Protein AF-A0A1I6NS96-F1 (afdb_monomer)

Solvent-accessible surface area (backbone atoms only — not comparable to full-atom values): 35911 Å² total; per-residue (Å²): 134,83,80,78,78,57,70,67,63,57,52,50,49,50,72,69,19,68,61,43,49,51,14,43,49,37,17,52,50,43,39,53,39,40,19,67,54,49,75,32,77,85,34,66,47,53,53,51,50,22,54,50,44,17,67,42,46,57,51,45,57,58,55,44,49,51,44,25,49,53,37,16,37,75,65,35,37,62,43,62,11,54,52,49,36,47,50,55,46,30,55,51,36,38,56,50,45,52,42,26,48,75,60,59,52,42,55,70,70,49,30,49,80,48,61,26,61,65,32,44,19,49,34,53,32,23,32,45,53,29,39,39,52,51,21,42,55,34,22,76,69,70,51,67,50,46,70,60,35,30,50,54,38,46,40,51,48,46,46,51,50,32,40,25,51,54,56,52,76,70,36,39,64,50,48,52,52,47,8,50,50,26,35,50,50,54,50,48,53,31,48,55,50,45,49,37,38,78,63,61,78,66,48,34,32,35,37,39,63,48,65,48,62,62,60,35,49,67,59,53,54,50,50,52,48,49,33,65,78,33,48,35,70,33,33,38,35,38,63,48,68,64,57,64,72,50,53,52,30,41,75,71,51,22,27,44,82,71,49,76,57,65,34,17,47,30,50,43,75,40,95,70,40,50,83,84,58,76,81,50,83,89,56,49,68,38,56,37,47,69,39,39,48,51,40,44,53,48,40,36,51,78,69,71,39,54,89,43,42,46,79,56,84,55,64,69,45,32,72,75,46,37,70,61,34,48,51,54,50,52,44,67,76,42,68,94,53,48,49,32,36,43,29,43,13,46,75,69,20,48,52,50,46,52,50,31,57,72,62,76,66,38,34,42,44,66,37,66,70,78,67,90,80,43,50,64,48,45,76,74,66,52,79,92,49,45,38,70,60,43,49,50,51,54,47,32,30,72,69,69,46,62,53,49,77,48,97,91,43,46,26,39,45,56,96,33,39,71,44,75,62,70,81,72,91,74,75,91,77,83,87,83,85,82,90,73,86,83,79,90,78,79,82,71,60,78,80,61,69,82,77,75,75,66,86,77,66,54,74,50,79,46,76,45,75,52,86,48,72,69,47,47,50,44,30,51,49,38,41,43,49,37,38,37,65,65,61,63,34,54,66,60,58,72,62,48,73,42,72,87,79,29,54,45,30,35,25,24,41,57,90,46,69,44,29,22,32,33,39,40,82,65,84,39,34,34,39,51,41,74,79,29,60,37,75,96,58,58,95,71,57,54,68,62,53,50,55,51,52,53,51,55,55,41,42,74,73,71,43,40,19,42,34,35,74,37,48,60,94,44,49,74,67,45,41,77,71,57,33,41,80,38,57,67,77,47,65,41,72,95,41,55,28,32,37,31,40,24,73,57,85,35,63,97,58,93,46,77,73,62,68,31,63,51,74,41,67,67,55,81,64,25,27,84,93,39,60,89,47,88,33,54,51,60,55,33,46,58,51,52,52,55,50,54,53,51,54,51,56,51,53,52,52,52,53,56,61,75,75,105

Sequence (660 aa):
MKESKPVWKSIYSHVTSPSTWMGYLSAVLMYLAYAFAGDAWLNPGLLGVSLFIGFCLPYYSKISNRVDEWFAFKTALVTPGRIGRFIIQLIFNLSVFFTFLATGVVRSEDAGALGGVWGIAMLTTAASQGIQYLAIALANREIGETNRNVAAGLSINILITAAAAAGLGWTRPAFIVVGIVFGVVVFGIGMASDWRGLFPRKGGIGVFFGTFNPIHNTHLAIVQRAIEERGLEKVIIHSTVIPKLHADALRNGEMILARRERGMRIYETTDKADVHVRYFPTGHRFYEFDTRKKMMEWAIAETGMSDGVDVLSLPEAYEKSGFYGILKEVRRRYPGKRIHGIHGSDLGGMWVRRIYDESGWITPFAIRRVDGVSATAIRDGAKGMASQAVERLLAAFAAEEESVRINGSLYDIQDGMLEEVTPTPEIEQEDHPLTFEETASTREEATQASSLMSNEDSEKLSIRVVETEDDRMKTFLVRGIVYMHGQQCPYREEFDRNDSSATQILGTVGEEPVLTARIRYFGGFVKFERLGIREEYRGKGYGHQLIQFMMEFAEKKGYRRFYLHAQTRLEEFYQQYGFKRVGDTFNFSDHGYIEMVAGGQGFASSTETEEWVGKEPLRLNRPEGSMEEEGPMEESLVRIESLNTKAHEESEKEKELVTR

Radius of gyration: 34.32 Å; Cα contacts (8 Å, |Δi|>4): 956; chains: 1; bounding box: 79×70×102 Å

Organism: NCBI:txid1155944

Structure (mmCIF, N/CA/C/O backbone):
data_AF-A0A1I6NS96-F1
#
_entry.id   AF-A0A1I6NS96-F1
#
loop_
_atom_site.group_PDB
_atom_site.id
_atom_site.type_symbol
_atom_site.label_atom_id
_atom_site.label_alt_id
_atom_site.label_comp_id
_atom_site.label_asym_id
_atom_site.label_entity_id
_atom_site.label_seq_id
_atom_site.pdbx_PDB_ins_code
_atom_site.Cartn_x
_atom_site.Cartn_y
_atom_site.Cartn_z
_atom_site.occupancy
_atom_site.B_iso_or_equiv
_atom_site.auth_seq_id
_atom_site.auth_comp_id
_atom_site.auth_asym_id
_atom_site.auth_atom_id
_atom_site.pdbx_PDB_model_num
ATOM 1 N N . MET A 1 1 ? 14.027 13.680 11.365 1.00 30.77 1 MET A N 1
ATOM 2 C CA . MET A 1 1 ? 14.864 13.976 10.179 1.00 30.77 1 MET A CA 1
ATOM 3 C C . MET A 1 1 ? 15.601 12.702 9.787 1.00 30.77 1 MET A C 1
ATOM 5 O O . MET A 1 1 ? 16.188 12.092 10.666 1.00 30.77 1 MET A O 1
ATOM 9 N N . LYS A 1 2 ? 15.538 12.252 8.527 1.00 32.78 2 LYS A N 1
ATOM 10 C CA . LYS A 1 2 ? 16.422 11.176 8.042 1.00 32.78 2 LYS A CA 1
ATOM 11 C C . LYS A 1 2 ? 17.779 11.802 7.735 1.00 32.78 2 LYS A C 1
ATOM 13 O O . LYS A 1 2 ? 17.840 12.650 6.850 1.00 32.78 2 LYS A O 1
ATOM 18 N N . GLU A 1 3 ? 18.832 11.397 8.438 1.00 38.03 3 GLU A N 1
ATOM 19 C CA . GLU A 1 3 ? 20.207 11.707 8.037 1.00 38.03 3 GLU A CA 1
ATOM 20 C C . GLU A 1 3 ? 20.416 11.246 6.590 1.00 38.03 3 GLU A C 1
ATOM 22 O O . GLU A 1 3 ? 20.157 10.089 6.237 1.00 38.03 3 GLU A O 1
ATOM 27 N N . SER A 1 4 ? 20.827 12.160 5.713 1.00 44.69 4 SER A N 1
ATOM 28 C CA . SER A 1 4 ? 21.170 11.811 4.340 1.00 44.69 4 SER A CA 1
ATOM 29 C C . SER A 1 4 ? 22.384 10.888 4.361 1.00 44.69 4 SER A C 1
ATOM 31 O O . SER A 1 4 ? 23.457 11.296 4.806 1.00 44.69 4 SER A O 1
ATOM 33 N N . LYS A 1 5 ? 22.231 9.647 3.876 1.00 55.62 5 LYS A N 1
ATOM 34 C CA . LYS A 1 5 ? 23.363 8.723 3.727 1.00 55.62 5 LYS A CA 1
ATOM 35 C C . LYS A 1 5 ? 24.470 9.414 2.912 1.00 55.62 5 LYS A C 1
ATOM 37 O O . LYS A 1 5 ? 24.163 10.002 1.873 1.00 55.62 5 LYS A O 1
ATOM 42 N N . PRO A 1 6 ? 25.741 9.324 3.330 1.00 70.44 6 PRO A N 1
ATOM 43 C CA . PRO A 1 6 ? 26.832 9.980 2.627 1.00 70.44 6 PRO A CA 1
ATOM 44 C C . PRO A 1 6 ? 26.968 9.458 1.189 1.00 70.44 6 PRO A C 1
ATOM 46 O O . PRO A 1 6 ? 26.793 8.264 0.925 1.00 70.44 6 PRO A O 1
ATOM 49 N N . VAL A 1 7 ? 27.295 10.359 0.256 1.00 68.19 7 VAL A N 1
ATOM 50 C CA . VAL A 1 7 ? 27.301 10.114 -1.202 1.00 68.19 7 VAL A CA 1
ATOM 51 C C . VAL A 1 7 ? 28.127 8.878 -1.585 1.00 68.19 7 VAL A C 1
ATOM 53 O O . VAL A 1 7 ? 27.699 8.088 -2.427 1.00 68.19 7 VAL A O 1
ATOM 56 N N . TRP A 1 8 ? 29.257 8.631 -0.915 1.00 67.38 8 TRP A N 1
ATOM 57 C CA . TRP A 1 8 ? 30.105 7.464 -1.181 1.00 67.38 8 TRP A CA 1
ATOM 58 C C . TRP A 1 8 ? 29.411 6.125 -0.886 1.00 67.38 8 TRP A C 1
ATOM 60 O O . TRP A 1 8 ? 29.605 5.167 -1.630 1.00 67.38 8 TRP A O 1
ATOM 70 N N . LYS A 1 9 ? 28.556 6.045 0.147 1.00 68.50 9 LYS A N 1
ATOM 71 C CA . LYS A 1 9 ? 27.810 4.816 0.481 1.00 68.50 9 LYS A CA 1
ATOM 72 C C . LYS A 1 9 ? 26.744 4.529 -0.587 1.00 68.50 9 LYS A C 1
ATOM 74 O O . LYS A 1 9 ? 26.482 3.370 -0.909 1.00 68.50 9 LYS A O 1
ATOM 79 N N . SER A 1 10 ? 26.186 5.579 -1.196 1.00 69.38 10 SER A N 1
ATOM 80 C CA . SER A 1 10 ? 25.261 5.470 -2.334 1.00 69.38 10 SER A CA 1
ATOM 81 C C . SER A 1 10 ? 25.965 4.947 -3.595 1.00 69.38 10 SER A C 1
ATOM 83 O O . SER A 1 10 ? 25.483 4.015 -4.232 1.00 69.38 10 SER A O 1
ATOM 85 N N . ILE A 1 11 ? 27.156 5.467 -3.909 1.00 73.94 11 ILE A N 1
ATOM 86 C CA . ILE A 1 11 ? 27.951 5.008 -5.062 1.00 73.94 11 ILE A CA 1
ATOM 87 C C . ILE A 1 11 ? 28.413 3.560 -4.866 1.00 73.94 11 ILE A C 1
ATOM 89 O O . ILE A 1 11 ? 28.240 2.733 -5.759 1.00 73.94 11 ILE A O 1
ATOM 93 N N . TYR A 1 12 ? 28.949 3.232 -3.688 1.00 77.31 12 TYR A N 1
ATOM 94 C CA . TYR A 1 12 ? 29.419 1.882 -3.383 1.00 77.31 12 TYR A CA 1
ATOM 95 C C . TYR A 1 12 ? 28.297 0.847 -3.524 1.00 77.31 12 TYR A C 1
ATOM 97 O O . TYR A 1 12 ? 28.465 -0.134 -4.239 1.00 77.31 12 TYR A O 1
ATOM 105 N N . SER A 1 13 ? 27.128 1.104 -2.923 1.00 75.00 13 SER A N 1
ATOM 106 C CA . SER A 1 13 ? 25.968 0.200 -3.013 1.00 75.00 13 SER A CA 1
ATOM 107 C C . SER A 1 13 ? 25.418 0.043 -4.435 1.00 75.00 13 SER A C 1
ATOM 109 O O . SER A 1 13 ? 24.898 -1.015 -4.786 1.00 75.00 13 SER A O 1
ATOM 111 N N . HIS A 1 14 ? 25.561 1.063 -5.284 1.00 77.88 14 HIS A N 1
ATOM 112 C CA . HIS A 1 14 ? 25.192 0.960 -6.691 1.00 77.88 14 HIS A CA 1
ATOM 113 C C . HIS A 1 14 ? 26.149 0.061 -7.485 1.00 77.88 14 HIS A C 1
ATOM 115 O O . HIS A 1 14 ? 25.692 -0.783 -8.255 1.00 77.88 14 HIS A O 1
ATOM 121 N N . VAL A 1 15 ? 27.463 0.220 -7.301 1.00 78.94 15 VAL A N 1
ATOM 122 C CA . VAL A 1 15 ? 28.489 -0.523 -8.059 1.00 78.94 15 VAL A CA 1
ATOM 123 C C . VAL A 1 15 ? 28.601 -1.980 -7.599 1.00 78.94 15 VAL A C 1
ATOM 125 O O . VAL A 1 15 ? 28.933 -2.854 -8.396 1.00 78.94 15 VAL A O 1
ATOM 128 N N . THR A 1 16 ? 28.291 -2.273 -6.337 1.00 78.88 16 THR A N 1
ATOM 129 C CA . THR A 1 16 ? 28.285 -3.647 -5.810 1.00 78.88 16 THR A CA 1
ATOM 130 C C . THR A 1 16 ? 26.954 -4.375 -6.008 1.00 78.88 16 THR A C 1
ATOM 132 O O . THR A 1 16 ? 26.879 -5.572 -5.736 1.00 78.88 16 THR A O 1
ATOM 135 N N . SER A 1 17 ? 25.914 -3.701 -6.517 1.00 80.69 17 SER A N 1
ATOM 136 C CA . SER A 1 17 ? 24.604 -4.319 -6.747 1.00 80.69 17 SER A CA 1
ATOM 137 C C . SER A 1 17 ? 24.675 -5.423 -7.819 1.00 80.69 17 SER A C 1
ATOM 139 O O . SER A 1 17 ? 25.145 -5.168 -8.937 1.00 80.69 17 SER A O 1
ATOM 141 N N . PRO A 1 18 ? 24.140 -6.630 -7.541 1.00 79.62 18 PRO A N 1
ATOM 142 C CA . PRO A 1 18 ? 24.025 -7.702 -8.529 1.00 79.62 18 PRO A CA 1
ATOM 143 C C . PRO A 1 18 ? 23.280 -7.274 -9.798 1.00 79.62 18 PRO A C 1
ATOM 145 O O . PRO A 1 18 ? 23.680 -7.636 -10.905 1.00 79.62 18 PRO A O 1
ATOM 148 N N . SER A 1 19 ? 22.226 -6.463 -9.660 1.00 79.00 19 SER A N 1
ATOM 149 C CA . SER A 1 19 ? 21.451 -5.960 -10.798 1.00 79.00 19 SER A CA 1
ATOM 150 C C . SER A 1 19 ? 22.280 -5.033 -11.700 1.00 79.00 19 SER A C 1
ATOM 152 O O . SER A 1 19 ? 22.161 -5.099 -12.925 1.00 79.00 19 SER A O 1
ATOM 154 N N . THR A 1 20 ? 23.162 -4.209 -11.121 1.00 83.31 20 THR A N 1
ATOM 155 C CA . THR A 1 20 ? 24.104 -3.369 -11.883 1.00 83.31 20 THR A CA 1
ATOM 156 C C . THR A 1 20 ? 25.111 -4.232 -12.649 1.00 83.31 20 THR A C 1
ATOM 158 O O . THR A 1 20 ? 25.319 -4.025 -13.845 1.00 83.31 20 THR A O 1
ATOM 161 N N . TRP A 1 21 ? 25.667 -5.264 -12.005 1.00 84.00 21 TRP A N 1
ATOM 162 C CA . TRP A 1 21 ? 26.575 -6.213 -12.659 1.00 84.00 21 TRP A CA 1
ATOM 163 C C . TRP A 1 21 ? 25.922 -6.968 -13.818 1.00 84.00 21 TRP A C 1
ATOM 165 O O . TRP A 1 21 ? 26.560 -7.164 -14.851 1.00 84.00 21 TRP A O 1
ATOM 175 N N . MET A 1 22 ? 24.644 -7.340 -13.704 1.00 80.69 22 MET A N 1
ATOM 176 C CA . MET A 1 22 ? 23.901 -7.925 -14.828 1.00 80.69 22 MET A CA 1
ATOM 177 C C . MET A 1 22 ? 23.711 -6.937 -15.985 1.00 80.69 22 MET A C 1
ATOM 179 O O . MET A 1 22 ? 23.754 -7.347 -17.147 1.00 80.69 22 MET A O 1
ATOM 183 N N . GLY A 1 23 ? 23.538 -5.646 -15.688 1.00 84.06 23 GLY A N 1
ATOM 184 C CA . GLY A 1 23 ? 23.549 -4.576 -16.688 1.00 84.06 23 GLY A CA 1
ATOM 185 C C . GLY A 1 23 ? 24.862 -4.546 -17.464 1.00 84.06 23 GLY A C 1
ATOM 186 O O . GLY A 1 23 ? 24.862 -4.656 -18.691 1.00 84.06 23 GLY A O 1
ATOM 187 N N . TYR A 1 24 ? 25.989 -4.499 -16.752 1.00 87.94 24 TYR A N 1
ATOM 188 C CA . TYR A 1 24 ? 27.320 -4.509 -17.363 1.00 87.94 24 TYR A CA 1
ATOM 189 C C . TYR A 1 24 ? 27.596 -5.785 -18.155 1.00 87.94 24 TYR A C 1
ATOM 191 O O . TYR A 1 24 ? 28.069 -5.710 -19.288 1.00 87.94 24 TYR A O 1
ATOM 199 N N . LEU A 1 25 ? 27.232 -6.950 -17.617 1.00 86.06 25 LEU A N 1
ATOM 200 C CA . LEU A 1 25 ? 27.351 -8.214 -18.336 1.00 86.06 25 LEU A CA 1
ATOM 201 C C . LEU A 1 25 ? 26.523 -8.196 -19.628 1.00 86.06 25 LEU A C 1
ATOM 203 O O . LEU A 1 25 ? 27.020 -8.599 -20.675 1.00 86.06 25 LEU A O 1
ATOM 207 N N . SER A 1 26 ? 25.292 -7.680 -19.585 1.00 83.94 26 SER A N 1
ATOM 208 C CA . SER A 1 26 ? 24.431 -7.561 -20.770 1.00 83.94 26 SER A CA 1
ATOM 209 C C . SER A 1 26 ? 25.030 -6.638 -21.830 1.00 83.94 26 SER A C 1
ATOM 211 O O . SER A 1 26 ? 24.962 -6.954 -23.015 1.00 83.94 26 SER A O 1
ATOM 213 N N . ALA A 1 27 ? 25.648 -5.529 -21.418 1.00 89.19 27 ALA A N 1
ATOM 214 C CA . ALA A 1 27 ? 26.354 -4.625 -22.322 1.00 89.19 27 ALA A CA 1
ATOM 215 C C . ALA A 1 27 ? 27.553 -5.291 -22.995 1.00 89.19 27 ALA A C 1
ATOM 217 O O . ALA A 1 27 ? 27.711 -5.178 -24.208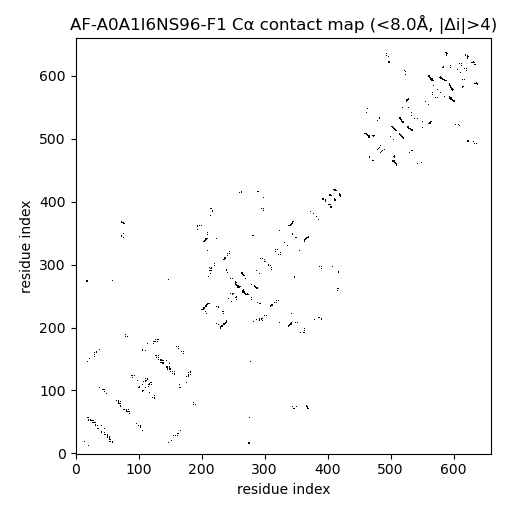 1.00 89.19 27 ALA A O 1
ATOM 218 N N . VAL A 1 28 ? 28.370 -6.016 -22.226 1.00 90.06 28 VAL A N 1
ATOM 219 C CA . VAL A 1 28 ? 29.518 -6.760 -22.761 1.00 90.06 28 VAL A CA 1
ATOM 220 C C . VAL A 1 28 ? 29.048 -7.841 -23.730 1.00 90.06 28 VAL A C 1
ATOM 222 O O . VAL A 1 28 ? 29.573 -7.941 -24.833 1.00 90.06 28 VAL A O 1
ATOM 225 N N . LEU A 1 29 ? 28.025 -8.615 -23.361 1.00 87.19 29 LEU A N 1
ATOM 226 C CA . LEU A 1 29 ? 27.451 -9.646 -24.225 1.00 87.19 29 LEU A CA 1
ATOM 227 C C . LEU A 1 29 ? 26.893 -9.058 -25.523 1.00 87.19 29 LEU A C 1
ATOM 229 O O . LEU A 1 29 ? 27.129 -9.618 -26.590 1.00 87.19 29 LEU A O 1
ATOM 233 N N . MET A 1 30 ? 26.200 -7.919 -25.451 1.00 87.62 30 MET A N 1
ATOM 234 C CA . MET A 1 30 ? 25.719 -7.219 -26.639 1.00 87.62 30 MET A CA 1
ATOM 235 C C . MET A 1 30 ? 26.873 -6.767 -27.530 1.00 87.62 30 MET A C 1
ATOM 237 O O . MET A 1 30 ? 26.851 -7.026 -28.732 1.00 87.62 30 MET A O 1
ATOM 241 N N . TYR A 1 31 ? 27.870 -6.105 -26.941 1.00 91.94 31 TYR A N 1
ATOM 242 C CA . TYR A 1 31 ? 29.045 -5.623 -27.652 1.00 91.94 31 TYR A CA 1
ATOM 243 C C . TYR A 1 31 ? 29.743 -6.771 -28.378 1.00 91.94 31 TYR A C 1
ATOM 245 O O . TYR A 1 31 ? 29.926 -6.699 -29.587 1.00 91.94 31 TYR A O 1
ATOM 253 N N . LEU A 1 32 ? 30.057 -7.859 -27.669 1.00 90.25 32 LEU A N 1
ATOM 254 C CA . LEU A 1 32 ? 30.713 -9.030 -28.249 1.00 90.25 32 LEU A CA 1
ATOM 255 C C . LEU A 1 32 ? 29.873 -9.656 -29.362 1.00 90.25 32 LEU A C 1
ATOM 257 O O . LEU A 1 32 ? 30.416 -10.002 -30.408 1.00 90.25 32 LEU A O 1
ATOM 261 N N . ALA A 1 33 ? 28.558 -9.772 -29.161 1.00 86.75 33 ALA A N 1
ATOM 262 C CA . ALA A 1 33 ? 27.674 -10.369 -30.148 1.00 86.75 33 ALA A CA 1
ATOM 263 C C . ALA A 1 33 ? 27.643 -9.555 -31.445 1.00 86.75 33 ALA A C 1
ATOM 265 O O . ALA A 1 33 ? 27.888 -10.117 -32.504 1.00 86.75 33 ALA A O 1
ATOM 266 N N . TYR A 1 34 ? 27.406 -8.243 -31.384 1.00 87.31 34 TYR A N 1
ATOM 267 C CA . TYR A 1 34 ? 27.364 -7.409 -32.590 1.00 87.31 34 TYR A CA 1
ATOM 268 C C . TYR A 1 34 ? 28.752 -7.150 -33.193 1.00 87.31 34 TYR A C 1
ATOM 270 O O . TYR A 1 34 ? 28.871 -7.091 -34.415 1.00 87.31 34 TYR A O 1
ATOM 278 N N . ALA A 1 35 ? 29.806 -7.039 -32.378 1.00 89.69 35 ALA A N 1
ATOM 279 C CA . ALA A 1 35 ? 31.170 -6.848 -32.867 1.00 89.69 35 ALA A CA 1
ATOM 280 C C . ALA A 1 35 ? 31.651 -8.070 -33.650 1.00 89.69 35 ALA A C 1
ATOM 282 O O . ALA A 1 35 ? 32.172 -7.915 -34.749 1.00 89.69 35 ALA A O 1
ATOM 283 N N . PHE A 1 36 ? 31.420 -9.277 -33.126 1.00 85.81 36 PHE A N 1
ATOM 284 C CA . PHE A 1 36 ? 31.759 -10.517 -33.820 1.00 85.81 36 PHE A CA 1
ATOM 285 C C . PHE A 1 36 ? 30.922 -10.705 -35.087 1.00 85.81 36 PHE A C 1
ATOM 287 O O . PHE A 1 36 ? 31.430 -11.108 -36.127 1.00 85.81 36 PHE A O 1
ATOM 294 N N . ALA A 1 37 ? 29.630 -10.402 -34.998 1.00 78.69 37 ALA A N 1
ATOM 295 C CA . ALA A 1 37 ? 28.680 -10.669 -36.062 1.00 78.69 37 ALA A CA 1
ATOM 296 C C . ALA A 1 37 ? 28.822 -9.717 -37.269 1.00 78.69 37 ALA A C 1
ATOM 298 O O . ALA A 1 37 ? 28.509 -10.112 -38.389 1.00 78.69 37 ALA A O 1
ATOM 299 N N . GLY A 1 38 ? 29.311 -8.490 -37.051 1.00 76.69 38 GLY A N 1
ATOM 300 C CA . GLY A 1 38 ? 29.503 -7.473 -38.094 1.00 76.69 38 GLY A CA 1
ATOM 301 C C . GLY A 1 38 ? 30.946 -6.999 -38.300 1.00 76.69 38 GLY A C 1
ATOM 302 O O . GLY A 1 38 ? 31.135 -5.993 -38.974 1.00 76.69 38 GLY A O 1
ATOM 303 N N . ASP A 1 39 ? 31.940 -7.661 -37.694 1.00 83.25 39 ASP A N 1
ATOM 304 C CA . ASP A 1 39 ? 33.347 -7.212 -37.620 1.00 83.25 39 ASP A CA 1
ATOM 305 C C . ASP A 1 39 ? 33.498 -5.738 -37.173 1.00 83.25 39 ASP A C 1
ATOM 307 O O . ASP A 1 39 ? 34.273 -4.944 -37.703 1.00 83.25 39 ASP A O 1
ATOM 311 N N . ALA A 1 40 ? 32.693 -5.345 -36.183 1.00 86.38 40 ALA A N 1
ATOM 312 C CA . ALA A 1 40 ? 32.459 -3.952 -35.794 1.00 86.38 40 ALA A CA 1
ATOM 313 C C . ALA A 1 40 ? 33.151 -3.563 -34.472 1.00 86.38 40 ALA A C 1
ATOM 315 O O . ALA A 1 40 ? 32.642 -2.731 -33.719 1.00 86.38 40 ALA A O 1
ATOM 316 N N . TRP A 1 41 ? 34.308 -4.159 -34.171 1.00 90.25 41 TRP A N 1
ATOM 317 C CA . TRP A 1 41 ? 34.995 -4.031 -32.877 1.00 90.25 41 TRP A CA 1
ATOM 318 C C . TRP A 1 41 ? 35.279 -2.582 -32.459 1.00 90.25 41 TRP A C 1
ATOM 320 O O . TRP A 1 41 ? 35.065 -2.211 -31.315 1.00 90.25 41 TRP A O 1
ATOM 330 N N . LEU A 1 42 ? 35.714 -1.721 -33.379 1.00 92.81 42 LEU A N 1
ATOM 331 C CA . LEU A 1 42 ? 36.030 -0.319 -33.065 1.00 92.81 42 LEU A CA 1
ATOM 332 C C . LEU A 1 42 ? 34.887 0.648 -33.405 1.00 92.81 42 LEU A C 1
ATOM 334 O O . LEU A 1 42 ? 35.097 1.857 -33.484 1.00 92.81 42 LEU A O 1
ATOM 338 N N . ASN A 1 43 ? 33.672 0.139 -33.634 1.00 92.81 43 ASN A N 1
ATOM 339 C CA . ASN A 1 43 ? 32.559 0.970 -34.067 1.00 92.81 43 ASN A CA 1
ATOM 340 C C . ASN A 1 43 ? 32.067 1.886 -32.926 1.00 92.81 43 ASN A C 1
ATOM 342 O O . ASN A 1 43 ? 31.601 1.384 -31.896 1.00 92.81 43 ASN A O 1
ATOM 346 N N . PRO A 1 44 ? 32.094 3.223 -33.099 1.00 91.81 44 PRO A N 1
ATOM 347 C CA . PRO A 1 44 ? 31.718 4.154 -32.035 1.00 91.81 44 PRO A CA 1
ATOM 348 C C . PRO A 1 44 ? 30.234 4.049 -31.658 1.00 91.81 44 PRO A C 1
ATOM 350 O O . PRO A 1 44 ? 29.887 4.235 -30.492 1.00 91.81 44 PRO A O 1
ATOM 353 N N . GLY A 1 45 ? 29.360 3.698 -32.609 1.00 90.69 45 GLY A N 1
ATOM 354 C CA . GLY A 1 45 ? 27.940 3.468 -32.343 1.00 90.69 45 GLY A CA 1
ATOM 355 C C . GLY A 1 45 ? 27.704 2.224 -31.495 1.00 90.69 45 GLY A C 1
ATOM 356 O O . GLY A 1 45 ? 26.944 2.277 -30.530 1.00 90.69 45 GLY A O 1
ATOM 357 N N . LEU A 1 46 ? 28.400 1.122 -31.793 1.00 92.12 46 LEU A N 1
ATOM 358 C CA . LEU A 1 46 ? 28.295 -0.100 -30.995 1.00 92.12 46 LEU A CA 1
ATOM 359 C C . LEU A 1 46 ? 28.820 0.108 -29.570 1.00 92.12 46 LEU A C 1
ATOM 361 O O . LEU A 1 46 ? 28.148 -0.275 -28.611 1.00 92.12 46 LEU A O 1
ATOM 365 N N . LEU A 1 47 ? 29.984 0.748 -29.420 1.00 92.94 47 LEU A N 1
ATOM 366 C CA . LEU A 1 47 ? 30.560 1.079 -28.114 1.00 92.94 47 LEU A CA 1
ATOM 367 C C . LEU A 1 47 ? 29.622 1.980 -27.301 1.00 92.94 47 LEU A C 1
ATOM 369 O O . LEU A 1 47 ? 29.294 1.659 -26.158 1.00 92.94 47 LEU A O 1
ATOM 373 N N . GLY A 1 48 ? 29.141 3.071 -27.906 1.00 93.12 48 GLY A N 1
ATOM 374 C CA . GLY A 1 48 ? 28.251 4.028 -27.251 1.00 93.12 48 GLY A CA 1
ATOM 375 C C . GLY A 1 48 ? 26.936 3.398 -26.792 1.00 93.12 48 GLY A C 1
ATOM 376 O O . GLY A 1 48 ? 26.551 3.551 -25.633 1.00 93.12 48 GLY A O 1
ATOM 377 N N . VAL A 1 49 ? 26.271 2.633 -27.663 1.00 92.19 49 VAL A N 1
ATOM 378 C CA . VAL A 1 49 ? 25.005 1.963 -27.324 1.00 92.19 49 VAL A CA 1
ATOM 379 C C . VAL A 1 49 ? 25.214 0.874 -26.269 1.00 92.19 49 VAL A C 1
ATOM 381 O O . VAL A 1 49 ? 24.392 0.744 -25.365 1.00 92.19 49 VAL A O 1
ATOM 384 N N . SER A 1 50 ? 26.318 0.121 -26.325 1.00 91.62 50 SER A N 1
ATOM 385 C CA . SER A 1 50 ? 26.624 -0.911 -25.321 1.00 91.62 50 SER A CA 1
ATOM 386 C C . SER A 1 50 ? 26.826 -0.307 -23.935 1.00 91.62 50 SER A C 1
ATOM 388 O O . SER A 1 50 ? 26.200 -0.758 -22.977 1.00 91.62 50 SER A O 1
ATOM 390 N N . LEU A 1 51 ? 27.624 0.760 -23.829 1.00 91.19 51 LEU A N 1
ATOM 391 C CA . LEU A 1 51 ? 27.822 1.481 -22.569 1.00 91.19 51 LEU A CA 1
ATOM 392 C C . LEU A 1 51 ? 26.511 2.077 -22.044 1.00 91.19 51 LEU A C 1
ATOM 394 O O . LEU A 1 51 ? 26.195 1.923 -20.862 1.00 91.19 51 LEU A O 1
ATOM 398 N N . PHE A 1 52 ? 25.721 2.697 -22.927 1.00 90.12 52 PHE A N 1
ATOM 399 C CA . PHE A 1 52 ? 24.415 3.251 -22.578 1.00 90.12 52 PHE A CA 1
ATOM 400 C C . PHE A 1 52 ? 23.478 2.178 -22.018 1.00 90.12 52 PHE A C 1
ATOM 402 O O . PHE A 1 52 ? 22.880 2.372 -20.963 1.00 90.12 52 PHE A O 1
ATOM 409 N N . ILE A 1 53 ? 23.385 1.018 -22.673 1.00 85.50 53 ILE A N 1
ATOM 410 C CA . ILE A 1 53 ? 22.543 -0.088 -22.211 1.00 85.50 53 ILE A CA 1
ATOM 411 C C . ILE A 1 53 ? 23.031 -0.624 -20.872 1.00 85.50 53 ILE A C 1
ATOM 413 O O . ILE A 1 53 ? 22.213 -0.804 -19.976 1.00 85.50 53 ILE A O 1
ATOM 417 N N . GLY A 1 54 ? 24.336 -0.827 -20.694 1.00 86.19 54 GLY A N 1
ATOM 418 C CA . GLY A 1 54 ? 24.877 -1.331 -19.430 1.00 86.19 54 GLY A CA 1
ATOM 419 C C . GLY A 1 54 ? 24.533 -0.439 -18.246 1.00 86.19 54 GLY A C 1
ATOM 420 O O . GLY A 1 54 ? 24.125 -0.933 -17.196 1.00 86.19 54 GLY A O 1
ATOM 421 N N . PHE A 1 55 ? 24.627 0.876 -18.446 1.00 84.81 55 PHE A N 1
ATOM 422 C CA . PHE A 1 55 ? 24.279 1.867 -17.436 1.00 84.81 55 PHE A CA 1
ATOM 423 C C . PHE A 1 55 ? 22.762 1.997 -17.224 1.00 84.81 55 PHE A C 1
ATOM 425 O O . PHE A 1 55 ? 22.296 2.074 -16.089 1.00 84.81 55 PHE A O 1
ATOM 432 N N . CYS A 1 56 ? 21.967 2.010 -18.297 1.00 82.88 56 CYS A N 1
ATOM 433 C CA . CYS A 1 56 ? 20.533 2.289 -18.223 1.00 82.88 56 CYS A CA 1
ATOM 434 C C . CYS A 1 56 ? 19.659 1.061 -17.937 1.00 82.88 56 CYS A C 1
ATOM 436 O O . CYS A 1 56 ? 18.549 1.237 -17.434 1.00 82.88 56 CYS A O 1
ATOM 438 N N . LEU A 1 57 ? 20.109 -0.167 -18.216 1.00 79.56 57 LEU A N 1
ATOM 439 C CA . LEU A 1 57 ? 19.295 -1.382 -18.070 1.00 79.56 57 LEU A CA 1
ATOM 440 C C . LEU A 1 57 ? 18.727 -1.576 -16.646 1.00 79.56 57 LEU A C 1
ATOM 442 O O . LEU A 1 57 ? 17.526 -1.842 -16.536 1.00 79.56 57 LEU A O 1
ATOM 446 N N . PRO A 1 58 ? 19.491 -1.358 -15.551 1.00 74.06 58 PRO A N 1
ATOM 447 C CA . PRO A 1 58 ? 18.946 -1.440 -14.190 1.00 74.06 58 PRO A CA 1
ATOM 448 C C . PRO A 1 58 ? 17.829 -0.417 -13.918 1.00 74.06 58 PRO A C 1
ATOM 450 O O . PRO A 1 58 ? 16.908 -0.669 -13.139 1.00 74.06 58 PRO A O 1
ATOM 453 N N . TYR A 1 59 ? 17.873 0.740 -14.585 1.00 76.56 59 TYR A N 1
ATOM 454 C CA . TYR A 1 59 ? 16.869 1.799 -14.461 1.00 76.56 59 TYR A CA 1
ATOM 455 C C . TYR A 1 59 ? 15.672 1.592 -15.394 1.00 76.56 59 TYR A C 1
ATOM 457 O O . TYR A 1 59 ? 14.552 1.972 -15.046 1.00 76.56 59 TYR A O 1
ATOM 465 N N . TYR A 1 60 ? 15.880 0.959 -16.551 1.00 77.56 60 TYR A N 1
ATOM 466 C CA . TYR A 1 60 ? 14.838 0.690 -17.538 1.00 77.56 60 TYR A CA 1
ATOM 467 C C . TYR A 1 60 ? 13.670 -0.099 -16.932 1.00 77.56 60 TYR A C 1
ATOM 469 O O . TYR A 1 60 ? 12.516 0.296 -17.105 1.00 77.56 60 TYR A O 1
ATOM 477 N N . SER A 1 61 ? 13.959 -1.145 -16.144 1.00 69.69 61 SER A N 1
ATOM 478 C CA . SER A 1 61 ? 12.929 -1.921 -15.429 1.00 69.69 61 SER A CA 1
ATOM 479 C C . SER A 1 61 ? 12.044 -1.015 -14.560 1.00 69.69 61 SER A C 1
ATOM 481 O O . SER A 1 61 ? 10.817 -1.093 -14.621 1.00 69.69 61 SER A O 1
ATOM 483 N N . LYS A 1 62 ? 12.638 -0.062 -13.825 1.00 73.69 62 LYS A N 1
ATOM 484 C CA . LYS A 1 62 ? 11.898 0.882 -12.966 1.00 73.69 62 LYS A CA 1
ATOM 485 C C . LYS A 1 62 ? 10.970 1.796 -13.774 1.00 73.69 62 LYS A C 1
ATOM 487 O O . LYS A 1 62 ? 9.830 2.016 -13.368 1.00 73.69 62 LYS A O 1
ATOM 492 N N . ILE A 1 63 ? 11.441 2.326 -14.903 1.00 78.69 63 ILE A N 1
ATOM 493 C CA . ILE A 1 63 ? 10.651 3.227 -15.761 1.00 78.69 63 ILE A CA 1
ATOM 494 C C . ILE A 1 63 ? 9.514 2.459 -16.442 1.00 78.69 63 ILE A C 1
ATOM 496 O O . ILE A 1 63 ? 8.362 2.887 -16.392 1.00 78.69 63 ILE A O 1
ATOM 500 N N . SER A 1 64 ? 9.829 1.305 -17.030 1.00 77.19 64 SER A N 1
ATOM 501 C CA . SER A 1 64 ? 8.862 0.442 -17.714 1.00 77.19 64 SER A CA 1
ATOM 502 C C . SER A 1 64 ? 7.744 -0.009 -16.766 1.00 77.19 64 SER A C 1
ATOM 504 O O . SER A 1 64 ? 6.561 0.100 -17.095 1.00 77.19 64 SER A O 1
ATOM 506 N N . ASN A 1 65 ? 8.098 -0.411 -15.541 1.00 77.81 65 ASN A N 1
ATOM 507 C CA . ASN A 1 65 ? 7.122 -0.797 -14.523 1.00 77.81 65 ASN A CA 1
ATOM 508 C C . ASN A 1 65 ? 6.222 0.370 -14.102 1.00 77.81 65 ASN A C 1
ATOM 510 O O . ASN A 1 65 ? 5.016 0.179 -13.984 1.00 77.81 65 ASN A O 1
ATOM 514 N N . ARG A 1 66 ? 6.753 1.593 -13.954 1.00 82.88 66 ARG A N 1
ATOM 515 C CA . ARG A 1 66 ? 5.920 2.771 -13.643 1.00 82.88 66 ARG A CA 1
ATOM 516 C C . ARG A 1 66 ? 4.867 3.057 -14.707 1.00 82.88 66 ARG A C 1
ATOM 518 O O . ARG A 1 66 ? 3.781 3.523 -14.378 1.00 82.88 66 ARG A O 1
ATOM 525 N N . VAL A 1 67 ? 5.179 2.803 -15.974 1.00 85.88 67 VAL A N 1
ATOM 526 C CA . VAL A 1 67 ? 4.229 3.012 -17.074 1.00 85.88 67 VAL A CA 1
ATOM 527 C C . VAL A 1 67 ? 3.108 1.978 -17.006 1.00 85.88 67 VAL A C 1
ATOM 529 O O . VAL A 1 67 ? 1.939 2.348 -17.098 1.00 85.88 67 VAL A O 1
ATOM 532 N N . ASP A 1 68 ? 3.448 0.707 -16.767 1.00 85.19 68 ASP A N 1
ATOM 533 C CA . ASP A 1 68 ? 2.467 -0.360 -16.512 1.00 85.19 68 ASP A CA 1
ATOM 534 C C . ASP A 1 68 ? 1.558 0.003 -15.328 1.00 85.19 68 ASP A C 1
ATOM 536 O O . ASP A 1 68 ? 0.336 -0.035 -15.454 1.00 85.19 68 ASP A O 1
ATOM 540 N N . GLU A 1 69 ? 2.154 0.434 -14.210 1.00 84.75 69 GLU A N 1
ATOM 541 C CA . GLU A 1 69 ? 1.455 0.866 -12.994 1.00 84.75 69 GLU A CA 1
ATOM 542 C C . GLU A 1 69 ? 0.508 2.043 -13.258 1.00 84.75 69 GLU A C 1
ATOM 544 O O . GLU A 1 69 ? -0.628 2.031 -12.794 1.00 84.75 69 GLU A O 1
ATOM 549 N N . TRP A 1 70 ? 0.934 3.043 -14.033 1.00 88.06 70 TRP A N 1
ATOM 550 C CA . TRP A 1 70 ? 0.109 4.208 -14.358 1.00 88.06 70 TRP A CA 1
ATOM 551 C C . TRP A 1 70 ? -1.138 3.831 -15.164 1.00 88.06 70 TRP A C 1
ATOM 553 O O . TRP A 1 70 ? -2.250 4.262 -14.842 1.00 88.06 70 TRP A O 1
ATOM 563 N N . PHE A 1 71 ? -0.975 3.000 -16.198 1.00 90.50 71 PHE A N 1
ATOM 564 C CA . PHE A 1 71 ? -2.100 2.514 -16.998 1.00 90.50 71 PHE A CA 1
ATOM 565 C C . PHE A 1 71 ? -3.023 1.616 -16.177 1.00 90.50 71 PHE A C 1
ATOM 567 O O . PHE A 1 71 ? -4.247 1.756 -16.255 1.00 90.50 71 PHE A O 1
ATOM 574 N N . ALA A 1 72 ? -2.448 0.719 -15.378 1.00 87.38 72 ALA A N 1
ATOM 575 C CA . ALA A 1 72 ? -3.204 -0.171 -14.517 1.00 87.38 72 ALA A CA 1
ATOM 576 C C . ALA A 1 72 ? -4.010 0.614 -13.476 1.00 87.38 72 ALA A C 1
ATOM 578 O O . ALA A 1 72 ? -5.201 0.364 -13.331 1.00 87.38 72 ALA A O 1
ATOM 579 N N . PHE A 1 73 ? -3.425 1.636 -12.847 1.00 87.38 73 PHE A N 1
ATOM 580 C CA . PHE A 1 73 ? -4.121 2.494 -11.889 1.00 87.38 73 PHE A CA 1
ATOM 581 C C . PHE A 1 73 ? -5.331 3.202 -12.515 1.00 87.38 73 PHE A C 1
ATOM 583 O O . PHE A 1 73 ? -6.402 3.257 -11.908 1.00 87.38 73 PHE A O 1
ATOM 590 N N . LYS A 1 74 ? -5.187 3.693 -13.755 1.00 87.88 74 LYS A N 1
ATOM 591 C CA . LYS A 1 74 ? -6.255 4.396 -14.483 1.00 87.88 74 LYS A CA 1
ATOM 592 C C . LYS A 1 74 ? -7.350 3.489 -15.037 1.00 87.88 74 LYS A C 1
ATOM 594 O O . LYS A 1 74 ? -8.492 3.932 -15.135 1.00 87.88 74 LYS A O 1
ATOM 599 N N . THR A 1 75 ? -7.013 2.268 -15.446 1.00 89.69 75 THR A N 1
ATOM 600 C CA . THR A 1 75 ? -7.935 1.397 -16.200 1.00 89.69 75 THR A CA 1
ATOM 601 C C . THR A 1 75 ? -8.392 0.161 -15.433 1.00 89.69 75 THR A C 1
ATOM 603 O O . THR A 1 75 ? -9.437 -0.388 -15.759 1.00 89.69 75 THR A O 1
ATOM 606 N N . ALA A 1 76 ? -7.637 -0.277 -14.424 1.00 89.12 76 ALA A N 1
ATOM 607 C CA . ALA A 1 76 ? -7.755 -1.578 -13.759 1.00 89.12 76 ALA A CA 1
ATOM 608 C C . ALA A 1 76 ? -7.601 -2.797 -14.705 1.00 89.12 76 ALA A C 1
ATOM 610 O O . ALA A 1 76 ? -7.923 -3.926 -14.333 1.00 89.12 76 ALA A O 1
ATOM 611 N N . LEU A 1 77 ? -7.091 -2.578 -15.924 1.00 90.44 77 LEU A N 1
ATOM 612 C CA . LEU A 1 77 ? -6.888 -3.586 -16.969 1.00 90.44 77 LEU A CA 1
ATOM 613 C C . LEU A 1 77 ? -5.396 -3.872 -17.176 1.00 90.44 77 LEU A C 1
ATOM 615 O O . LEU A 1 77 ? -4.546 -3.019 -16.911 1.00 90.44 77 LEU A O 1
ATOM 619 N N . VAL A 1 78 ? -5.063 -5.062 -17.689 1.00 90.00 78 VAL A N 1
ATOM 620 C CA . VAL A 1 78 ? -3.660 -5.449 -17.942 1.00 90.00 78 VAL A CA 1
ATOM 621 C C . VAL A 1 78 ? -3.178 -5.046 -19.336 1.00 90.00 78 VAL A C 1
ATOM 623 O O . VAL A 1 78 ? -1.994 -4.765 -19.523 1.00 90.00 78 VAL A O 1
ATOM 626 N N . THR A 1 79 ? -4.072 -5.007 -20.325 1.00 91.44 79 THR A N 1
ATOM 627 C CA . THR A 1 79 ? -3.720 -4.757 -21.731 1.00 91.44 79 THR A CA 1
ATOM 628 C C . THR A 1 79 ? -3.157 -3.351 -21.967 1.00 91.44 79 THR A C 1
ATOM 630 O O . THR A 1 79 ? -2.105 -3.257 -22.603 1.00 91.44 79 THR A O 1
ATOM 633 N N . PRO A 1 80 ? -3.747 -2.259 -21.435 1.00 91.25 80 PRO A N 1
ATOM 634 C CA . PRO A 1 80 ? -3.207 -0.914 -21.646 1.00 91.25 80 PRO A CA 1
ATOM 635 C C . PRO A 1 80 ? -1.773 -0.750 -21.121 1.00 91.25 80 PRO A C 1
ATOM 637 O O . PRO A 1 80 ? -0.940 -0.145 -21.792 1.00 91.25 80 PRO A O 1
ATOM 640 N N . GLY A 1 81 ? -1.452 -1.352 -19.970 1.00 88.75 81 GLY A N 1
ATOM 641 C CA . GLY A 1 81 ? -0.094 -1.342 -19.416 1.00 88.75 81 GLY A CA 1
ATOM 642 C C . GLY A 1 81 ? 0.916 -2.091 -20.292 1.00 88.75 81 GLY A C 1
ATOM 643 O O . GLY A 1 81 ? 2.012 -1.586 -20.547 1.00 88.75 81 GLY A O 1
ATOM 644 N N . ARG A 1 82 ? 0.520 -3.245 -20.854 1.00 88.62 82 ARG A N 1
ATOM 645 C CA . ARG A 1 82 ? 1.338 -3.993 -21.831 1.00 88.62 82 ARG A CA 1
ATOM 646 C C . ARG A 1 82 ? 1.597 -3.177 -23.098 1.00 88.62 82 ARG A C 1
ATOM 648 O O . ARG A 1 82 ? 2.729 -3.149 -23.573 1.00 88.62 82 ARG A O 1
ATOM 655 N N . ILE A 1 83 ? 0.584 -2.474 -23.611 1.00 89.88 83 ILE A N 1
ATOM 656 C CA . ILE A 1 83 ? 0.729 -1.577 -24.770 1.00 89.88 83 ILE A CA 1
ATOM 657 C C . ILE A 1 83 ? 1.691 -0.430 -24.439 1.00 89.88 83 ILE A C 1
ATOM 659 O O . ILE A 1 83 ? 2.615 -0.170 -25.206 1.00 89.88 83 ILE A O 1
ATOM 663 N N . GLY A 1 84 ? 1.529 0.219 -23.282 1.00 89.38 84 GLY A N 1
ATOM 664 C CA . GLY A 1 84 ? 2.412 1.301 -22.844 1.00 89.38 84 GLY A CA 1
ATOM 665 C C . GLY A 1 84 ? 3.880 0.874 -22.767 1.00 89.38 84 GLY A C 1
ATOM 666 O O . GLY A 1 84 ? 4.754 1.544 -23.320 1.00 89.38 84 GLY A O 1
ATOM 667 N N . ARG A 1 85 ? 4.158 -0.283 -22.152 1.00 88.06 85 ARG A N 1
ATOM 668 C CA . ARG A 1 85 ? 5.514 -0.854 -22.094 1.00 88.06 85 ARG A CA 1
ATOM 669 C C . ARG A 1 85 ? 6.066 -1.204 -23.469 1.00 88.06 85 ARG A C 1
ATOM 671 O O . ARG A 1 85 ? 7.235 -0.933 -23.743 1.00 88.06 85 ARG A O 1
ATOM 678 N N . PHE A 1 86 ? 5.232 -1.770 -24.337 1.00 90.56 86 PHE A N 1
ATOM 679 C CA . PHE A 1 86 ? 5.617 -2.094 -25.705 1.00 90.56 86 PHE A CA 1
ATOM 680 C C . PHE A 1 86 ? 6.002 -0.846 -26.498 1.00 90.56 86 PHE A C 1
ATOM 682 O O . PHE A 1 86 ? 7.041 -0.860 -27.144 1.00 90.56 86 PHE A O 1
ATOM 689 N N . ILE A 1 87 ? 5.238 0.246 -26.402 1.00 90.81 87 ILE A N 1
ATOM 690 C CA . ILE A 1 87 ? 5.545 1.507 -27.097 1.00 90.81 87 ILE A CA 1
ATOM 691 C C . ILE A 1 87 ? 6.904 2.058 -26.651 1.00 90.81 87 ILE A C 1
ATOM 693 O O . ILE A 1 87 ? 7.732 2.398 -27.491 1.00 90.81 87 ILE A O 1
ATOM 697 N N . ILE A 1 88 ? 7.171 2.099 -25.343 1.00 89.56 88 ILE A N 1
ATOM 698 C CA . ILE A 1 88 ? 8.448 2.609 -24.818 1.00 89.56 88 ILE A CA 1
ATOM 699 C C . ILE A 1 88 ? 9.619 1.726 -25.254 1.00 89.56 88 ILE A C 1
ATOM 701 O O . ILE A 1 88 ? 10.652 2.236 -25.686 1.00 89.56 88 ILE A O 1
ATOM 705 N N . GLN A 1 89 ? 9.461 0.403 -25.169 1.00 89.88 89 GLN A N 1
ATOM 706 C CA . GLN A 1 89 ? 10.476 -0.541 -25.637 1.00 89.88 89 GLN A CA 1
ATOM 707 C C . GLN A 1 89 ? 10.699 -0.425 -27.153 1.00 89.88 89 GLN A C 1
ATOM 709 O O . GLN A 1 89 ? 11.843 -0.506 -27.596 1.00 89.88 89 GLN A O 1
ATOM 714 N N . LEU A 1 90 ? 9.639 -0.211 -27.938 1.00 92.44 90 LEU A N 1
ATOM 715 C CA . LEU A 1 90 ? 9.721 -0.044 -29.385 1.00 92.44 90 LEU A CA 1
ATOM 716 C C . LEU A 1 90 ? 10.481 1.228 -29.750 1.00 92.44 90 LEU A C 1
ATOM 718 O O . LEU A 1 90 ? 11.389 1.160 -30.569 1.00 92.44 90 LEU A O 1
ATOM 722 N N . ILE A 1 91 ? 10.166 2.361 -29.115 1.00 92.50 91 ILE A N 1
ATOM 723 C CA . ILE A 1 91 ? 10.890 3.626 -29.315 1.00 92.50 91 ILE A CA 1
ATOM 724 C C . ILE A 1 91 ? 12.377 3.435 -29.007 1.00 92.50 91 ILE A C 1
ATOM 726 O O . ILE A 1 91 ? 13.228 3.823 -29.801 1.00 92.50 91 ILE A O 1
ATOM 730 N N . PHE A 1 92 ? 12.695 2.787 -27.887 1.00 90.44 92 PHE A N 1
ATOM 731 C CA . PHE A 1 92 ? 14.076 2.494 -27.519 1.00 90.44 92 PHE A CA 1
ATOM 732 C C . PHE A 1 92 ? 14.781 1.599 -28.556 1.00 90.44 92 PHE A C 1
ATOM 734 O O . PHE A 1 92 ? 15.874 1.931 -29.012 1.00 90.44 92 PHE A O 1
ATOM 741 N N . ASN A 1 93 ? 14.148 0.499 -28.973 1.00 91.44 93 ASN A N 1
ATOM 742 C CA . ASN A 1 93 ? 14.719 -0.417 -29.961 1.00 91.44 93 ASN A CA 1
ATOM 743 C C . ASN A 1 93 ? 14.907 0.265 -31.323 1.00 91.44 93 ASN A C 1
ATOM 745 O O . ASN A 1 93 ? 15.934 0.061 -31.964 1.00 91.44 93 ASN A O 1
ATOM 749 N N . LEU A 1 94 ? 13.964 1.111 -31.751 1.00 94.00 94 LEU A N 1
ATOM 750 C CA . LEU A 1 94 ? 14.107 1.918 -32.964 1.00 94.00 94 LEU A CA 1
ATOM 751 C C . LEU A 1 94 ? 15.342 2.816 -32.875 1.00 94.00 94 LEU A C 1
ATOM 753 O O . LEU A 1 94 ? 16.156 2.800 -33.792 1.00 94.00 94 LEU A O 1
ATOM 757 N N . SER A 1 95 ? 15.536 3.535 -31.767 1.00 92.06 95 SER A N 1
ATOM 758 C CA . SER A 1 95 ? 16.719 4.383 -31.562 1.00 92.06 95 SER A CA 1
ATOM 759 C C . SER A 1 95 ? 18.032 3.599 -31.637 1.00 92.06 95 SER A C 1
ATOM 761 O O . SER A 1 95 ? 18.996 4.071 -32.244 1.00 92.06 95 SER A O 1
ATOM 763 N N . VAL A 1 96 ? 18.067 2.385 -31.075 1.00 91.25 96 VAL A N 1
ATOM 764 C CA . VAL A 1 96 ? 19.232 1.490 -31.158 1.00 91.25 96 VAL A CA 1
ATOM 765 C C . VAL A 1 96 ? 19.497 1.076 -32.604 1.00 91.25 96 VAL A C 1
ATOM 767 O O . VAL A 1 96 ? 20.605 1.268 -33.100 1.00 91.25 96 VAL A O 1
ATOM 770 N N . PHE A 1 97 ? 18.492 0.557 -33.312 1.00 90.81 97 PHE A N 1
ATOM 771 C CA . PHE A 1 97 ? 18.686 0.049 -34.671 1.00 90.81 97 PHE A CA 1
ATOM 772 C C . PHE A 1 97 ? 18.922 1.151 -35.706 1.00 90.81 97 PHE A C 1
ATOM 774 O O . PHE A 1 97 ? 19.692 0.937 -36.640 1.00 90.81 97 PHE A O 1
ATOM 781 N N . PHE A 1 98 ? 18.342 2.342 -35.534 1.00 92.75 98 PHE A N 1
ATOM 782 C CA . PHE A 1 98 ? 18.695 3.503 -36.355 1.00 92.75 98 PHE A CA 1
ATOM 783 C C . PHE A 1 98 ? 20.145 3.929 -36.127 1.00 92.75 98 PHE A C 1
ATOM 785 O O . PHE A 1 98 ? 20.848 4.189 -37.099 1.00 92.75 98 PHE A O 1
ATOM 792 N N . THR A 1 99 ? 20.616 3.936 -34.875 1.00 91.94 99 THR A N 1
ATOM 793 C CA . THR A 1 99 ? 22.034 4.187 -34.572 1.00 91.94 99 THR A CA 1
ATOM 794 C C . THR A 1 99 ? 22.926 3.139 -35.232 1.00 91.94 99 THR A C 1
ATOM 796 O O . THR A 1 99 ? 23.883 3.495 -35.907 1.00 91.94 99 THR A O 1
ATOM 799 N N . PHE A 1 100 ? 22.587 1.853 -35.112 1.00 91.19 100 PHE A N 1
ATOM 800 C CA . PHE A 1 100 ? 23.362 0.768 -35.720 1.00 91.19 100 PHE A CA 1
ATOM 801 C C . PHE A 1 100 ? 23.396 0.827 -37.243 1.00 91.19 100 PHE A C 1
ATOM 803 O O . PHE A 1 100 ? 24.437 0.539 -37.830 1.00 91.19 100 PHE A O 1
ATOM 810 N N . LEU A 1 101 ? 22.298 1.219 -37.887 1.00 88.62 101 LEU A N 1
ATOM 811 C CA . LEU A 1 101 ? 22.281 1.437 -39.329 1.00 88.62 101 LEU A CA 1
ATOM 812 C C . LEU A 1 101 ? 23.142 2.651 -39.711 1.00 88.62 101 LEU A C 1
ATOM 814 O O . LEU A 1 101 ? 23.937 2.567 -40.642 1.00 88.62 101 LEU A O 1
ATOM 818 N N . ALA A 1 102 ? 23.024 3.759 -38.971 1.00 89.75 102 ALA A N 1
ATOM 819 C CA . ALA A 1 102 ? 23.764 4.993 -39.232 1.00 89.75 102 ALA A CA 1
ATOM 820 C C . ALA A 1 102 ? 25.279 4.838 -39.038 1.00 89.75 102 ALA A C 1
ATOM 822 O O . ALA A 1 102 ? 26.055 5.460 -39.760 1.00 89.75 102 ALA A O 1
ATOM 823 N N . THR A 1 103 ? 25.712 4.006 -38.086 1.00 90.00 103 THR A N 1
ATOM 824 C CA . THR A 1 103 ? 27.135 3.746 -37.840 1.00 90.00 103 THR A CA 1
ATOM 825 C C . THR A 1 103 ? 27.661 2.509 -38.562 1.00 90.00 103 THR A C 1
ATOM 827 O O . THR A 1 103 ? 28.842 2.206 -38.431 1.00 90.00 103 THR A O 1
ATOM 830 N N . GLY A 1 104 ? 26.831 1.794 -39.328 1.00 86.38 104 GLY A N 1
ATOM 831 C CA . GLY A 1 104 ? 27.248 0.623 -40.108 1.00 86.38 104 GLY A CA 1
ATOM 832 C C . GLY A 1 104 ? 27.469 -0.659 -39.296 1.00 86.38 104 GLY A C 1
ATOM 833 O O . GLY A 1 104 ? 28.128 -1.570 -39.781 1.00 86.38 104 GLY A O 1
ATOM 834 N N . VAL A 1 105 ? 26.928 -0.750 -38.077 1.00 87.12 105 VAL A N 1
ATOM 835 C CA . VAL A 1 105 ? 26.942 -1.978 -37.251 1.00 87.12 105 VAL A CA 1
ATOM 836 C C . VAL A 1 105 ? 26.022 -3.047 -37.841 1.00 87.12 105 VAL A C 1
ATOM 838 O O . VAL A 1 105 ? 26.333 -4.232 -37.791 1.00 87.12 105 VAL A O 1
ATOM 841 N N . VAL A 1 106 ? 24.881 -2.633 -38.399 1.00 83.81 106 VAL A N 1
ATOM 842 C CA . VAL A 1 106 ? 23.943 -3.515 -39.105 1.00 83.81 106 VAL A CA 1
ATOM 843 C C . VAL A 1 106 ? 23.854 -3.064 -40.557 1.00 83.81 106 VAL A C 1
ATOM 845 O O . VAL A 1 106 ? 23.610 -1.889 -40.832 1.00 83.81 106 VAL A O 1
ATOM 848 N N . ARG A 1 107 ? 24.032 -4.000 -41.494 1.00 81.56 107 ARG A N 1
ATOM 849 C CA . ARG A 1 107 ? 23.942 -3.725 -42.933 1.00 81.56 107 ARG A CA 1
ATOM 850 C C . ARG A 1 107 ? 22.481 -3.566 -43.359 1.00 81.56 107 ARG A C 1
ATOM 852 O O . ARG A 1 107 ? 21.589 -4.252 -42.861 1.00 81.56 107 ARG A O 1
ATOM 859 N N . SER A 1 108 ? 22.230 -2.688 -44.328 1.00 80.56 108 SER A N 1
ATOM 860 C CA . SER A 1 108 ? 20.884 -2.435 -44.865 1.00 80.56 108 SER A CA 1
ATOM 861 C C . SER A 1 108 ? 20.250 -3.675 -45.513 1.00 80.56 108 SER A C 1
ATOM 863 O O . SER A 1 108 ? 19.043 -3.875 -45.392 1.00 80.56 108 SER A O 1
ATOM 865 N N . GLU A 1 109 ? 21.058 -4.525 -46.151 1.00 79.62 109 GLU A N 1
ATOM 866 C CA . GLU A 1 109 ? 20.643 -5.793 -46.773 1.00 79.62 109 GLU A CA 1
ATOM 867 C C . GLU A 1 109 ? 20.087 -6.778 -45.734 1.00 79.62 109 GLU A C 1
ATOM 869 O O . GLU A 1 109 ? 18.999 -7.333 -45.901 1.00 79.62 109 GLU A O 1
ATOM 874 N N . ASP A 1 110 ? 20.803 -6.926 -44.619 1.00 76.38 110 ASP A N 1
ATOM 875 C CA . ASP A 1 110 ? 20.420 -7.791 -43.506 1.00 76.38 110 ASP A CA 1
ATOM 876 C C . ASP A 1 110 ? 19.164 -7.283 -42.795 1.00 76.38 110 ASP A C 1
ATOM 878 O O . ASP A 1 110 ? 18.285 -8.066 -42.424 1.00 76.38 110 ASP A O 1
ATOM 882 N N . ALA A 1 111 ? 19.041 -5.958 -42.666 1.00 78.19 111 ALA A N 1
ATOM 883 C CA . ALA A 1 111 ? 17.832 -5.328 -42.164 1.00 78.19 111 ALA A CA 1
ATOM 884 C C . ALA A 1 111 ? 16.634 -5.563 -43.093 1.00 78.19 111 ALA A C 1
ATOM 886 O O . ALA A 1 111 ? 15.545 -5.876 -42.614 1.00 78.19 111 ALA A O 1
ATOM 887 N N . GLY A 1 112 ? 16.820 -5.463 -44.413 1.00 79.69 112 GLY A N 1
ATOM 888 C CA . GLY A 1 112 ? 15.762 -5.660 -45.408 1.00 79.69 112 GLY A CA 1
ATOM 889 C C . GLY A 1 112 ? 15.074 -7.023 -45.300 1.00 79.69 112 GLY A C 1
ATOM 890 O O . GLY A 1 112 ? 13.845 -7.089 -45.319 1.00 79.69 112 GLY A O 1
ATOM 891 N N . ALA A 1 113 ? 15.842 -8.094 -45.078 1.00 78.38 113 ALA A N 1
ATOM 892 C CA . ALA A 1 113 ? 15.317 -9.455 -44.917 1.00 78.38 113 ALA A CA 1
ATOM 893 C C . ALA A 1 113 ? 14.394 -9.636 -43.693 1.00 78.38 113 ALA A C 1
ATOM 895 O O . ALA A 1 113 ? 13.607 -10.579 -43.643 1.00 78.38 113 ALA A O 1
ATOM 896 N N . LEU A 1 114 ? 14.476 -8.732 -42.713 1.00 80.50 114 LEU A N 1
ATOM 897 C CA . LEU A 1 114 ? 13.672 -8.734 -41.489 1.00 80.50 114 LEU A CA 1
ATOM 898 C C . LEU A 1 114 ? 12.600 -7.627 -41.485 1.00 80.50 114 LEU A C 1
ATOM 900 O O . LEU A 1 114 ? 12.035 -7.332 -40.435 1.00 80.50 114 LEU A O 1
ATOM 904 N N . GLY A 1 115 ? 12.306 -7.014 -42.640 1.00 84.94 115 GLY A N 1
ATOM 905 C CA . GLY A 1 115 ? 11.337 -5.916 -42.757 1.00 84.94 115 GLY A CA 1
ATOM 906 C C . GLY A 1 115 ? 11.918 -4.533 -42.438 1.00 84.94 115 GLY A C 1
ATOM 907 O O . GLY A 1 115 ? 11.191 -3.623 -42.036 1.00 84.94 115 GLY A O 1
ATOM 908 N N . GLY A 1 116 ? 13.232 -4.366 -42.587 1.00 87.88 116 GLY A N 1
ATOM 909 C CA . GLY A 1 116 ? 13.963 -3.141 -42.274 1.00 87.88 116 GLY A CA 1
ATOM 910 C C . GLY A 1 116 ? 14.119 -2.896 -40.770 1.00 87.88 116 GLY A C 1
ATOM 911 O O . GLY A 1 116 ? 13.820 -3.750 -39.935 1.00 87.88 116 GLY A O 1
ATOM 912 N N . VAL A 1 117 ? 14.553 -1.682 -40.415 1.00 89.88 117 VAL A N 1
ATOM 913 C CA . VAL A 1 117 ? 14.708 -1.245 -39.011 1.00 89.88 117 VAL A CA 1
ATOM 914 C C . VAL A 1 117 ? 13.408 -1.417 -38.218 1.00 89.88 117 VAL A C 1
ATOM 916 O O . VAL A 1 117 ? 13.436 -1.866 -37.076 1.00 89.88 117 VAL A O 1
ATOM 919 N N . TRP A 1 118 ? 12.264 -1.117 -38.837 1.00 91.56 118 TRP A N 1
ATOM 920 C CA . TRP A 1 118 ? 10.948 -1.267 -38.216 1.00 91.56 118 TRP A CA 1
ATOM 921 C C . TRP A 1 118 ? 10.599 -2.719 -37.905 1.00 91.56 118 TRP A C 1
ATOM 923 O O . TRP A 1 118 ? 10.139 -3.006 -36.801 1.00 91.56 118 TRP A O 1
ATOM 933 N N . GLY A 1 119 ? 10.831 -3.630 -38.853 1.00 90.25 119 GLY A N 1
ATOM 934 C CA . GLY A 1 119 ? 10.550 -5.048 -38.662 1.00 90.25 119 GLY A CA 1
ATOM 935 C C . GLY A 1 119 ? 11.423 -5.667 -37.571 1.00 90.25 119 GLY A C 1
ATOM 936 O O . GLY A 1 119 ? 10.889 -6.295 -36.654 1.00 90.25 119 GLY A O 1
ATOM 937 N N . ILE A 1 120 ? 12.735 -5.391 -37.582 1.00 88.31 120 ILE A N 1
ATOM 938 C CA . ILE A 1 120 ? 13.642 -5.837 -36.513 1.00 88.31 120 ILE A CA 1
ATOM 939 C C . ILE A 1 120 ? 13.195 -5.264 -35.169 1.00 88.31 120 ILE A C 1
ATOM 941 O O . ILE A 1 120 ? 12.993 -6.021 -34.222 1.00 88.31 120 ILE A O 1
ATOM 945 N N . ALA A 1 121 ? 12.976 -3.949 -35.080 1.00 91.38 121 ALA A N 1
ATOM 946 C CA . ALA A 1 121 ? 12.583 -3.318 -33.828 1.00 91.38 121 ALA A CA 1
ATOM 947 C C . ALA A 1 121 ? 11.255 -3.876 -33.293 1.00 91.38 121 ALA A C 1
ATOM 949 O O . ALA A 1 121 ? 11.157 -4.139 -32.093 1.00 91.38 121 ALA A O 1
ATOM 950 N N . MET A 1 122 ? 10.250 -4.117 -34.144 1.00 91.75 122 MET A N 1
ATOM 951 C CA . MET A 1 122 ? 8.991 -4.745 -33.727 1.00 91.75 122 MET A CA 1
ATOM 952 C C . MET A 1 122 ? 9.199 -6.168 -33.207 1.00 91.75 122 MET A C 1
ATOM 954 O O . MET A 1 122 ? 8.713 -6.485 -32.120 1.00 91.75 122 MET A O 1
ATOM 958 N N . LEU A 1 123 ? 9.935 -7.009 -33.937 1.00 90.81 123 LEU A N 1
ATOM 959 C CA . LEU A 1 123 ? 10.195 -8.394 -33.540 1.00 90.81 123 LEU A CA 1
ATOM 960 C C . LEU A 1 123 ? 10.999 -8.465 -32.239 1.00 90.81 123 LEU A C 1
ATOM 962 O O . LEU A 1 123 ? 10.613 -9.194 -31.324 1.00 90.81 123 LEU A O 1
ATOM 966 N N . THR A 1 124 ? 12.048 -7.647 -32.102 1.00 90.38 124 THR A N 1
ATOM 967 C CA . THR A 1 124 ? 12.840 -7.548 -30.868 1.00 90.38 124 THR A CA 1
ATOM 968 C C . THR A 1 124 ? 11.966 -7.093 -29.709 1.00 90.38 124 THR A C 1
ATOM 970 O O . THR A 1 124 ? 12.063 -7.642 -28.615 1.00 90.38 124 THR A O 1
ATOM 973 N N . THR A 1 125 ? 11.083 -6.116 -29.933 1.00 91.81 125 THR A N 1
ATOM 974 C CA . THR A 1 125 ? 10.161 -5.614 -28.904 1.00 91.81 125 THR A CA 1
ATOM 975 C C . THR A 1 125 ? 9.186 -6.699 -28.456 1.00 91.81 125 THR A C 1
ATOM 977 O O . THR A 1 125 ? 9.015 -6.904 -27.254 1.00 91.81 125 THR A O 1
ATOM 980 N N . ALA A 1 126 ? 8.579 -7.421 -29.400 1.00 91.56 126 ALA A N 1
ATOM 981 C CA . ALA A 1 126 ? 7.641 -8.498 -29.107 1.00 91.56 126 ALA A CA 1
ATOM 982 C C . ALA A 1 126 ? 8.318 -9.653 -28.350 1.00 91.56 126 ALA A C 1
ATOM 984 O O . ALA A 1 126 ? 7.804 -10.095 -27.320 1.00 91.56 126 ALA A O 1
ATOM 985 N N . ALA A 1 127 ? 9.510 -10.069 -28.788 1.00 90.00 127 ALA A N 1
ATOM 986 C CA . ALA A 1 127 ? 10.313 -11.077 -28.101 1.00 90.00 127 ALA A CA 1
ATOM 987 C C . ALA A 1 127 ? 10.722 -10.620 -26.687 1.00 90.00 127 ALA A C 1
ATOM 989 O O . ALA A 1 127 ? 10.539 -11.366 -25.724 1.00 90.00 127 ALA A O 1
ATOM 990 N N . SER A 1 128 ? 11.179 -9.369 -26.531 1.00 89.00 128 SER A N 1
ATOM 991 C CA . SER A 1 128 ? 11.533 -8.784 -25.228 1.00 89.00 128 SER A CA 1
ATOM 992 C C . SER A 1 128 ? 10.353 -8.788 -24.257 1.00 89.00 128 SER A C 1
ATOM 994 O O . SER A 1 128 ? 10.520 -9.168 -23.100 1.00 89.00 128 SER A O 1
ATOM 996 N N . GLN A 1 129 ? 9.159 -8.377 -24.699 1.00 87.81 129 GLN A N 1
ATOM 997 C CA . GLN A 1 129 ? 7.958 -8.380 -23.854 1.00 87.81 129 GLN A CA 1
ATOM 998 C C . GLN A 1 129 ? 7.524 -9.806 -23.488 1.00 87.81 129 GLN A C 1
ATOM 1000 O O . GLN A 1 129 ? 7.164 -10.066 -22.338 1.00 87.81 129 GLN A O 1
ATOM 1005 N N . GLY A 1 130 ? 7.616 -10.739 -24.439 1.00 88.38 130 GLY A N 1
ATOM 1006 C CA . GLY A 1 130 ? 7.373 -12.163 -24.220 1.00 88.38 130 GLY A CA 1
ATOM 1007 C C . GLY A 1 130 ? 8.229 -12.759 -23.115 1.00 88.38 130 GLY A C 1
ATOM 1008 O O . GLY A 1 130 ? 7.721 -13.335 -22.151 1.00 88.38 130 GLY A O 1
ATOM 1009 N N . ILE A 1 131 ? 9.538 -12.563 -23.242 1.00 86.81 131 ILE A N 1
ATOM 1010 C CA . ILE A 1 131 ? 10.527 -13.070 -22.297 1.00 86.81 131 ILE A CA 1
ATOM 1011 C C . ILE A 1 131 ? 10.375 -12.403 -20.928 1.00 86.81 131 ILE A C 1
ATOM 1013 O O . ILE A 1 131 ? 10.449 -13.092 -19.916 1.00 86.81 131 ILE A O 1
ATOM 1017 N N . GLN A 1 132 ? 10.096 -11.097 -20.870 1.00 85.25 132 GLN A N 1
ATOM 1018 C CA . GLN A 1 132 ? 9.798 -10.415 -19.607 1.00 85.25 132 GLN A CA 1
ATOM 1019 C C . GLN A 1 132 ? 8.585 -11.027 -18.900 1.00 85.25 132 GLN A C 1
ATOM 1021 O O . GLN A 1 132 ? 8.626 -11.254 -17.693 1.00 85.25 132 GLN A O 1
ATOM 1026 N N . TYR A 1 133 ? 7.511 -11.322 -19.638 1.00 83.44 133 TYR A N 1
ATOM 1027 C CA . TYR A 1 133 ? 6.326 -11.953 -19.062 1.00 83.44 133 TYR A CA 1
ATOM 1028 C C . TYR A 1 133 ? 6.630 -13.362 -18.539 1.00 83.44 133 TYR A C 1
ATOM 1030 O O . TYR A 1 133 ? 6.227 -13.702 -17.428 1.00 83.44 133 TYR A O 1
ATOM 1038 N N . LEU A 1 134 ? 7.402 -14.150 -19.292 1.00 85.19 134 LEU A N 1
ATOM 1039 C CA . LEU A 1 134 ? 7.861 -15.466 -18.850 1.00 85.19 134 LEU A CA 1
ATOM 1040 C C . LEU A 1 134 ? 8.749 -15.373 -17.599 1.00 85.19 134 LEU A C 1
ATOM 1042 O O . LEU A 1 134 ? 8.546 -16.125 -16.652 1.00 85.19 134 LEU A O 1
ATOM 1046 N N . ALA A 1 135 ? 9.692 -14.433 -17.566 1.00 85.81 135 ALA A N 1
ATOM 1047 C CA . ALA A 1 135 ? 10.581 -14.191 -16.433 1.00 85.81 135 ALA A CA 1
ATOM 1048 C C . ALA A 1 135 ? 9.814 -13.822 -15.153 1.00 85.81 135 ALA A C 1
ATOM 1050 O O . ALA A 1 135 ? 10.128 -14.331 -14.075 1.00 85.81 135 ALA A O 1
ATOM 1051 N N . ILE A 1 136 ? 8.783 -12.979 -15.282 1.00 81.06 136 ILE A N 1
ATOM 1052 C CA . ILE A 1 136 ? 7.876 -12.620 -14.186 1.00 81.06 136 ILE A CA 1
ATOM 1053 C C . ILE A 1 136 ? 7.059 -13.841 -13.744 1.00 81.06 136 ILE A C 1
ATOM 1055 O O . ILE A 1 136 ? 6.952 -14.087 -12.549 1.00 81.06 136 ILE A O 1
ATOM 1059 N N . ALA A 1 137 ? 6.521 -14.633 -14.676 1.00 81.19 137 ALA A N 1
ATOM 1060 C CA . ALA A 1 137 ? 5.759 -15.840 -14.346 1.00 81.19 137 ALA A CA 1
ATOM 1061 C C . ALA A 1 137 ? 6.621 -16.900 -13.632 1.00 81.19 137 ALA A C 1
ATOM 1063 O O . ALA A 1 137 ? 6.148 -17.589 -12.730 1.00 81.19 137 ALA A O 1
ATOM 1064 N N . LEU A 1 138 ? 7.900 -17.024 -14.001 1.00 84.62 138 LEU A N 1
ATOM 1065 C CA . LEU A 1 138 ? 8.865 -17.866 -13.290 1.00 84.62 138 LEU A CA 1
ATOM 1066 C C . LEU A 1 138 ? 9.118 -17.345 -11.871 1.00 84.62 138 LEU A C 1
ATOM 1068 O O . LEU A 1 138 ? 9.027 -18.123 -10.924 1.00 84.62 138 LEU A O 1
ATOM 1072 N N . ALA A 1 139 ? 9.339 -16.038 -11.713 1.00 79.31 139 ALA A N 1
ATOM 1073 C CA . ALA A 1 139 ? 9.523 -15.427 -10.397 1.00 79.31 139 ALA A CA 1
ATOM 1074 C C . ALA A 1 139 ? 8.277 -15.591 -9.506 1.00 79.31 139 ALA A C 1
ATOM 1076 O O . ALA A 1 139 ? 8.396 -15.926 -8.330 1.00 79.31 139 ALA A O 1
ATOM 1077 N N . ASN A 1 140 ? 7.071 -15.459 -10.070 1.00 77.44 140 ASN A N 1
ATOM 1078 C CA . ASN A 1 140 ? 5.808 -15.707 -9.365 1.00 77.44 140 ASN A CA 1
ATOM 1079 C C . ASN A 1 140 ? 5.659 -17.167 -8.905 1.00 77.44 140 ASN A C 1
ATOM 1081 O O . ASN A 1 140 ? 4.947 -17.433 -7.940 1.00 77.44 140 ASN A O 1
ATOM 1085 N N . ARG A 1 141 ? 6.325 -18.108 -9.585 1.00 75.69 141 ARG A N 1
ATOM 1086 C CA . ARG A 1 141 ? 6.421 -19.527 -9.208 1.00 75.69 141 ARG A CA 1
ATOM 1087 C C . ARG A 1 141 ? 7.660 -19.844 -8.375 1.00 75.69 141 ARG A C 1
ATOM 1089 O O . ARG A 1 141 ? 8.011 -21.013 -8.252 1.00 75.69 141 ARG A O 1
ATOM 1096 N N . GLU A 1 142 ? 8.298 -18.823 -7.808 1.00 71.38 142 GLU A N 1
ATOM 1097 C CA . GLU A 1 142 ? 9.436 -18.954 -6.891 1.00 71.38 142 GLU A CA 1
ATOM 1098 C C . GLU A 1 142 ? 10.707 -19.480 -7.572 1.00 71.38 142 GLU A C 1
ATOM 1100 O O . GLU A 1 142 ? 11.613 -20.008 -6.931 1.00 71.38 142 GLU A O 1
ATOM 1105 N N . ILE A 1 143 ? 10.795 -19.314 -8.893 1.00 79.19 143 ILE A N 1
ATOM 1106 C CA . ILE A 1 143 ? 11.980 -19.645 -9.678 1.00 79.19 143 ILE A CA 1
ATOM 1107 C C . ILE A 1 143 ? 12.726 -18.343 -9.957 1.00 79.19 143 ILE A C 1
ATOM 1109 O O . ILE A 1 143 ? 12.396 -17.619 -10.895 1.00 79.19 143 ILE A O 1
ATOM 1113 N N . GLY A 1 144 ? 13.745 -18.054 -9.148 1.00 76.00 144 GLY A N 1
ATOM 1114 C CA . GLY A 1 144 ? 14.562 -16.844 -9.270 1.00 76.00 144 GLY A CA 1
ATOM 1115 C C . GLY A 1 144 ? 13.845 -15.564 -8.826 1.00 76.00 144 GLY A C 1
ATOM 1116 O O . GLY A 1 144 ? 12.719 -15.588 -8.337 1.00 76.00 144 GLY A O 1
ATOM 1117 N N . GLU A 1 145 ? 14.518 -14.424 -8.977 1.00 76.19 145 GLU A N 1
ATOM 1118 C CA . GLU A 1 145 ? 13.978 -13.107 -8.616 1.00 76.19 145 GLU A CA 1
ATOM 1119 C C . GLU A 1 145 ? 13.571 -12.338 -9.877 1.00 76.19 145 GLU A C 1
ATOM 1121 O O . GLU A 1 145 ? 14.210 -12.456 -10.921 1.00 76.19 145 GLU A O 1
ATOM 1126 N N . THR A 1 146 ? 12.505 -11.544 -9.782 1.00 77.12 146 THR A N 1
ATOM 1127 C CA . THR A 1 146 ? 11.871 -10.872 -10.925 1.00 77.12 146 THR A CA 1
ATOM 1128 C C . THR A 1 146 ? 12.847 -10.056 -11.773 1.00 77.12 146 THR A C 1
ATOM 1130 O O . THR A 1 146 ? 12.926 -10.273 -12.982 1.00 77.12 146 THR A O 1
ATOM 1133 N N . ASN A 1 147 ? 13.592 -9.122 -11.175 1.00 76.00 147 ASN A N 1
ATOM 1134 C CA . ASN A 1 147 ? 14.499 -8.249 -11.922 1.00 76.00 147 ASN A CA 1
ATOM 1135 C C . ASN A 1 147 ? 15.657 -9.034 -12.542 1.00 76.00 147 ASN A C 1
ATOM 1137 O O . ASN A 1 147 ? 15.997 -8.802 -13.702 1.00 76.00 147 ASN A O 1
ATOM 1141 N N . ARG A 1 148 ? 16.228 -9.989 -11.805 1.00 77.38 148 ARG A N 1
ATOM 1142 C CA . ARG A 1 148 ? 17.311 -10.854 -12.296 1.00 77.38 148 ARG A CA 1
ATOM 1143 C C . ARG A 1 148 ? 16.859 -11.756 -13.442 1.00 77.38 148 ARG A C 1
ATOM 1145 O O . ARG A 1 148 ? 17.545 -11.838 -14.459 1.00 77.38 148 ARG A O 1
ATOM 1152 N N . ASN A 1 149 ? 15.683 -12.370 -13.332 1.00 84.44 149 ASN A N 1
ATOM 1153 C CA . ASN A 1 149 ? 15.100 -13.178 -14.402 1.00 84.44 149 ASN A CA 1
ATOM 1154 C C . ASN A 1 149 ? 14.839 -12.334 -15.654 1.00 84.44 149 ASN A C 1
ATOM 1156 O O . ASN A 1 149 ? 15.143 -12.762 -16.766 1.00 84.44 149 ASN A O 1
ATOM 1160 N N . VAL A 1 150 ? 14.287 -11.128 -15.476 1.00 82.94 150 VAL A N 1
ATOM 1161 C CA . VAL A 1 150 ? 14.045 -10.188 -16.577 1.00 82.94 150 VAL A CA 1
ATOM 1162 C C . VAL A 1 150 ? 15.362 -9.785 -17.233 1.00 82.94 150 VAL A C 1
ATOM 1164 O O . VAL A 1 150 ? 15.455 -9.830 -18.457 1.00 82.94 150 VAL A O 1
ATOM 1167 N N . ALA A 1 151 ? 16.385 -9.442 -16.447 1.00 79.19 151 ALA A N 1
ATOM 1168 C CA . ALA A 1 151 ? 17.699 -9.081 -16.962 1.00 79.19 151 ALA A CA 1
ATOM 1169 C C . ALA A 1 151 ? 18.310 -10.228 -17.776 1.00 79.19 151 ALA A C 1
ATOM 1171 O O . ALA A 1 151 ? 18.637 -10.020 -18.939 1.00 79.19 151 ALA A O 1
ATOM 1172 N N . ALA A 1 152 ? 18.364 -11.445 -17.222 1.00 82.69 152 ALA A N 1
ATOM 1173 C CA . ALA A 1 152 ? 18.873 -12.624 -17.925 1.00 82.69 152 ALA A CA 1
ATOM 1174 C C . ALA A 1 152 ? 18.106 -12.899 -19.227 1.00 82.69 152 ALA A C 1
ATOM 1176 O O . ALA A 1 152 ? 18.704 -13.151 -20.274 1.00 82.69 152 ALA A O 1
ATOM 1177 N N . GLY A 1 153 ? 16.775 -12.811 -19.179 1.00 85.81 153 GLY A N 1
ATOM 1178 C CA . GLY A 1 153 ? 15.926 -12.987 -20.348 1.00 85.81 153 GLY A CA 1
ATOM 1179 C C . GLY A 1 153 ? 16.187 -11.943 -21.440 1.00 85.81 153 GLY A C 1
ATOM 1180 O O . GLY A 1 153 ? 16.285 -12.288 -22.618 1.00 85.81 153 GLY A O 1
ATOM 1181 N N . LEU A 1 154 ? 16.354 -10.675 -21.061 1.00 83.06 154 LEU A N 1
ATOM 1182 C CA . LEU A 1 154 ? 16.719 -9.612 -21.996 1.00 83.06 154 LEU A CA 1
ATOM 1183 C C . LEU A 1 154 ? 18.116 -9.831 -22.590 1.00 83.06 154 LEU A C 1
ATOM 1185 O O . LEU A 1 154 ? 18.275 -9.647 -23.795 1.00 83.06 154 LEU A O 1
ATOM 1189 N N . SER A 1 155 ? 19.101 -10.285 -21.805 1.00 81.94 155 SER A N 1
ATOM 1190 C CA . SER A 1 155 ? 20.436 -10.626 -22.319 1.00 81.94 155 SER A CA 1
ATOM 1191 C C . SER A 1 155 ? 20.363 -11.729 -23.380 1.00 81.94 155 SER A C 1
ATOM 1193 O O . SER A 1 155 ? 20.965 -11.602 -24.444 1.00 81.94 155 SER A O 1
ATOM 1195 N N . ILE A 1 156 ? 19.579 -12.786 -23.134 1.00 83.75 156 ILE A N 1
ATOM 1196 C CA . ILE A 1 156 ? 19.349 -13.865 -24.108 1.00 83.75 156 ILE A CA 1
ATOM 1197 C C . ILE A 1 156 ? 18.698 -13.309 -25.379 1.00 83.75 156 ILE A C 1
ATOM 1199 O O . ILE A 1 156 ? 19.136 -13.628 -26.485 1.00 83.75 156 ILE A O 1
ATOM 1203 N N . ASN A 1 157 ? 17.689 -12.443 -25.241 1.00 86.12 157 ASN A N 1
ATOM 1204 C CA . ASN A 1 157 ? 17.030 -11.840 -26.397 1.00 86.12 157 ASN A CA 1
ATOM 1205 C C . ASN A 1 157 ? 17.997 -10.999 -27.241 1.00 86.12 157 ASN A C 1
ATOM 1207 O O . ASN A 1 157 ? 17.950 -11.052 -28.469 1.00 86.12 157 ASN A O 1
ATOM 1211 N N . ILE A 1 158 ? 18.891 -10.248 -26.593 1.00 83.69 158 ILE A N 1
ATOM 1212 C CA . ILE A 1 158 ? 19.921 -9.452 -27.265 1.00 83.69 158 ILE A CA 1
ATOM 1213 C C . ILE A 1 158 ? 20.852 -10.351 -28.086 1.00 83.69 158 ILE A C 1
ATOM 1215 O O . ILE A 1 158 ? 21.088 -10.058 -29.257 1.00 83.69 158 ILE A O 1
ATOM 1219 N N . LEU A 1 159 ? 21.332 -11.457 -27.507 1.00 83.75 159 LEU A N 1
ATOM 1220 C CA . LEU A 1 159 ? 22.207 -12.410 -28.200 1.00 83.75 159 LEU A CA 1
ATOM 1221 C C . LEU A 1 159 ? 21.524 -13.023 -29.430 1.00 83.75 159 LEU A C 1
ATOM 1223 O O . LEU A 1 159 ? 22.109 -13.056 -30.512 1.00 83.75 159 LEU A O 1
ATOM 1227 N N . ILE A 1 160 ? 20.269 -13.461 -29.283 1.00 84.56 160 ILE A N 1
ATOM 1228 C CA . ILE A 1 160 ? 19.479 -14.025 -30.389 1.00 84.56 160 ILE A CA 1
ATOM 1229 C C . ILE A 1 160 ? 19.254 -12.973 -31.478 1.00 84.56 160 ILE A C 1
ATOM 1231 O O . ILE A 1 160 ? 19.400 -13.269 -32.663 1.00 84.56 160 ILE A O 1
ATOM 1235 N N . THR A 1 161 ? 18.931 -11.741 -31.084 1.00 84.44 161 THR A N 1
ATOM 1236 C CA . THR A 1 161 ? 18.691 -10.637 -32.018 1.00 84.44 161 THR A CA 1
ATOM 1237 C C . THR A 1 161 ? 19.956 -10.294 -32.806 1.00 84.44 161 THR A C 1
ATOM 1239 O O . THR A 1 161 ? 19.882 -10.139 -34.021 1.00 84.44 161 THR A O 1
ATOM 1242 N N . ALA A 1 162 ? 21.119 -10.235 -32.151 1.00 82.88 162 ALA A N 1
ATOM 1243 C CA . ALA A 1 162 ? 22.401 -9.988 -32.811 1.00 82.88 162 ALA A CA 1
ATOM 1244 C C . ALA A 1 162 ? 22.746 -11.095 -33.822 1.00 82.88 162 ALA A C 1
ATOM 1246 O O . ALA A 1 162 ? 23.108 -10.810 -34.963 1.00 82.88 162 ALA A O 1
ATOM 1247 N N . ALA A 1 163 ? 22.562 -12.362 -33.433 1.00 82.44 163 ALA A N 1
ATOM 1248 C CA . ALA A 1 163 ? 22.809 -13.500 -34.314 1.00 82.44 163 ALA A CA 1
ATOM 1249 C C . ALA A 1 163 ? 21.866 -13.520 -35.532 1.00 82.44 163 ALA A C 1
ATOM 1251 O O . ALA A 1 163 ? 22.302 -13.787 -36.655 1.00 82.44 163 ALA A O 1
ATOM 1252 N N . ALA A 1 164 ? 20.586 -13.189 -35.323 1.00 82.00 164 ALA A N 1
ATOM 1253 C CA . ALA A 1 164 ? 19.600 -13.069 -36.392 1.00 82.00 164 ALA A CA 1
ATOM 1254 C C . ALA A 1 164 ? 19.910 -11.889 -37.327 1.00 82.00 164 ALA A C 1
ATOM 1256 O O . ALA A 1 164 ? 19.822 -12.038 -38.550 1.00 82.00 164 ALA A O 1
ATOM 1257 N N . ALA A 1 165 ? 20.318 -10.740 -36.778 1.00 76.75 165 ALA A N 1
ATOM 1258 C CA . ALA A 1 165 ? 20.715 -9.576 -37.565 1.00 76.75 165 ALA A CA 1
ATOM 1259 C C . ALA A 1 165 ? 21.866 -9.932 -38.517 1.00 76.75 165 ALA A C 1
ATOM 1261 O O . ALA A 1 165 ? 21.756 -9.683 -39.711 1.00 76.75 165 ALA A O 1
ATOM 1262 N N . ALA A 1 166 ? 22.889 -10.648 -38.051 1.00 74.12 166 ALA A N 1
ATOM 1263 C CA . ALA A 1 166 ? 24.003 -11.071 -38.902 1.00 74.12 166 ALA A CA 1
ATOM 1264 C C . ALA A 1 166 ? 23.748 -12.305 -39.782 1.00 74.12 166 ALA A C 1
ATOM 1266 O O . ALA A 1 166 ? 24.641 -12.757 -40.491 1.00 74.12 166 ALA A O 1
ATOM 1267 N N . GLY A 1 167 ? 22.541 -12.877 -39.755 1.00 72.25 167 GLY A N 1
ATOM 1268 C CA . GLY A 1 167 ? 22.170 -13.945 -40.687 1.00 72.25 167 GLY A CA 1
ATOM 1269 C C . GLY A 1 167 ? 22.805 -15.298 -40.423 1.00 72.25 167 GLY A C 1
ATOM 1270 O O . GLY A 1 167 ? 22.962 -16.095 -41.346 1.00 72.25 167 GLY A O 1
ATOM 1271 N N . LEU A 1 168 ? 23.117 -15.595 -39.162 1.00 75.69 168 LEU A N 1
ATOM 1272 C CA . LEU A 1 168 ? 23.682 -16.880 -38.765 1.00 75.69 168 LEU A CA 1
ATOM 1273 C C . LEU A 1 168 ? 22.639 -18.009 -38.874 1.00 75.69 168 LEU A C 1
ATOM 1275 O O . LEU A 1 168 ? 21.853 -18.246 -37.955 1.00 75.69 168 LEU A O 1
ATOM 1279 N N . GLY A 1 169 ? 22.638 -18.741 -39.989 1.00 75.44 169 GLY A N 1
ATOM 1280 C CA . GLY A 1 169 ? 21.890 -19.994 -40.161 1.00 75.44 169 GLY A CA 1
ATOM 1281 C C . GLY A 1 169 ? 20.384 -19.886 -39.872 1.00 75.44 169 GLY A C 1
ATOM 1282 O O . GLY A 1 169 ? 19.683 -19.031 -40.407 1.00 75.44 169 GLY A O 1
ATOM 1283 N N . TRP A 1 170 ? 19.866 -20.772 -39.015 1.00 80.31 170 TRP A N 1
ATOM 1284 C CA . TRP A 1 170 ? 18.437 -20.872 -38.677 1.00 80.31 170 TRP A CA 1
ATOM 1285 C C . TRP A 1 170 ? 17.949 -19.824 -37.655 1.00 80.31 170 TRP A C 1
ATOM 1287 O O . TRP A 1 170 ? 16.770 -19.814 -37.296 1.00 80.31 170 TRP A O 1
ATOM 1297 N N . THR A 1 171 ? 18.818 -18.917 -37.193 1.00 81.56 171 THR A N 1
ATOM 1298 C CA . THR A 1 171 ? 18.469 -17.925 -36.156 1.00 81.56 171 THR A CA 1
ATOM 1299 C C . THR A 1 171 ? 17.456 -16.887 -36.636 1.00 81.56 171 THR A C 1
ATOM 1301 O O . THR A 1 171 ? 16.577 -16.508 -35.868 1.00 81.56 171 THR A O 1
ATOM 1304 N N . ARG A 1 172 ? 17.506 -16.478 -37.912 1.00 83.50 172 ARG A N 1
ATOM 1305 C CA . ARG A 1 172 ? 16.540 -15.541 -38.518 1.00 83.50 172 ARG A CA 1
ATOM 1306 C C . ARG A 1 172 ? 15.093 -16.048 -38.477 1.00 83.50 172 ARG A C 1
ATOM 1308 O O . ARG A 1 172 ? 14.258 -15.372 -37.875 1.00 83.50 172 ARG A O 1
ATOM 1315 N N . PRO A 1 173 ? 14.756 -17.215 -39.064 1.00 85.44 173 PRO A N 1
ATOM 1316 C CA . PRO A 1 173 ? 13.388 -17.724 -39.004 1.00 85.44 173 PRO A CA 1
ATOM 1317 C C . PRO A 1 173 ? 12.949 -18.026 -37.567 1.00 85.44 173 PRO A C 1
ATOM 1319 O O . PRO A 1 173 ? 11.809 -17.732 -37.214 1.00 85.44 173 PRO A O 1
ATOM 1322 N N . ALA A 1 174 ? 13.846 -18.527 -36.709 1.00 82.75 174 ALA A N 1
ATOM 1323 C CA . ALA A 1 174 ? 13.533 -18.739 -35.297 1.00 82.75 174 ALA A CA 1
ATOM 1324 C C . ALA A 1 174 ? 13.183 -17.428 -34.579 1.00 82.75 174 ALA A C 1
ATOM 1326 O 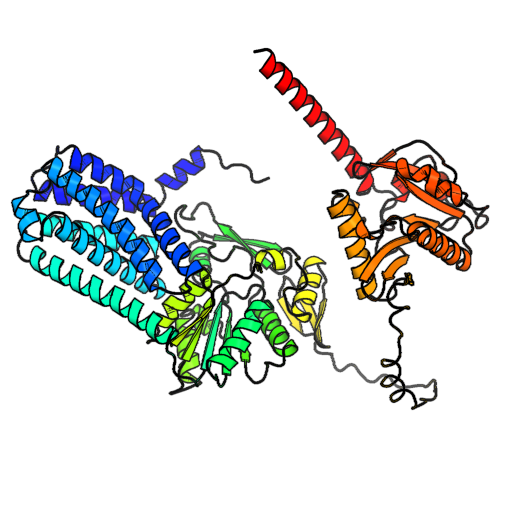O . ALA A 1 174 ? 12.181 -17.374 -33.874 1.00 82.75 174 ALA A O 1
ATOM 1327 N N . PHE A 1 175 ? 13.949 -16.359 -34.795 1.00 85.62 175 PHE A N 1
ATOM 1328 C CA . PHE A 1 175 ? 13.692 -15.047 -34.209 1.00 85.62 175 PHE A CA 1
ATOM 1329 C C . PHE A 1 175 ? 12.345 -14.461 -34.651 1.00 85.62 175 PHE A C 1
ATOM 1331 O O . PHE A 1 175 ? 11.587 -13.977 -33.811 1.00 85.62 175 PHE A O 1
ATOM 1338 N N . ILE A 1 176 ? 12.005 -14.568 -35.941 1.00 85.88 176 ILE A N 1
ATOM 1339 C CA . ILE A 1 176 ? 10.702 -14.128 -36.465 1.00 85.88 176 ILE A CA 1
ATOM 1340 C C . ILE A 1 176 ? 9.566 -14.899 -35.787 1.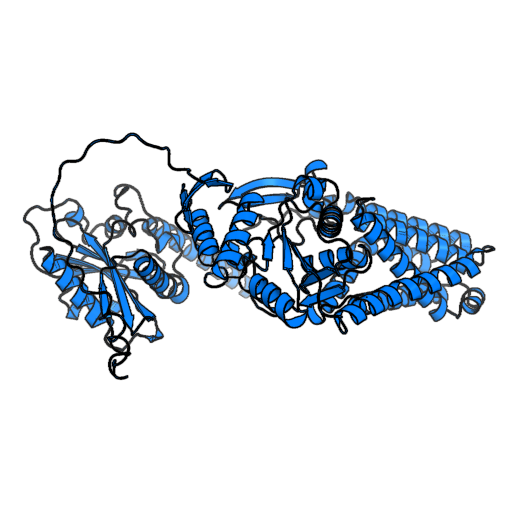00 85.88 176 ILE A C 1
ATOM 1342 O O . ILE A 1 176 ? 8.634 -14.292 -35.258 1.00 85.88 176 ILE A O 1
ATOM 1346 N N . VAL A 1 177 ? 9.650 -16.233 -35.772 1.00 86.69 177 VAL A N 1
ATOM 1347 C CA . VAL A 1 177 ? 8.613 -17.087 -35.177 1.00 86.69 177 VAL A CA 1
ATOM 1348 C C . VAL A 1 177 ? 8.467 -16.789 -33.690 1.00 86.69 177 VAL A C 1
ATOM 1350 O O . VAL A 1 177 ? 7.356 -16.567 -33.222 1.00 86.69 177 VAL A O 1
ATOM 1353 N N . VAL A 1 178 ? 9.575 -16.721 -32.952 1.00 84.44 178 VAL A N 1
ATOM 1354 C CA . VAL A 1 178 ? 9.583 -16.427 -31.515 1.00 84.44 178 VAL A CA 1
ATOM 1355 C C . VAL A 1 178 ? 8.989 -15.046 -31.233 1.00 84.44 178 VAL A C 1
ATOM 1357 O O . VAL A 1 178 ? 8.130 -14.929 -30.361 1.00 84.44 178 VAL A O 1
ATOM 1360 N N . GLY A 1 179 ? 9.378 -14.016 -31.990 1.00 85.44 179 GLY A N 1
ATOM 1361 C CA . GLY A 1 179 ? 8.840 -12.663 -31.854 1.00 85.44 179 GLY A CA 1
ATOM 1362 C C . GLY A 1 179 ? 7.332 -12.602 -32.099 1.00 85.44 179 GLY A C 1
ATOM 1363 O O . GLY A 1 179 ? 6.601 -12.042 -31.282 1.00 85.44 179 GLY A O 1
ATOM 1364 N N . ILE A 1 180 ? 6.845 -13.232 -33.173 1.00 86.69 180 ILE A N 1
ATOM 1365 C CA . ILE A 1 180 ? 5.410 -13.276 -33.496 1.00 86.69 180 ILE A CA 1
ATOM 1366 C C . ILE A 1 180 ? 4.641 -14.075 -32.446 1.00 86.69 180 ILE A C 1
ATOM 1368 O O . ILE A 1 180 ? 3.628 -13.594 -31.943 1.00 86.69 180 ILE A O 1
ATOM 1372 N N . VAL A 1 181 ? 5.114 -15.272 -32.088 1.00 88.06 181 VAL A N 1
ATOM 1373 C CA . VAL A 1 181 ? 4.450 -16.136 -31.104 1.00 88.06 181 VAL A CA 1
ATOM 1374 C C . VAL A 1 181 ? 4.357 -15.422 -29.765 1.00 88.06 181 VAL A C 1
ATOM 1376 O O . VAL A 1 181 ? 3.265 -15.328 -29.212 1.00 88.06 181 VAL A O 1
ATOM 1379 N N . PHE A 1 182 ? 5.453 -14.854 -29.259 1.00 85.75 182 PHE A N 1
ATOM 1380 C CA . PHE A 1 182 ? 5.410 -14.110 -28.005 1.00 85.75 182 PHE A CA 1
ATOM 1381 C C . PHE A 1 182 ? 4.517 -12.873 -28.090 1.00 85.75 182 PHE A C 1
ATOM 1383 O O . PHE A 1 182 ? 3.736 -12.643 -27.168 1.00 85.75 182 PHE A O 1
ATOM 1390 N N . GLY A 1 183 ? 4.577 -12.117 -29.189 1.00 83.12 183 GLY A N 1
ATOM 1391 C CA . GLY A 1 183 ? 3.700 -10.970 -29.414 1.00 83.12 183 GLY A CA 1
ATOM 1392 C C . GLY A 1 183 ? 2.224 -11.365 -29.368 1.00 83.12 183 GLY A C 1
ATOM 1393 O O . GLY A 1 183 ? 1.468 -10.860 -28.542 1.00 83.12 183 GLY A O 1
ATOM 1394 N N . VAL A 1 184 ? 1.812 -12.324 -30.196 1.00 85.94 184 VAL A N 1
ATOM 1395 C CA . VAL A 1 184 ? 0.415 -12.770 -30.291 1.00 85.94 184 VAL A CA 1
ATOM 1396 C C . VAL A 1 184 ? -0.054 -13.410 -28.988 1.00 85.94 184 VAL A C 1
ATOM 1398 O O . VAL A 1 184 ? -1.126 -13.067 -28.495 1.00 85.94 184 VAL A O 1
ATOM 1401 N N . VAL A 1 185 ? 0.735 -14.312 -28.401 1.00 85.69 185 VAL A N 1
ATOM 1402 C CA . VAL A 1 185 ? 0.341 -15.039 -27.188 1.00 85.69 185 VAL A CA 1
ATOM 1403 C C . VAL A 1 185 ? 0.244 -14.090 -25.999 1.00 85.69 185 VAL A C 1
ATOM 1405 O O . VAL A 1 185 ? -0.772 -14.089 -25.307 1.00 85.69 185 VAL A O 1
ATOM 1408 N N . VAL A 1 186 ? 1.247 -13.241 -25.756 1.00 80.19 186 VAL A N 1
ATOM 1409 C CA . VAL A 1 186 ? 1.234 -12.362 -24.578 1.00 80.19 186 VAL A CA 1
ATOM 1410 C C . VAL A 1 186 ? 0.170 -11.278 -24.699 1.00 80.19 186 VAL A C 1
ATOM 1412 O O . VAL A 1 186 ? -0.554 -11.042 -23.729 1.00 80.19 186 VAL A O 1
ATOM 1415 N N . PHE A 1 187 ? 0.006 -10.637 -25.858 1.00 84.00 187 PHE A N 1
ATOM 1416 C CA . PHE A 1 187 ? -1.074 -9.660 -26.024 1.00 84.00 187 PHE A CA 1
ATOM 1417 C C . PHE A 1 187 ? -2.449 -10.327 -26.037 1.00 84.00 187 PHE A C 1
ATOM 1419 O O . PHE A 1 187 ? -3.349 -9.865 -25.336 1.00 84.00 187 PHE A O 1
ATOM 1426 N N . GLY A 1 188 ? -2.593 -11.453 -26.737 1.00 88.12 188 GLY A N 1
ATOM 1427 C CA . GLY A 1 188 ? -3.837 -12.214 -26.816 1.00 88.12 188 GLY A CA 1
ATOM 1428 C C . GLY A 1 188 ? -4.326 -12.698 -25.452 1.00 88.12 188 GLY A C 1
ATOM 1429 O O . GLY A 1 188 ? -5.499 -12.519 -25.131 1.00 88.12 188 GLY A O 1
ATOM 1430 N N . ILE A 1 189 ? -3.434 -13.224 -24.602 1.00 86.50 189 ILE A N 1
ATOM 1431 C CA . ILE A 1 189 ? -3.772 -13.607 -23.219 1.00 86.50 189 ILE A CA 1
ATOM 1432 C C . ILE A 1 189 ? -4.252 -12.389 -22.419 1.00 86.50 189 ILE A C 1
ATOM 1434 O O . ILE A 1 189 ? -5.236 -12.487 -21.687 1.00 86.50 189 ILE A O 1
ATOM 1438 N N . GLY A 1 190 ? -3.582 -11.239 -22.559 1.00 88.06 190 GLY A N 1
ATOM 1439 C CA . GLY A 1 190 ? -3.970 -10.004 -21.870 1.00 88.06 190 GLY A CA 1
ATOM 1440 C C . GLY A 1 190 ? -5.366 -9.534 -22.273 1.00 88.06 190 GLY A C 1
ATOM 1441 O O . GLY A 1 190 ? -6.228 -9.352 -21.414 1.00 88.06 190 GLY A O 1
ATOM 1442 N N . MET A 1 191 ? -5.610 -9.440 -23.582 1.00 91.31 191 MET A N 1
ATOM 1443 C CA . MET A 1 191 ? -6.902 -9.039 -24.141 1.00 91.31 191 MET A CA 1
ATOM 1444 C C . MET A 1 191 ? -8.017 -10.000 -23.736 1.00 91.31 191 MET A C 1
ATOM 1446 O O . MET A 1 191 ? -9.084 -9.565 -23.313 1.00 91.31 191 MET A O 1
ATOM 1450 N N . ALA A 1 192 ? -7.774 -11.308 -23.824 1.00 90.56 192 ALA A N 1
ATOM 1451 C CA . ALA A 1 192 ? -8.755 -12.316 -23.447 1.00 90.56 192 ALA A CA 1
ATOM 1452 C C . ALA A 1 192 ? -9.063 -12.286 -21.939 1.00 90.56 192 ALA A C 1
ATOM 1454 O O . ALA A 1 192 ? -10.213 -12.486 -21.541 1.00 90.56 192 ALA A O 1
ATOM 1455 N N . SER A 1 193 ? -8.063 -12.012 -21.093 1.00 89.56 193 SER A N 1
ATOM 1456 C CA . SER A 1 193 ? -8.270 -11.828 -19.654 1.00 89.56 193 SER A CA 1
ATOM 1457 C C . SER A 1 193 ? -9.140 -10.598 -19.362 1.00 89.56 193 SER A C 1
ATOM 1459 O O . SER A 1 193 ? -10.142 -10.712 -18.651 1.00 89.56 193 SER A O 1
ATOM 1461 N N . ASP A 1 194 ? -8.825 -9.448 -19.964 1.00 92.50 194 ASP A N 1
ATOM 1462 C CA . ASP A 1 194 ? -9.604 -8.217 -19.788 1.00 92.50 194 ASP A CA 1
ATOM 1463 C C . ASP A 1 194 ? -11.034 -8.360 -20.326 1.00 92.50 194 ASP A C 1
ATOM 1465 O O . ASP A 1 194 ? -11.992 -7.985 -19.648 1.00 92.50 194 ASP A O 1
ATOM 1469 N N . TRP A 1 195 ? -11.202 -9.003 -21.485 1.00 92.56 195 TRP A N 1
ATOM 1470 C CA . TRP A 1 195 ? -12.510 -9.298 -22.074 1.00 92.56 195 TRP A CA 1
ATOM 1471 C C . TRP A 1 195 ? -13.413 -10.080 -21.118 1.00 92.56 195 TRP A C 1
ATOM 1473 O O . TRP A 1 195 ? -14.582 -9.748 -20.935 1.00 92.56 195 TRP A O 1
ATOM 1483 N N . ARG A 1 196 ? -12.872 -11.104 -20.454 1.00 91.31 196 ARG A N 1
ATOM 1484 C CA . ARG A 1 196 ? -13.615 -11.897 -19.462 1.00 91.31 196 ARG A CA 1
ATOM 1485 C C . ARG A 1 196 ? -14.005 -11.094 -18.224 1.00 91.31 196 ARG A C 1
ATOM 1487 O O . ARG A 1 196 ? -15.000 -11.425 -17.582 1.00 91.31 196 ARG A O 1
ATOM 1494 N N . GLY A 1 197 ? -13.212 -10.086 -17.866 1.00 90.06 197 GLY A N 1
ATOM 1495 C CA . GLY A 1 197 ? -13.533 -9.162 -16.783 1.00 90.06 197 GLY A CA 1
ATOM 1496 C C . GLY A 1 197 ? -14.697 -8.242 -17.130 1.00 90.06 197 GLY A C 1
ATOM 1497 O O . GLY A 1 197 ? -15.584 -8.055 -16.296 1.00 90.06 197 GLY A O 1
ATOM 1498 N N . LEU A 1 198 ? -14.702 -7.722 -18.362 1.00 90.00 198 LEU A N 1
ATOM 1499 C CA . LEU A 1 198 ? -15.734 -6.827 -18.894 1.00 90.00 198 LEU A CA 1
ATOM 1500 C C . LEU A 1 198 ? -17.052 -7.552 -19.197 1.00 90.00 198 LEU A C 1
ATOM 1502 O O . LEU A 1 198 ? -18.121 -7.004 -18.946 1.00 90.00 198 LEU A O 1
ATOM 1506 N N . PHE A 1 199 ? -16.980 -8.795 -19.677 1.00 90.88 199 PHE A N 1
ATOM 1507 C CA . PHE A 1 199 ? -18.140 -9.609 -20.052 1.00 90.88 199 PHE A CA 1
ATOM 1508 C C . PHE A 1 199 ? -18.199 -10.912 -19.248 1.00 90.88 199 PHE A C 1
ATOM 1510 O O . PHE A 1 199 ? -17.956 -12.007 -19.772 1.00 90.88 199 PHE A O 1
ATOM 1517 N N . PRO A 1 200 ? -18.493 -10.824 -17.945 1.00 92.00 200 PRO A N 1
ATOM 1518 C CA . PRO A 1 200 ? -18.525 -11.988 -17.083 1.00 92.00 200 PRO A CA 1
ATOM 1519 C C . PRO A 1 200 ? -19.819 -12.781 -17.210 1.00 92.00 200 PRO A C 1
ATOM 1521 O O . PRO A 1 200 ? -20.884 -12.257 -17.521 1.00 92.00 200 PRO A O 1
ATOM 1524 N N . ARG A 1 201 ? -19.741 -14.057 -16.839 1.00 90.12 201 ARG A N 1
ATOM 1525 C CA . ARG A 1 201 ? -20.929 -14.829 -16.461 1.00 90.12 201 ARG A CA 1
ATOM 1526 C C . ARG A 1 201 ? -21.139 -14.689 -14.955 1.00 90.12 201 ARG A C 1
ATOM 1528 O O . ARG A 1 201 ? -20.150 -14.626 -14.228 1.00 90.12 201 ARG A O 1
ATOM 1535 N N . LYS A 1 202 ? -22.398 -14.632 -14.521 1.00 92.69 202 LYS A N 1
ATOM 1536 C CA . LYS A 1 202 ? -22.784 -14.555 -13.103 1.00 92.69 202 LYS A CA 1
ATOM 1537 C C . LYS A 1 202 ? -22.698 -15.929 -12.417 1.00 92.69 202 LYS A C 1
ATOM 1539 O O . LYS A 1 202 ? -22.673 -16.952 -13.108 1.00 92.69 202 LYS A O 1
ATOM 1544 N N . GLY A 1 203 ? -22.683 -15.940 -11.086 1.00 93.12 203 GLY A N 1
ATOM 1545 C CA . GLY A 1 203 ? -22.634 -17.142 -10.252 1.00 93.12 203 GLY A CA 1
ATOM 1546 C C . GLY A 1 203 ? -21.221 -17.610 -9.896 1.00 93.12 203 GLY A C 1
ATOM 1547 O O . GLY A 1 203 ? -20.227 -17.184 -10.487 1.00 93.12 203 GLY A O 1
ATOM 1548 N N . GLY A 1 204 ? -21.134 -18.554 -8.958 1.00 95.06 204 GLY A N 1
ATOM 1549 C CA . GLY A 1 204 ? -19.870 -19.088 -8.449 1.00 95.06 204 GLY A CA 1
ATOM 1550 C C . GLY A 1 204 ? -19.390 -18.364 -7.193 1.00 95.06 204 GLY A C 1
ATOM 1551 O O . GLY A 1 204 ? -20.191 -17.826 -6.436 1.00 95.06 204 GLY A O 1
ATOM 1552 N N . ILE A 1 205 ? -18.079 -18.378 -6.964 1.00 96.75 205 ILE A N 1
ATOM 1553 C CA . ILE A 1 205 ? -17.452 -17.843 -5.752 1.00 96.75 205 ILE A CA 1
ATOM 1554 C C . ILE A 1 205 ? -16.491 -16.698 -6.071 1.00 96.75 205 ILE A C 1
ATOM 1556 O O . ILE A 1 205 ? -15.823 -16.698 -7.107 1.00 96.75 205 ILE A O 1
ATOM 1560 N N . GLY A 1 206 ? -16.398 -15.728 -5.172 1.00 97.25 206 GLY A N 1
ATOM 1561 C CA . GLY A 1 206 ? -15.376 -14.689 -5.187 1.00 97.25 206 GLY A CA 1
ATOM 1562 C C . GLY A 1 206 ? -14.143 -15.099 -4.397 1.00 97.25 206 GLY A C 1
ATOM 1563 O O . GLY A 1 206 ? -14.242 -15.817 -3.407 1.00 97.25 206 GLY A O 1
ATOM 1564 N N . VAL A 1 207 ? -12.980 -14.610 -4.805 1.00 97.56 207 VAL A N 1
ATOM 1565 C CA . VAL A 1 207 ? -11.755 -14.623 -4.003 1.00 97.56 207 VAL A CA 1
ATOM 1566 C C . VAL A 1 207 ? -11.194 -13.210 -3.947 1.00 97.56 207 VAL A C 1
ATOM 1568 O O . VAL A 1 207 ? -11.112 -12.539 -4.978 1.00 97.56 207 VAL A O 1
ATOM 1571 N N . PHE A 1 208 ? -10.818 -12.751 -2.756 1.00 96.75 208 PHE A N 1
ATOM 1572 C CA . PHE A 1 208 ? -10.203 -11.447 -2.555 1.00 96.75 208 PHE A CA 1
ATOM 1573 C C . PHE A 1 208 ? -8.952 -11.576 -1.693 1.00 96.75 208 PHE A C 1
ATOM 1575 O O . PHE A 1 208 ? -9.015 -11.864 -0.499 1.00 96.75 208 PHE A O 1
ATOM 1582 N N . PHE A 1 209 ? -7.799 -11.380 -2.325 1.00 93.62 209 PHE A N 1
ATOM 1583 C CA . PHE A 1 209 ? -6.501 -11.528 -1.683 1.00 93.62 209 PHE A CA 1
ATOM 1584 C C . PHE A 1 209 ? -5.795 -10.188 -1.547 1.00 93.62 209 PHE A C 1
ATOM 1586 O O . PHE A 1 209 ? -5.867 -9.338 -2.435 1.00 93.62 209 PHE A O 1
ATOM 1593 N N . GLY A 1 210 ? -5.070 -10.014 -0.448 1.00 90.00 210 GLY A N 1
ATOM 1594 C CA . GLY A 1 210 ? -4.367 -8.770 -0.173 1.00 90.00 210 GLY A CA 1
ATOM 1595 C C . GLY A 1 210 ? -3.650 -8.782 1.167 1.00 90.00 210 GLY A C 1
ATOM 1596 O O . GLY A 1 210 ? -3.599 -9.792 1.861 1.00 90.00 210 GLY A O 1
ATOM 1597 N N . THR A 1 211 ? -3.070 -7.646 1.541 1.00 87.44 211 THR A N 1
ATOM 1598 C CA . THR A 1 211 ? -2.466 -7.481 2.869 1.00 87.44 211 THR A CA 1
ATOM 1599 C C . THR A 1 211 ? -3.503 -7.099 3.923 1.00 87.44 211 THR A C 1
ATOM 1601 O O . THR A 1 211 ? -3.315 -7.466 5.075 1.00 87.44 211 THR A O 1
ATOM 1604 N N . PHE A 1 212 ? -4.580 -6.390 3.556 1.00 90.00 212 PHE A N 1
ATOM 1605 C CA . PHE A 1 212 ? -5.651 -5.943 4.465 1.00 90.00 212 PHE A CA 1
ATOM 1606 C C . PHE A 1 212 ? -5.102 -5.379 5.786 1.00 90.00 212 PHE A C 1
ATOM 1608 O O . PHE A 1 212 ? -5.347 -5.907 6.866 1.00 90.00 212 PHE A O 1
ATOM 1615 N N . ASN A 1 213 ? -4.271 -4.338 5.681 1.00 88.75 213 ASN A N 1
ATOM 1616 C CA . ASN A 1 213 ? -3.412 -3.860 6.763 1.00 88.75 213 ASN A CA 1
ATOM 1617 C C . ASN A 1 213 ? -3.648 -2.369 7.100 1.00 88.75 213 ASN A C 1
ATOM 1619 O O . ASN A 1 213 ? -2.814 -1.535 6.729 1.00 88.75 213 ASN A O 1
ATOM 1623 N N . PRO A 1 214 ? -4.753 -2.026 7.789 1.00 89.56 214 PRO A N 1
ATOM 1624 C CA . PRO A 1 214 ? -5.881 -2.893 8.161 1.00 89.56 214 PRO A CA 1
ATOM 1625 C C . PRO A 1 214 ? -6.936 -3.005 7.037 1.00 89.56 214 PRO A C 1
ATOM 1627 O O . PRO A 1 214 ? -6.829 -2.349 5.993 1.00 89.56 214 PRO A O 1
ATOM 1630 N N . ILE A 1 215 ? -7.947 -3.864 7.215 1.00 91.06 215 ILE A N 1
ATOM 1631 C CA . ILE A 1 215 ? -9.161 -3.830 6.379 1.00 91.06 215 ILE A CA 1
ATOM 1632 C C . ILE A 1 215 ? -9.915 -2.508 6.625 1.00 91.06 215 ILE A C 1
ATOM 1634 O O . ILE A 1 215 ? -9.809 -1.925 7.698 1.00 91.06 215 ILE A O 1
ATOM 1638 N N . HIS A 1 216 ? -10.638 -2.004 5.623 1.00 89.25 216 HIS A N 1
ATOM 1639 C CA . HIS A 1 216 ? -11.279 -0.686 5.669 1.00 89.25 216 HIS A CA 1
ATOM 1640 C C . HIS A 1 216 ? -12.576 -0.676 4.855 1.00 89.25 216 HIS A C 1
ATOM 1642 O O . HIS A 1 216 ? -12.804 -1.585 4.052 1.00 89.25 216 HIS A O 1
ATOM 1648 N N . ASN A 1 217 ? -13.403 0.357 5.022 1.00 88.62 217 ASN A N 1
ATOM 1649 C CA . ASN A 1 217 ? -14.776 0.414 4.504 1.00 88.62 217 ASN A CA 1
ATOM 1650 C C . ASN A 1 217 ? -14.847 0.251 2.978 1.00 88.62 217 ASN A C 1
ATOM 1652 O O . ASN A 1 217 ? -15.726 -0.445 2.474 1.00 88.62 217 ASN A O 1
ATOM 1656 N N . THR A 1 218 ? -13.861 0.760 2.228 1.00 89.19 218 THR A N 1
ATOM 1657 C CA . THR A 1 218 ? -13.779 0.495 0.781 1.00 89.19 218 THR A CA 1
ATOM 1658 C C . THR A 1 218 ? -13.648 -0.994 0.457 1.00 89.19 218 THR A C 1
ATOM 1660 O O . THR A 1 218 ? -14.267 -1.465 -0.490 1.00 89.19 218 THR A O 1
ATOM 1663 N N . HIS A 1 219 ? -12.851 -1.762 1.210 1.00 92.06 219 HIS A N 1
ATOM 1664 C CA . HIS A 1 219 ? -12.710 -3.199 0.954 1.00 92.06 219 HIS A CA 1
ATOM 1665 C C . HIS A 1 219 ? -14.049 -3.919 1.124 1.00 92.06 219 HIS A C 1
ATOM 1667 O O . HIS A 1 219 ? -14.398 -4.753 0.293 1.00 92.06 219 HIS A O 1
ATOM 1673 N N . LEU A 1 220 ? -14.806 -3.555 2.160 1.00 92.38 220 LEU A N 1
ATOM 1674 C CA . LEU A 1 220 ? -16.130 -4.109 2.434 1.00 92.38 220 LEU A CA 1
ATOM 1675 C C . LEU A 1 220 ? -17.117 -3.745 1.316 1.00 92.38 220 LEU A C 1
ATOM 1677 O O . LEU A 1 220 ? -17.769 -4.627 0.766 1.00 92.38 220 LEU A O 1
ATOM 1681 N N . ALA A 1 221 ? -17.134 -2.481 0.883 1.00 91.62 221 ALA A N 1
ATOM 1682 C CA . ALA A 1 221 ? -17.953 -2.032 -0.243 1.00 91.62 221 ALA A CA 1
ATOM 1683 C C . ALA A 1 221 ? -17.602 -2.754 -1.559 1.00 91.62 221 ALA A C 1
ATOM 1685 O O . ALA A 1 221 ? -18.484 -3.087 -2.348 1.00 91.62 221 ALA A O 1
ATOM 1686 N N . ILE A 1 222 ? -16.317 -3.038 -1.798 1.00 92.88 222 ILE A N 1
ATOM 1687 C CA . ILE A 1 222 ? -15.856 -3.811 -2.960 1.00 92.88 222 ILE A CA 1
ATOM 1688 C C . ILE A 1 222 ? -16.393 -5.242 -2.919 1.00 92.88 222 ILE A C 1
ATOM 1690 O O . ILE A 1 222 ? -16.830 -5.757 -3.949 1.00 92.88 222 ILE A O 1
ATOM 1694 N N . VAL A 1 223 ? -16.344 -5.883 -1.750 1.00 95.06 223 VAL A N 1
ATOM 1695 C CA . VAL A 1 223 ? -16.837 -7.251 -1.555 1.00 95.06 223 VAL A CA 1
ATOM 1696 C C . VAL A 1 223 ? -18.346 -7.305 -1.773 1.00 95.06 223 VAL A C 1
ATOM 1698 O O . VAL A 1 223 ? -18.795 -8.108 -2.590 1.00 95.06 223 VAL A O 1
ATOM 1701 N N . GLN A 1 224 ? -19.100 -6.400 -1.146 1.00 94.62 224 GLN A N 1
ATOM 1702 C CA . GLN A 1 224 ? -20.550 -6.288 -1.319 1.00 94.62 224 GLN A CA 1
ATOM 1703 C C . GLN A 1 224 ? -20.921 -6.108 -2.796 1.00 94.62 224 GLN A C 1
ATOM 1705 O O . GLN A 1 224 ? -21.698 -6.875 -3.364 1.00 94.62 224 GLN A O 1
ATOM 1710 N N . ARG A 1 225 ? -20.267 -5.159 -3.470 1.00 94.56 225 ARG A N 1
ATOM 1711 C CA . ARG A 1 225 ? -20.477 -4.898 -4.894 1.00 94.56 225 ARG A CA 1
ATOM 1712 C C . ARG A 1 225 ? -20.151 -6.113 -5.767 1.00 94.56 225 ARG A C 1
ATOM 1714 O O . ARG A 1 225 ? -20.848 -6.373 -6.745 1.00 94.56 225 ARG A O 1
ATOM 1721 N N . ALA A 1 226 ? -19.099 -6.866 -5.442 1.00 95.00 226 ALA A N 1
ATOM 1722 C CA . ALA A 1 226 ? -18.752 -8.083 -6.171 1.00 95.00 226 ALA A CA 1
ATOM 1723 C C . ALA A 1 226 ? -19.832 -9.163 -6.021 1.00 95.00 226 ALA A C 1
ATOM 1725 O O . ALA A 1 226 ? -20.172 -9.810 -7.014 1.00 95.00 226 ALA A O 1
ATOM 1726 N N . ILE A 1 227 ? -20.377 -9.336 -4.811 1.00 95.12 227 ILE A N 1
ATOM 1727 C CA . ILE A 1 227 ? -21.479 -10.266 -4.528 1.00 95.12 227 ILE A CA 1
ATOM 1728 C C . ILE A 1 227 ? -22.693 -9.906 -5.384 1.00 95.12 227 ILE A C 1
ATOM 1730 O O . ILE A 1 227 ? -23.197 -10.762 -6.110 1.00 95.12 227 ILE A O 1
ATOM 1734 N N . GLU A 1 228 ? -23.099 -8.638 -5.377 1.00 94.00 228 GLU A N 1
ATOM 1735 C CA . GLU A 1 228 ? -24.279 -8.152 -6.095 1.00 94.00 228 GLU A CA 1
ATOM 1736 C C . GLU A 1 228 ? -24.112 -8.205 -7.622 1.00 94.00 228 GLU A C 1
ATOM 1738 O O . GLU A 1 228 ? -24.923 -8.805 -8.333 1.00 94.00 228 GLU A O 1
ATOM 1743 N N . GLU A 1 229 ? -23.037 -7.619 -8.162 1.00 94.62 229 GLU A N 1
ATOM 1744 C CA . GLU A 1 229 ? -22.857 -7.501 -9.614 1.00 94.62 229 GLU A CA 1
ATOM 1745 C C . GLU A 1 229 ? -22.611 -8.857 -10.284 1.00 94.62 229 GLU A C 1
ATOM 1747 O O . GLU A 1 229 ? -23.043 -9.094 -11.422 1.00 94.62 229 GLU A O 1
ATOM 1752 N N . ARG A 1 230 ? -21.896 -9.758 -9.597 1.00 94.69 230 ARG A N 1
ATOM 1753 C CA . ARG A 1 230 ? -21.550 -11.082 -10.128 1.00 94.69 230 ARG A CA 1
ATOM 1754 C C . ARG A 1 230 ? -22.490 -12.181 -9.649 1.00 94.69 230 ARG A C 1
ATOM 1756 O O . ARG A 1 230 ? -22.400 -13.278 -10.194 1.00 94.69 230 ARG A O 1
ATOM 1763 N N . GLY A 1 231 ? -23.416 -11.898 -8.734 1.00 94.50 231 GLY A N 1
ATOM 1764 C CA . GLY A 1 231 ? -24.315 -12.897 -8.153 1.00 94.50 231 GLY A CA 1
ATOM 1765 C C . GLY A 1 231 ? -23.528 -14.030 -7.502 1.00 94.50 231 GLY A C 1
ATOM 1766 O O . GLY A 1 231 ? -23.741 -15.191 -7.845 1.00 94.50 231 GLY A O 1
ATOM 1767 N N . LEU A 1 232 ? -22.530 -13.687 -6.683 1.00 96.31 232 LEU A N 1
ATOM 1768 C CA . LEU A 1 232 ? -21.653 -14.675 -6.055 1.00 96.31 232 LEU A CA 1
ATOM 1769 C C . LEU A 1 232 ? -22.383 -15.348 -4.900 1.00 96.31 232 LEU A C 1
ATOM 1771 O O . LEU A 1 232 ? -23.023 -14.684 -4.095 1.00 96.31 232 LEU A O 1
ATOM 1775 N N . GLU A 1 233 ? -22.235 -16.665 -4.803 1.00 95.00 233 GLU A N 1
ATOM 1776 C CA . GLU A 1 233 ? -22.768 -17.453 -3.689 1.00 95.00 233 GLU A CA 1
ATOM 1777 C C . GLU A 1 233 ? -22.013 -17.143 -2.395 1.00 95.00 233 GLU A C 1
ATOM 1779 O O . GLU A 1 233 ? -22.583 -17.175 -1.310 1.00 95.00 233 GLU A O 1
ATOM 1784 N N . LYS A 1 234 ? -20.708 -16.879 -2.523 1.00 95.94 234 LYS A N 1
ATOM 1785 C CA . LYS A 1 234 ? -19.807 -16.628 -1.403 1.00 95.94 234 LYS A CA 1
ATOM 1786 C C . LYS A 1 234 ? -18.539 -15.920 -1.865 1.00 95.94 234 LYS A C 1
ATOM 1788 O O . LYS A 1 234 ? -18.092 -16.142 -2.994 1.00 95.94 234 LYS A O 1
ATOM 1793 N N . VAL A 1 235 ? -17.924 -15.115 -1.005 1.00 97.75 235 VAL A N 1
ATOM 1794 C CA . VAL A 1 235 ? -16.606 -14.503 -1.224 1.00 97.75 235 VAL A CA 1
ATOM 1795 C C . VAL A 1 235 ? -15.622 -15.010 -0.182 1.00 97.75 235 VAL A C 1
ATOM 1797 O O . VAL A 1 235 ? -15.884 -14.966 1.010 1.00 97.75 235 VAL A O 1
ATOM 1800 N N . ILE A 1 236 ? -14.464 -15.474 -0.635 1.00 97.44 236 ILE A N 1
ATOM 1801 C CA . ILE A 1 236 ? -13.379 -15.929 0.227 1.00 97.44 236 ILE A CA 1
ATOM 1802 C C . ILE A 1 236 ? -12.325 -14.829 0.318 1.00 97.44 236 ILE A C 1
ATOM 1804 O O . ILE A 1 236 ? -11.705 -14.478 -0.689 1.00 97.44 236 ILE A O 1
ATOM 1808 N N . ILE A 1 237 ? -12.090 -14.308 1.517 1.00 96.88 237 ILE A N 1
ATOM 1809 C CA . ILE A 1 237 ? -11.035 -13.331 1.790 1.00 96.88 237 ILE A CA 1
ATOM 1810 C C . ILE A 1 237 ? -9.847 -14.050 2.425 1.00 96.88 237 ILE A C 1
ATOM 1812 O O . ILE A 1 237 ? -10.016 -14.864 3.330 1.00 96.88 237 ILE A O 1
ATOM 1816 N N . HIS A 1 238 ? -8.633 -13.764 1.953 1.00 94.50 238 HIS A N 1
ATOM 1817 C CA . HIS A 1 238 ? -7.401 -14.290 2.552 1.00 94.50 238 HIS A CA 1
ATOM 1818 C C . HIS A 1 238 ? -6.328 -13.199 2.589 1.00 94.50 238 HIS A C 1
ATOM 1820 O O . HIS A 1 238 ? -6.048 -12.559 1.569 1.00 94.50 238 HIS A O 1
ATOM 1826 N N . SER A 1 239 ? -5.739 -12.973 3.767 1.00 91.19 239 SER A N 1
ATOM 1827 C CA . SER A 1 239 ? -4.659 -12.003 3.942 1.00 91.19 239 SER A CA 1
ATOM 1828 C C . SER A 1 239 ? -3.278 -12.656 3.850 1.00 91.19 239 SER A C 1
ATOM 1830 O O . SER A 1 239 ? -3.062 -13.793 4.260 1.00 91.19 239 SER A O 1
ATOM 1832 N N . THR A 1 240 ? -2.286 -11.920 3.349 1.00 86.62 240 THR A N 1
ATOM 1833 C CA . THR A 1 240 ? -0.890 -12.380 3.394 1.00 86.62 240 THR A CA 1
ATOM 1834 C C . THR A 1 240 ? -0.436 -12.578 4.843 1.00 86.62 240 THR A C 1
ATOM 1836 O O . THR A 1 240 ? -0.560 -11.633 5.622 1.00 86.62 240 THR A O 1
ATOM 1839 N N . VAL A 1 241 ? 0.187 -13.711 5.190 1.00 82.19 241 VAL A N 1
ATOM 1840 C CA . VAL A 1 241 ? 0.843 -13.889 6.505 1.00 82.19 241 VAL A CA 1
ATOM 1841 C C . VAL A 1 241 ? 2.009 -12.907 6.625 1.00 82.19 241 VAL A C 1
ATOM 1843 O O . VAL A 1 241 ? 1.924 -11.891 7.307 1.00 82.19 241 VAL A O 1
ATOM 1846 N N . ILE A 1 242 ? 3.042 -13.144 5.824 1.00 78.38 242 ILE A N 1
ATOM 1847 C CA . ILE A 1 242 ? 4.110 -12.209 5.487 1.00 78.38 242 ILE A CA 1
ATOM 1848 C C . ILE A 1 242 ? 4.182 -12.229 3.957 1.00 78.38 242 ILE A C 1
ATOM 1850 O O . ILE A 1 242 ? 4.138 -13.318 3.379 1.00 78.38 242 ILE A O 1
ATOM 1854 N N . PRO A 1 243 ? 4.238 -11.085 3.250 1.00 75.62 243 PRO A N 1
ATOM 1855 C CA . PRO A 1 243 ? 4.444 -11.105 1.804 1.00 75.62 243 PRO A CA 1
ATOM 1856 C C . PRO A 1 243 ? 5.637 -12.006 1.465 1.00 75.62 243 PRO A C 1
ATOM 1858 O O . PRO A 1 243 ? 6.691 -11.864 2.075 1.00 75.62 243 PRO A O 1
ATOM 1861 N N . LYS A 1 244 ? 5.496 -12.950 0.530 1.00 70.00 244 LYS A N 1
ATOM 1862 C CA . LYS A 1 244 ? 6.546 -13.961 0.312 1.00 70.00 244 LYS A CA 1
ATOM 1863 C C . LYS A 1 244 ? 7.906 -13.337 -0.037 1.00 70.00 244 LYS A C 1
ATOM 1865 O O . LYS A 1 244 ? 8.924 -13.754 0.498 1.00 70.00 244 LYS A O 1
ATOM 1870 N N . LEU A 1 245 ? 7.884 -12.230 -0.785 1.00 73.56 245 LEU A N 1
ATOM 1871 C CA . LEU A 1 245 ? 9.050 -11.377 -1.040 1.00 73.56 245 LEU A CA 1
ATOM 1872 C C . LEU A 1 245 ? 9.773 -10.945 0.250 1.00 73.56 245 LEU A C 1
ATOM 1874 O O . LEU A 1 245 ? 10.998 -10.947 0.304 1.00 73.56 245 LEU A O 1
ATOM 1878 N N . HIS A 1 246 ? 9.024 -10.582 1.293 1.00 81.12 246 HIS A N 1
ATOM 1879 C CA . HIS A 1 246 ? 9.583 -10.223 2.596 1.00 81.12 246 HIS A CA 1
ATOM 1880 C C . HIS A 1 246 ? 10.157 -11.451 3.311 1.00 81.12 246 HIS A C 1
ATOM 1882 O O . HIS A 1 246 ? 11.223 -11.351 3.906 1.00 81.12 246 HIS A O 1
ATOM 1888 N N . ALA A 1 247 ? 9.482 -12.603 3.248 1.00 79.12 247 ALA A N 1
ATOM 1889 C CA . ALA A 1 247 ? 9.980 -13.841 3.851 1.00 79.12 247 ALA A CA 1
ATOM 1890 C C . ALA A 1 247 ? 11.325 -14.270 3.235 1.00 79.12 247 ALA A C 1
ATOM 1892 O O . ALA A 1 247 ? 12.267 -14.589 3.960 1.00 79.12 247 ALA A O 1
ATOM 1893 N N . ASP A 1 248 ? 11.448 -14.194 1.908 1.00 79.12 248 ASP A N 1
ATOM 1894 C CA . ASP A 1 248 ? 12.696 -14.490 1.204 1.00 79.12 248 ASP A CA 1
ATOM 1895 C C . ASP A 1 248 ? 13.795 -13.467 1.538 1.00 79.12 248 ASP A C 1
ATOM 1897 O O . ASP A 1 248 ? 14.927 -13.854 1.826 1.00 79.12 248 ASP A O 1
ATOM 1901 N N . ALA A 1 249 ? 13.459 -12.173 1.582 1.00 83.88 249 ALA A N 1
ATOM 1902 C CA . ALA A 1 249 ? 14.398 -11.115 1.960 1.00 83.88 249 ALA A CA 1
ATOM 1903 C C . ALA A 1 249 ? 14.900 -11.254 3.411 1.00 83.88 249 ALA A C 1
ATOM 1905 O O . ALA A 1 249 ? 16.081 -11.023 3.673 1.00 83.88 249 ALA A O 1
ATOM 1906 N N . LEU A 1 250 ? 14.036 -11.670 4.347 1.00 86.62 250 LEU A N 1
ATOM 1907 C CA . LEU A 1 250 ? 14.420 -11.998 5.727 1.00 86.62 250 LEU A CA 1
ATOM 1908 C C . LEU A 1 250 ? 15.387 -13.184 5.756 1.00 86.62 250 LEU A C 1
ATOM 1910 O O . LEU A 1 250 ? 16.446 -13.095 6.373 1.00 86.62 250 LEU A O 1
ATOM 1914 N N . ARG A 1 251 ? 15.063 -14.273 5.046 1.00 85.25 251 ARG A N 1
ATOM 1915 C CA . ARG A 1 251 ? 15.905 -15.479 4.979 1.00 85.25 251 ARG A CA 1
ATOM 1916 C C . ARG A 1 251 ? 17.287 -15.190 4.388 1.00 85.25 251 ARG A C 1
ATOM 1918 O O . ARG A 1 251 ? 18.280 -15.738 4.856 1.00 85.25 251 ARG A O 1
ATOM 1925 N N . ASN A 1 252 ? 17.359 -14.305 3.397 1.00 83.88 252 ASN A N 1
ATOM 1926 C CA . ASN A 1 252 ? 18.615 -13.899 2.763 1.00 83.88 252 ASN A CA 1
ATOM 1927 C C . ASN A 1 252 ? 19.393 -12.842 3.577 1.00 83.88 252 ASN A C 1
ATOM 1929 O O . ASN A 1 252 ? 20.518 -12.485 3.217 1.00 83.88 252 ASN A O 1
ATOM 1933 N N . GLY A 1 253 ? 18.818 -12.322 4.667 1.00 87.56 253 GLY A N 1
ATOM 1934 C CA . GLY A 1 253 ? 19.403 -11.244 5.467 1.00 87.56 253 GLY A CA 1
ATOM 1935 C C . GLY A 1 253 ? 19.448 -9.892 4.745 1.00 87.56 253 GLY A C 1
ATOM 1936 O O . GLY A 1 253 ? 20.236 -9.024 5.120 1.00 87.56 253 GLY A O 1
ATOM 1937 N N . GLU A 1 254 ? 18.637 -9.711 3.702 1.00 87.56 254 GLU A N 1
ATOM 1938 C CA . GLU A 1 254 ? 18.447 -8.452 2.962 1.00 87.56 254 GLU A CA 1
ATOM 1939 C C . GLU A 1 254 ? 17.490 -7.507 3.713 1.00 87.56 254 GLU A C 1
ATOM 1941 O O . GLU A 1 254 ? 17.483 -6.294 3.501 1.00 87.56 254 GLU A O 1
ATOM 1946 N N . MET A 1 255 ? 16.698 -8.055 4.633 1.00 91.00 255 MET A N 1
ATOM 1947 C CA . MET A 1 255 ? 15.746 -7.334 5.466 1.00 91.00 255 MET A CA 1
ATOM 1948 C C . MET A 1 255 ? 15.794 -7.853 6.901 1.00 91.00 255 MET A C 1
ATOM 1950 O O . MET A 1 255 ? 16.137 -9.012 7.129 1.00 91.00 255 MET A O 1
ATOM 1954 N N . ILE A 1 256 ? 15.416 -7.010 7.859 1.00 91.44 256 ILE A N 1
ATOM 1955 C CA . ILE A 1 256 ? 15.254 -7.375 9.270 1.00 91.44 256 ILE A CA 1
ATOM 1956 C C . ILE A 1 256 ? 13.924 -6.859 9.817 1.00 91.44 256 ILE A C 1
ATOM 1958 O O . ILE A 1 256 ? 13.372 -5.873 9.322 1.00 91.44 256 ILE A O 1
ATOM 1962 N N . LEU A 1 257 ? 13.419 -7.521 10.859 1.00 89.50 257 LEU A N 1
ATOM 1963 C CA . LEU A 1 257 ? 12.434 -6.926 11.757 1.00 89.50 257 LEU A CA 1
ATOM 1964 C C . LEU A 1 257 ? 13.179 -5.913 12.632 1.00 89.50 257 LEU A C 1
ATOM 1966 O O . LEU A 1 257 ? 13.957 -6.310 13.492 1.00 89.50 257 LEU A O 1
ATOM 1970 N N . ALA A 1 258 ? 12.989 -4.623 12.367 1.00 88.06 258 ALA A N 1
ATOM 1971 C CA . ALA A 1 258 ? 13.719 -3.559 13.048 1.00 88.06 258 ALA A CA 1
ATOM 1972 C C . ALA A 1 258 ? 13.163 -3.299 14.451 1.00 88.06 258 ALA A C 1
ATOM 1974 O O . ALA A 1 258 ? 13.925 -3.163 15.402 1.00 88.06 258 ALA A O 1
ATOM 1975 N N . ARG A 1 259 ? 11.833 -3.226 14.578 1.00 88.81 259 ARG A N 1
ATOM 1976 C CA . ARG A 1 259 ? 11.133 -3.022 15.855 1.00 88.81 259 ARG A CA 1
ATOM 1977 C C . ARG A 1 259 ? 9.658 -3.403 15.759 1.00 88.81 259 ARG A C 1
ATOM 1979 O O . ARG A 1 259 ? 9.130 -3.604 14.659 1.00 88.81 259 ARG A O 1
ATOM 1986 N N . ARG A 1 260 ? 9.000 -3.462 16.916 1.00 84.75 260 ARG A N 1
ATOM 1987 C CA . ARG A 1 260 ? 7.542 -3.520 17.056 1.00 84.75 260 ARG A CA 1
ATOM 1988 C C . ARG A 1 260 ? 7.051 -2.190 17.618 1.00 84.75 260 ARG A C 1
ATOM 1990 O O . ARG A 1 260 ? 7.695 -1.634 18.497 1.00 84.75 260 ARG A O 1
ATOM 1997 N N . GLU A 1 261 ? 5.965 -1.662 17.071 1.00 82.62 261 GLU A N 1
ATOM 1998 C CA . GLU A 1 261 ? 5.415 -0.361 17.468 1.00 82.62 261 GLU A CA 1
ATOM 1999 C C . GLU A 1 261 ? 3.913 -0.344 17.156 1.00 82.62 261 GLU A C 1
ATOM 2001 O O . GLU A 1 261 ? 3.526 -0.696 16.037 1.00 82.62 261 GLU A O 1
ATOM 2006 N N . ARG A 1 262 ? 3.068 0.035 18.127 1.00 82.94 262 ARG A N 1
ATOM 2007 C CA . ARG A 1 262 ? 1.596 0.113 17.978 1.00 82.94 262 ARG A CA 1
ATOM 2008 C C . ARG A 1 262 ? 0.978 -1.148 17.355 1.00 82.94 262 ARG A C 1
ATOM 2010 O O . ARG A 1 262 ? 0.269 -1.083 16.351 1.00 82.94 262 ARG A O 1
ATOM 2017 N N . GLY A 1 263 ? 1.343 -2.314 17.887 1.00 81.38 263 GLY A N 1
ATOM 2018 C CA . GLY A 1 263 ? 0.871 -3.620 17.412 1.00 81.38 263 GLY A CA 1
ATOM 2019 C C . GLY A 1 263 ? 1.368 -4.049 16.021 1.00 81.38 263 GLY A C 1
ATOM 2020 O O . GLY A 1 263 ? 0.897 -5.047 15.473 1.00 81.38 263 GLY A O 1
ATOM 2021 N N . MET A 1 264 ? 2.312 -3.315 15.419 1.00 89.31 264 MET A N 1
ATOM 2022 C CA . MET A 1 264 ? 2.855 -3.610 14.092 1.00 89.31 264 MET A CA 1
ATOM 2023 C C . MET A 1 264 ? 4.313 -4.059 14.141 1.00 89.31 264 MET A C 1
ATOM 2025 O O . MET A 1 264 ? 5.139 -3.498 14.855 1.00 89.31 264 MET A O 1
ATOM 2029 N N . ARG A 1 265 ? 4.662 -4.991 13.254 1.00 89.12 265 ARG A N 1
ATOM 2030 C CA . ARG A 1 265 ? 6.036 -5.292 12.843 1.00 89.12 265 ARG A CA 1
ATOM 2031 C C . ARG A 1 265 ? 6.530 -4.229 11.867 1.00 89.12 265 ARG A C 1
ATOM 2033 O O . ARG A 1 265 ? 5.916 -4.034 10.813 1.00 89.12 265 ARG A O 1
ATOM 2040 N N . ILE A 1 266 ? 7.647 -3.580 12.184 1.00 90.19 266 ILE A N 1
ATOM 2041 C CA . ILE A 1 266 ? 8.318 -2.613 11.310 1.00 90.19 266 ILE A CA 1
ATOM 2042 C C . ILE A 1 266 ? 9.584 -3.247 10.741 1.00 90.19 266 ILE A C 1
ATOM 2044 O O . ILE A 1 266 ? 10.484 -3.646 11.479 1.00 90.19 266 ILE A O 1
ATOM 2048 N N . TYR A 1 267 ? 9.654 -3.325 9.417 1.00 90.00 267 TYR A N 1
ATOM 2049 C CA . TYR A 1 267 ? 10.764 -3.922 8.685 1.00 90.00 267 TYR A CA 1
ATOM 2050 C C . TYR A 1 267 ? 11.674 -2.860 8.070 1.00 90.00 267 TYR A C 1
ATOM 2052 O O . TYR A 1 267 ? 11.202 -1.832 7.581 1.00 90.00 267 TYR A O 1
ATOM 2060 N N . GLU A 1 268 ? 12.974 -3.144 8.025 1.00 92.25 268 GLU A N 1
ATOM 2061 C CA . GLU A 1 268 ? 13.977 -2.287 7.389 1.00 92.25 268 GLU A CA 1
ATOM 2062 C C . GLU A 1 268 ? 14.945 -3.121 6.538 1.00 92.25 268 GLU A C 1
ATOM 2064 O O . GLU A 1 268 ? 15.206 -4.291 6.820 1.00 92.25 268 GLU A O 1
ATOM 2069 N N . THR A 1 269 ? 15.454 -2.529 5.456 1.00 91.12 269 THR A N 1
ATOM 2070 C CA . THR A 1 269 ? 16.474 -3.150 4.595 1.00 91.12 269 THR A CA 1
ATOM 2071 C C . THR A 1 269 ? 17.847 -3.097 5.253 1.00 91.12 269 THR A C 1
ATOM 2073 O O . THR A 1 269 ? 18.204 -2.071 5.834 1.00 91.12 269 THR A O 1
ATOM 2076 N N . THR A 1 270 ? 18.649 -4.141 5.074 1.00 88.81 270 THR A N 1
ATOM 2077 C CA . THR A 1 270 ? 20.047 -4.184 5.526 1.00 88.81 270 THR A CA 1
ATOM 2078 C C . THR A 1 270 ? 21.001 -3.635 4.461 1.00 88.81 270 THR A C 1
ATOM 2080 O O . THR A 1 270 ? 20.600 -3.323 3.340 1.00 88.81 270 THR A O 1
ATOM 2083 N N . ASP A 1 271 ? 22.296 -3.566 4.778 1.00 85.06 271 ASP A N 1
ATOM 2084 C CA . ASP A 1 271 ? 23.339 -3.225 3.800 1.00 85.06 271 ASP A CA 1
ATOM 2085 C C . ASP A 1 271 ? 23.543 -4.319 2.720 1.00 85.06 271 ASP A C 1
ATOM 2087 O O . ASP A 1 271 ? 24.234 -4.072 1.734 1.00 85.06 271 ASP A O 1
ATOM 2091 N N . LYS A 1 272 ? 22.922 -5.506 2.860 1.00 83.25 272 LYS A N 1
ATOM 2092 C CA . LYS A 1 272 ? 22.896 -6.556 1.819 1.00 83.25 272 LYS A CA 1
ATOM 2093 C C . LYS A 1 272 ? 21.787 -6.359 0.780 1.00 83.25 272 LYS A C 1
ATOM 2095 O O . LYS A 1 272 ? 21.798 -7.041 -0.241 1.00 83.25 272 LYS A O 1
ATOM 2100 N N . ALA A 1 273 ? 20.820 -5.481 1.045 1.00 84.81 273 ALA A N 1
ATOM 2101 C CA . ALA A 1 273 ? 19.688 -5.256 0.155 1.00 84.81 273 ALA A CA 1
ATOM 2102 C C . ALA A 1 273 ? 20.135 -4.663 -1.189 1.00 84.81 273 ALA A C 1
ATOM 2104 O O . ALA A 1 273 ? 20.911 -3.706 -1.233 1.00 84.81 273 ALA A O 1
ATOM 2105 N N . ASP A 1 274 ? 19.595 -5.179 -2.294 1.00 81.25 274 ASP A N 1
ATOM 2106 C CA . ASP A 1 274 ? 19.855 -4.607 -3.616 1.00 81.25 274 ASP A CA 1
ATOM 2107 C C . ASP A 1 274 ? 19.107 -3.268 -3.776 1.00 81.25 274 ASP A C 1
ATOM 2109 O O . ASP A 1 274 ? 17.880 -3.200 -3.679 1.00 81.25 274 ASP A O 1
ATOM 2113 N N . VAL A 1 275 ? 19.839 -2.192 -4.083 1.00 81.56 275 VAL A N 1
ATOM 2114 C CA . VAL A 1 275 ? 19.303 -0.830 -4.287 1.00 81.56 275 VAL A CA 1
ATOM 2115 C C . VAL A 1 275 ? 18.303 -0.718 -5.446 1.00 81.56 275 VAL A C 1
ATOM 2117 O O . VAL A 1 275 ? 17.576 0.278 -5.577 1.00 81.56 275 VAL A O 1
ATOM 2120 N N . HIS A 1 276 ? 18.263 -1.718 -6.325 1.00 77.50 276 HIS A N 1
ATOM 2121 C CA . HIS A 1 276 ? 17.327 -1.769 -7.443 1.00 77.50 276 HIS A CA 1
ATOM 2122 C C . HIS A 1 276 ? 16.055 -2.564 -7.150 1.00 77.50 276 HIS A C 1
ATOM 2124 O O . HIS A 1 276 ? 15.094 -2.446 -7.913 1.00 77.50 276 HIS A O 1
ATOM 2130 N N . VAL A 1 277 ? 15.995 -3.278 -6.023 1.00 77.19 277 VAL A N 1
ATOM 2131 C CA . VAL A 1 277 ? 14.822 -4.050 -5.601 1.00 77.19 277 VAL A CA 1
ATOM 2132 C C . VAL A 1 277 ? 13.927 -3.206 -4.690 1.00 77.19 277 VAL A C 1
ATOM 2134 O O . VAL A 1 277 ? 14.350 -2.627 -3.690 1.00 77.19 277 VAL A O 1
ATOM 2137 N N . ARG A 1 278 ? 12.636 -3.133 -5.029 1.00 77.69 278 ARG A N 1
ATOM 2138 C CA . ARG A 1 278 ? 11.621 -2.471 -4.199 1.00 77.69 278 ARG A CA 1
ATOM 2139 C C . ARG A 1 278 ? 11.091 -3.465 -3.165 1.00 77.69 278 ARG A C 1
ATOM 2141 O O . ARG A 1 278 ? 10.049 -4.070 -3.384 1.00 77.69 278 ARG A O 1
ATOM 2148 N N . TYR A 1 279 ? 11.799 -3.601 -2.044 1.00 80.25 279 TYR A N 1
ATOM 2149 C CA . TYR A 1 279 ? 11.458 -4.552 -0.976 1.00 80.25 279 TYR A CA 1
ATOM 2150 C C . TYR A 1 279 ? 10.109 -4.295 -0.305 1.00 80.25 279 TYR A C 1
ATOM 2152 O O . TYR A 1 279 ? 9.466 -5.248 0.103 1.00 80.25 279 TYR A O 1
ATOM 2160 N N . PHE A 1 280 ? 9.652 -3.039 -0.238 1.00 83.00 280 PHE A N 1
ATOM 2161 C CA . PHE A 1 280 ? 8.418 -2.640 0.458 1.00 83.00 280 PHE A CA 1
ATOM 2162 C C . PHE A 1 280 ? 7.350 -2.076 -0.493 1.00 83.00 280 PHE A C 1
ATOM 2164 O O . PHE A 1 280 ? 6.961 -0.908 -0.378 1.00 83.00 280 PHE A O 1
ATOM 2171 N N . PRO A 1 281 ? 6.869 -2.861 -1.469 1.00 73.31 281 PRO A N 1
ATOM 2172 C CA . PRO A 1 281 ? 5.910 -2.401 -2.475 1.00 73.31 281 PRO A CA 1
ATOM 2173 C C . PRO A 1 281 ? 4.571 -1.987 -1.847 1.00 73.31 281 PRO A C 1
ATOM 2175 O O . PRO A 1 281 ? 3.964 -1.014 -2.289 1.00 73.31 281 PRO A O 1
ATOM 2178 N N . THR A 1 282 ? 4.152 -2.677 -0.782 1.00 73.19 282 THR A N 1
ATOM 2179 C CA . THR A 1 282 ? 2.895 -2.457 -0.045 1.00 73.19 282 THR A CA 1
ATOM 2180 C C . THR A 1 282 ? 3.123 -1.830 1.337 1.00 73.19 282 THR A C 1
ATOM 2182 O O . THR A 1 282 ? 2.258 -1.901 2.208 1.00 73.19 282 THR A O 1
ATOM 2185 N N . GLY A 1 283 ? 4.296 -1.227 1.559 1.00 82.44 283 GLY A N 1
ATOM 2186 C CA . GLY A 1 283 ? 4.720 -0.673 2.847 1.00 82.44 283 GLY A CA 1
ATOM 2187 C C . GLY A 1 283 ? 5.599 -1.621 3.670 1.00 82.44 283 GLY A C 1
ATOM 2188 O O . GLY A 1 283 ? 5.823 -2.767 3.295 1.00 82.44 283 GLY A O 1
ATOM 2189 N N . HIS A 1 284 ? 6.121 -1.103 4.784 1.00 87.56 284 HIS A N 1
ATOM 2190 C CA . HIS A 1 284 ? 7.113 -1.764 5.647 1.00 87.56 284 HIS A CA 1
ATOM 2191 C C . HIS A 1 284 ? 6.619 -1.975 7.092 1.00 87.56 284 HIS A C 1
ATOM 2193 O O . HIS A 1 284 ? 7.385 -2.398 7.947 1.00 87.56 284 HIS A O 1
ATOM 2199 N N . ARG A 1 285 ? 5.345 -1.669 7.371 1.00 89.19 285 ARG A N 1
ATOM 2200 C CA . ARG A 1 285 ? 4.707 -1.794 8.693 1.00 89.19 285 ARG A CA 1
ATOM 2201 C C . ARG A 1 285 ? 3.500 -2.715 8.571 1.00 89.19 285 ARG A C 1
ATOM 2203 O O . ARG A 1 285 ? 2.647 -2.427 7.730 1.00 89.19 285 ARG A O 1
ATOM 2210 N N . PHE A 1 286 ? 3.408 -3.786 9.351 1.00 89.12 286 PHE A N 1
ATOM 2211 C CA . PHE A 1 286 ? 2.310 -4.757 9.258 1.00 89.12 286 PHE A CA 1
ATOM 2212 C C . PHE A 1 286 ? 1.820 -5.184 10.632 1.00 89.12 286 PHE A C 1
ATOM 2214 O O . PHE A 1 286 ? 2.635 -5.579 11.459 1.00 89.12 286 PHE A O 1
ATOM 2221 N N . TYR A 1 287 ? 0.506 -5.167 10.843 1.00 90.94 287 TYR A N 1
ATOM 2222 C CA . TYR A 1 287 ? -0.103 -5.879 11.963 1.00 90.94 287 TYR A CA 1
ATOM 2223 C C . TYR A 1 287 ? 0.129 -7.384 11.822 1.00 90.94 287 TYR A C 1
ATOM 2225 O O . TYR A 1 287 ? 0.277 -7.914 10.708 1.00 90.94 287 TYR A O 1
ATOM 2233 N N . GLU A 1 288 ? 0.119 -8.069 12.958 1.00 89.06 288 GLU A N 1
ATOM 2234 C CA . GLU A 1 288 ? 0.219 -9.521 13.018 1.00 89.06 288 GLU A CA 1
ATOM 2235 C C . GLU A 1 288 ? -0.864 -10.208 12.179 1.00 89.06 288 GLU A C 1
ATOM 2237 O O . GLU A 1 288 ? -1.947 -9.662 11.949 1.00 89.06 288 GLU A O 1
ATOM 2242 N N . PHE A 1 289 ? -0.548 -11.390 11.645 1.00 89.50 289 PHE A N 1
ATOM 2243 C CA . PHE A 1 289 ? -1.461 -12.102 10.746 1.00 89.50 289 PHE A CA 1
ATOM 2244 C C . PHE A 1 289 ? -2.790 -12.435 11.432 1.00 89.50 289 PHE A C 1
ATOM 2246 O O . PHE A 1 289 ? -3.845 -12.114 10.881 1.00 89.50 289 PHE A O 1
ATOM 2253 N N . ASP A 1 290 ? -2.740 -13.000 12.638 1.00 90.06 290 ASP A N 1
ATOM 2254 C CA . ASP A 1 290 ? -3.938 -13.365 13.400 1.00 90.06 290 ASP A CA 1
ATOM 2255 C C . ASP A 1 290 ? -4.732 -12.131 13.837 1.00 90.06 290 ASP A C 1
ATOM 2257 O O . ASP A 1 290 ? -5.959 -12.107 13.738 1.00 90.06 290 ASP A O 1
ATOM 2261 N N . THR A 1 291 ? -4.042 -11.045 14.183 1.00 91.94 291 THR A N 1
ATOM 2262 C CA . THR A 1 291 ? -4.663 -9.748 14.469 1.00 91.94 291 THR A CA 1
ATOM 2263 C C . THR A 1 291 ? -5.404 -9.199 13.247 1.00 91.94 291 THR A C 1
ATOM 2265 O O . THR A 1 291 ? -6.566 -8.811 13.347 1.00 91.94 291 THR A O 1
ATOM 2268 N N . ARG A 1 292 ? -4.793 -9.226 12.053 1.00 93.25 292 ARG A N 1
ATOM 2269 C CA . ARG A 1 292 ? -5.478 -8.829 10.806 1.00 93.25 292 ARG A CA 1
ATOM 2270 C C . ARG A 1 292 ? -6.641 -9.751 10.470 1.00 93.25 292 ARG A C 1
ATOM 2272 O O . ARG A 1 292 ? -7.640 -9.284 9.932 1.00 93.25 292 ARG A O 1
ATOM 2279 N N . LYS A 1 293 ? -6.523 -11.046 10.764 1.00 93.75 293 LYS A N 1
ATOM 2280 C CA . LYS A 1 293 ? -7.615 -12.009 10.605 1.00 93.75 293 LYS A CA 1
ATOM 2281 C C . LYS A 1 293 ? -8.817 -11.608 11.462 1.00 93.75 293 LYS A C 1
ATOM 2283 O O . LYS A 1 293 ? -9.895 -11.434 10.901 1.00 93.75 293 LYS A O 1
ATOM 2288 N N . LYS A 1 294 ? -8.615 -11.359 12.760 1.00 93.44 294 LYS A N 1
ATOM 2289 C CA . LYS A 1 294 ? -9.664 -10.877 13.675 1.00 93.44 294 LYS A CA 1
ATOM 2290 C C . LYS A 1 294 ? -10.268 -9.551 13.207 1.00 93.44 294 LYS A C 1
ATOM 2292 O O . LYS A 1 294 ? -11.486 -9.435 13.132 1.00 93.44 294 LYS A O 1
ATOM 2297 N N . MET A 1 295 ? -9.436 -8.594 12.777 1.00 94.56 295 MET A N 1
ATOM 2298 C CA . MET A 1 295 ? -9.910 -7.337 12.177 1.00 94.56 295 MET A CA 1
ATOM 2299 C C . MET A 1 295 ? -10.864 -7.578 10.995 1.00 94.56 295 MET A C 1
ATOM 2301 O O . MET A 1 295 ? -11.891 -6.915 10.898 1.00 94.56 295 MET A O 1
ATOM 2305 N N . MET A 1 296 ? -10.543 -8.515 10.093 1.00 95.31 296 MET A N 1
ATOM 2306 C CA . MET A 1 296 ? -11.414 -8.862 8.961 1.00 95.31 296 MET A CA 1
ATOM 2307 C C . MET A 1 296 ? -12.717 -9.518 9.416 1.00 95.31 296 MET A C 1
ATOM 2309 O O . MET A 1 296 ? -13.776 -9.129 8.934 1.00 95.31 296 MET A O 1
ATOM 2313 N N . GLU A 1 297 ? -12.649 -10.477 10.340 1.00 94.50 297 GLU A N 1
ATOM 2314 C CA . GLU A 1 297 ? -13.826 -11.170 10.875 1.00 94.50 297 GLU A CA 1
ATOM 2315 C C . GLU A 1 297 ? -14.801 -10.188 11.538 1.00 94.50 297 GLU A C 1
ATOM 2317 O O . GLU A 1 297 ? -15.991 -10.203 11.227 1.00 94.50 297 GLU A O 1
ATOM 2322 N N . TRP A 1 298 ? -14.301 -9.276 12.376 1.00 94.50 298 TRP A N 1
ATOM 2323 C CA . TRP A 1 298 ? -15.133 -8.255 13.012 1.00 94.50 298 TRP A CA 1
ATOM 2324 C C . TRP A 1 298 ? -15.721 -7.267 12.006 1.00 94.50 298 TRP A C 1
ATOM 2326 O O . TRP A 1 298 ? -16.908 -6.964 12.071 1.00 94.50 298 TRP A O 1
ATOM 2336 N N . ALA A 1 299 ? -14.920 -6.807 11.042 1.00 94.19 299 ALA A N 1
ATOM 2337 C CA . ALA A 1 299 ? -15.376 -5.878 10.013 1.00 94.19 299 ALA A CA 1
ATOM 2338 C C . ALA A 1 299 ? -16.491 -6.475 9.129 1.00 94.19 299 ALA A C 1
ATOM 2340 O O . ALA A 1 299 ? -17.440 -5.786 8.751 1.00 94.19 299 ALA A O 1
ATOM 2341 N N . ILE A 1 300 ? -16.401 -7.768 8.809 1.00 94.25 300 ILE A N 1
ATOM 2342 C CA . ILE A 1 300 ? -17.440 -8.496 8.065 1.00 94.25 300 ILE A CA 1
ATOM 2343 C C . ILE A 1 300 ? -18.693 -8.690 8.926 1.00 94.25 300 ILE A C 1
ATOM 2345 O O . ILE A 1 300 ? -19.803 -8.509 8.426 1.00 94.25 300 ILE A O 1
ATOM 2349 N N . ALA A 1 301 ? -18.532 -9.012 10.212 1.00 92.06 301 ALA A N 1
ATOM 2350 C CA . ALA A 1 301 ? -19.657 -9.176 11.129 1.00 92.06 301 ALA A CA 1
ATOM 2351 C C . ALA A 1 301 ? -20.463 -7.879 11.297 1.00 92.06 301 ALA A C 1
ATOM 2353 O O . ALA A 1 301 ? -21.686 -7.903 11.191 1.00 92.06 301 ALA A O 1
ATOM 2354 N N . GLU A 1 302 ? -19.795 -6.734 11.464 1.00 91.94 302 GLU A N 1
ATOM 2355 C CA . GLU A 1 302 ? -20.460 -5.427 11.602 1.00 91.94 302 GLU A CA 1
ATOM 2356 C C . GLU A 1 302 ? -21.237 -4.997 10.349 1.00 91.94 302 GLU A C 1
ATOM 2358 O O . GLU A 1 302 ? -22.178 -4.214 10.443 1.00 91.94 302 GLU A O 1
ATOM 2363 N N . THR A 1 303 ? -20.872 -5.514 9.174 1.00 88.88 303 THR A N 1
ATOM 2364 C CA . THR A 1 303 ? -21.587 -5.230 7.918 1.00 88.88 303 THR A CA 1
ATOM 2365 C C . THR A 1 303 ? -22.724 -6.206 7.624 1.00 88.88 303 THR A C 1
ATOM 2367 O O . THR A 1 303 ? -23.409 -6.044 6.617 1.00 88.88 303 THR A O 1
ATOM 2370 N N . GLY A 1 304 ? -22.933 -7.224 8.467 1.00 89.75 304 GLY A N 1
ATOM 2371 C CA . GLY A 1 304 ? -23.949 -8.256 8.243 1.00 89.75 304 GLY A CA 1
ATOM 2372 C C . GLY A 1 304 ? -23.632 -9.199 7.075 1.00 89.75 304 GLY A C 1
ATOM 2373 O O . GLY A 1 304 ? -24.518 -9.895 6.589 1.00 89.75 304 GLY A O 1
ATOM 2374 N N . MET A 1 305 ? -22.378 -9.240 6.610 1.00 92.00 305 MET A N 1
ATOM 2375 C CA . MET A 1 305 ? -21.952 -10.059 5.465 1.00 92.00 305 MET A CA 1
ATOM 2376 C C . MET A 1 305 ? -21.461 -11.467 5.853 1.00 92.00 305 MET A C 1
ATOM 2378 O O . MET A 1 305 ? -20.975 -12.201 4.991 1.00 92.00 305 MET A O 1
ATOM 2382 N N . SER A 1 306 ? -21.575 -11.865 7.124 1.00 91.00 306 SER A N 1
ATOM 2383 C CA . SER A 1 306 ? -20.995 -13.108 7.662 1.00 91.00 306 SER A CA 1
ATOM 2384 C C . SER A 1 306 ? -21.419 -14.388 6.936 1.00 91.00 306 SER A C 1
ATOM 2386 O O . SER A 1 306 ? -20.606 -15.296 6.796 1.00 91.00 306 SER A O 1
ATOM 2388 N N . ASP A 1 307 ? -22.648 -14.463 6.421 1.00 89.88 307 ASP A N 1
ATOM 2389 C CA . ASP A 1 307 ? -23.121 -15.653 5.696 1.00 89.88 307 ASP A CA 1
ATOM 2390 C C . ASP A 1 307 ? -22.529 -15.757 4.278 1.00 89.88 307 ASP A C 1
ATOM 2392 O O . ASP A 1 307 ? -22.324 -16.853 3.743 1.00 89.88 307 ASP A O 1
ATOM 2396 N N . GLY A 1 308 ? -22.230 -14.607 3.666 1.00 90.25 308 GLY A N 1
ATOM 2397 C CA . GLY A 1 308 ? -21.757 -14.486 2.287 1.00 90.25 308 GLY A CA 1
ATOM 2398 C C . GLY A 1 308 ? -20.243 -14.330 2.145 1.00 90.25 308 GLY A C 1
ATOM 2399 O O . GLY A 1 308 ? -19.737 -14.390 1.021 1.00 90.25 308 GLY A O 1
ATOM 2400 N N . VAL A 1 309 ? -19.502 -14.136 3.240 1.00 96.50 309 VAL A N 1
ATOM 2401 C CA . VAL A 1 309 ? -18.060 -13.859 3.210 1.00 96.50 309 VAL A CA 1
ATOM 2402 C C . VAL A 1 309 ? -17.313 -14.703 4.241 1.00 96.50 309 VAL A C 1
ATOM 2404 O O . VAL A 1 309 ? -17.505 -14.542 5.440 1.00 96.50 309 VAL A O 1
ATOM 2407 N N . ASP A 1 310 ? -16.380 -15.535 3.773 1.00 94.94 310 ASP A N 1
ATOM 2408 C CA . ASP A 1 310 ? -15.505 -16.328 4.640 1.00 94.94 310 ASP A CA 1
ATOM 2409 C C . ASP A 1 310 ? -14.100 -15.717 4.703 1.00 94.94 310 ASP A C 1
ATOM 2411 O O . ASP A 1 310 ? -13.441 -15.537 3.673 1.00 94.94 310 ASP A O 1
ATOM 2415 N N . VAL A 1 311 ? -13.585 -15.498 5.916 1.00 95.00 311 VAL A N 1
ATOM 2416 C CA . VAL A 1 311 ? -12.159 -15.216 6.143 1.00 95.00 311 VAL A CA 1
ATOM 2417 C C . VAL A 1 311 ? -11.399 -16.536 6.236 1.00 95.00 311 VAL A C 1
ATOM 2419 O O . VAL A 1 311 ? -11.383 -17.214 7.262 1.00 95.00 311 VAL A O 1
ATOM 2422 N N . LEU A 1 312 ? -10.757 -16.931 5.141 1.00 93.69 312 LEU A N 1
ATOM 2423 C CA . LEU A 1 312 ? -9.993 -18.169 5.079 1.00 93.69 312 LEU A CA 1
ATOM 2424 C C . LEU A 1 312 ? -8.600 -17.960 5.679 1.00 93.69 312 LEU A C 1
ATOM 2426 O O . LEU A 1 312 ? -7.819 -17.157 5.176 1.00 93.69 312 LEU A O 1
ATOM 2430 N N . SER A 1 313 ? -8.260 -18.733 6.712 1.00 90.62 313 SER A N 1
ATOM 2431 C CA . SER A 1 313 ? -6.917 -18.758 7.300 1.00 90.62 313 SER A CA 1
ATOM 2432 C C . SER A 1 313 ? -6.213 -20.074 6.984 1.00 90.62 313 SER A C 1
ATOM 2434 O O . SER A 1 313 ? -6.684 -21.146 7.356 1.00 90.62 313 SER A O 1
ATOM 2436 N N . LEU A 1 314 ? -5.102 -19.986 6.250 1.00 91.31 314 LEU A N 1
ATOM 2437 C CA . LEU A 1 314 ? -4.291 -21.128 5.809 1.00 91.31 314 LEU A CA 1
ATOM 2438 C C . LEU A 1 314 ? -2.806 -20.725 5.736 1.00 91.31 314 LEU A C 1
ATOM 2440 O O . LEU A 1 314 ? -2.258 -20.613 4.631 1.00 91.31 314 LEU A O 1
ATOM 2444 N N . PRO A 1 315 ? -2.160 -20.436 6.878 1.00 88.88 315 PRO A N 1
ATOM 2445 C CA . PRO A 1 315 ? -0.802 -19.904 6.898 1.00 88.88 315 PRO A CA 1
ATOM 2446 C C . PRO A 1 315 ? 0.216 -20.866 6.272 1.00 88.88 315 PRO A C 1
ATOM 2448 O O . PRO A 1 315 ? 0.992 -20.442 5.423 1.00 88.88 315 PRO A O 1
ATOM 2451 N N . GLU A 1 316 ? 0.136 -22.164 6.573 1.00 88.62 316 GLU A N 1
ATOM 2452 C CA . GLU A 1 316 ? 1.049 -23.184 6.031 1.00 88.62 316 GLU A CA 1
ATOM 2453 C C . GLU A 1 316 ? 0.954 -23.314 4.501 1.00 88.62 316 GLU A C 1
ATOM 2455 O O . GLU A 1 316 ? 1.961 -23.381 3.791 1.00 88.62 316 GLU A O 1
ATOM 2460 N N . ALA A 1 317 ? -0.269 -23.316 3.958 1.00 88.12 317 ALA A N 1
ATOM 2461 C CA . ALA A 1 317 ? -0.482 -23.400 2.514 1.00 88.12 317 ALA A CA 1
ATOM 2462 C C . ALA A 1 317 ? 0.027 -22.139 1.798 1.00 88.12 317 ALA A C 1
ATOM 2464 O O . ALA A 1 317 ? 0.594 -22.230 0.703 1.00 88.12 317 ALA A O 1
ATOM 2465 N N . TYR A 1 318 ? -0.161 -20.973 2.425 1.00 88.12 318 TYR A N 1
ATOM 2466 C CA . TYR A 1 318 ? 0.353 -19.705 1.926 1.00 88.12 318 TYR A CA 1
ATOM 2467 C C . TYR A 1 318 ? 1.887 -19.638 2.004 1.00 88.12 318 TYR A C 1
ATOM 2469 O O . TYR A 1 318 ? 2.526 -19.184 1.062 1.00 88.12 318 TYR A O 1
ATOM 2477 N N . GLU A 1 319 ? 2.510 -20.115 3.077 1.00 84.00 319 GLU A N 1
ATOM 2478 C CA . GLU A 1 319 ? 3.970 -20.137 3.204 1.00 84.00 319 GLU A CA 1
ATOM 2479 C C . GLU A 1 319 ? 4.607 -21.032 2.130 1.00 84.00 319 GLU A C 1
ATOM 2481 O O . GLU A 1 319 ? 5.535 -20.625 1.418 1.00 84.00 319 GLU A O 1
ATOM 2486 N N . LYS A 1 320 ? 4.025 -22.217 1.920 1.00 83.81 320 LYS A N 1
ATOM 2487 C CA . LYS A 1 320 ? 4.514 -23.192 0.944 1.00 83.81 320 LYS A CA 1
ATOM 2488 C C . LYS A 1 320 ? 4.411 -22.717 -0.505 1.00 83.81 320 LYS A C 1
ATOM 2490 O O . LYS A 1 320 ? 5.302 -23.014 -1.294 1.00 83.81 320 LYS A O 1
ATOM 2495 N N . SER A 1 321 ? 3.320 -22.059 -0.901 1.00 82.00 321 SER A N 1
ATOM 2496 C CA . SER A 1 321 ? 3.058 -21.771 -2.328 1.00 82.00 321 SER A CA 1
ATOM 2497 C C . SER A 1 321 ? 2.328 -20.448 -2.591 1.00 82.00 321 SER A C 1
ATOM 2499 O O . SER A 1 321 ? 1.703 -20.274 -3.640 1.00 82.00 321 SER A O 1
ATOM 2501 N N . GLY A 1 322 ? 2.337 -19.522 -1.635 1.00 87.12 322 GLY A N 1
ATOM 2502 C CA . GLY A 1 322 ? 1.655 -18.233 -1.728 1.00 87.12 322 GLY A CA 1
ATOM 2503 C C . GLY A 1 322 ? 0.162 -18.368 -2.034 1.00 87.12 322 GLY A C 1
ATOM 2504 O O . GLY A 1 322 ? -0.506 -19.340 -1.671 1.00 87.12 322 GLY A O 1
ATOM 2505 N N . PHE A 1 323 ? -0.371 -17.400 -2.779 1.00 89.00 323 PHE A N 1
ATOM 2506 C CA . PHE A 1 323 ? -1.771 -17.420 -3.206 1.00 89.00 323 PHE A CA 1
ATOM 2507 C C . PHE A 1 323 ? -2.108 -18.550 -4.193 1.00 89.00 323 PHE A C 1
ATOM 2509 O O . PHE A 1 323 ? -3.275 -18.926 -4.285 1.00 89.00 323 PHE A O 1
ATOM 2516 N N . TYR A 1 324 ? -1.128 -19.157 -4.877 1.00 89.44 324 TYR A N 1
ATOM 2517 C CA . TYR A 1 324 ? -1.374 -20.355 -5.692 1.00 89.44 324 TYR A CA 1
ATOM 2518 C C . TYR A 1 324 ? -1.831 -21.536 -4.827 1.00 89.44 324 TYR A C 1
ATOM 2520 O O . TYR A 1 324 ? -2.764 -22.253 -5.199 1.00 89.44 324 TYR A O 1
ATOM 2528 N N . GLY A 1 325 ? -1.214 -21.707 -3.652 1.00 89.62 325 GLY A N 1
ATOM 2529 C CA . GLY A 1 325 ? -1.622 -22.704 -2.659 1.00 89.62 325 GLY A CA 1
ATOM 2530 C C . GLY A 1 325 ? -3.044 -22.460 -2.156 1.00 89.62 325 GLY A C 1
ATOM 2531 O O . GLY A 1 325 ? -3.861 -23.381 -2.128 1.00 89.62 325 GLY A O 1
ATOM 2532 N N . ILE A 1 326 ? -3.371 -21.198 -1.864 1.00 92.38 326 ILE A N 1
ATOM 2533 C CA . ILE A 1 326 ? -4.714 -20.794 -1.427 1.00 92.38 326 ILE A CA 1
ATOM 2534 C C . ILE A 1 326 ? -5.761 -21.068 -2.510 1.00 92.38 326 ILE A C 1
ATOM 2536 O O . ILE A 1 326 ? -6.792 -21.671 -2.228 1.00 92.38 326 ILE A O 1
ATOM 2540 N N . LEU A 1 327 ? -5.489 -20.717 -3.769 1.00 93.44 327 LEU A N 1
ATOM 2541 C CA . LEU A 1 327 ? -6.404 -20.992 -4.883 1.00 93.44 327 LEU A CA 1
ATOM 2542 C C . LEU A 1 327 ? -6.627 -22.485 -5.117 1.00 93.44 327 LEU A C 1
ATOM 2544 O O . LEU A 1 327 ? -7.741 -22.895 -5.449 1.00 93.44 327 LEU A O 1
ATOM 2548 N N . LYS A 1 328 ? -5.585 -23.305 -4.948 1.00 92.94 328 LYS A N 1
ATOM 2549 C CA . LYS A 1 328 ? -5.708 -24.763 -5.029 1.00 92.94 328 LYS A CA 1
ATOM 2550 C C . LYS A 1 328 ? -6.665 -25.289 -3.959 1.00 92.94 328 LYS A C 1
ATOM 2552 O O . LYS A 1 328 ? -7.510 -26.127 -4.264 1.00 92.94 328 LYS A O 1
ATOM 2557 N N . GLU A 1 329 ? -6.568 -24.767 -2.742 1.00 94.44 329 GLU A N 1
ATOM 2558 C CA . GLU A 1 329 ? -7.446 -25.148 -1.639 1.00 94.44 329 GLU A CA 1
ATOM 2559 C C . GLU A 1 329 ? -8.885 -24.646 -1.838 1.00 94.44 329 GLU A C 1
ATOM 2561 O O . GLU A 1 329 ? -9.831 -25.409 -1.656 1.00 94.44 329 GLU A O 1
ATOM 2566 N N . VAL A 1 330 ? -9.072 -23.418 -2.329 1.00 94.69 330 VAL A N 1
ATOM 2567 C CA . VAL A 1 330 ? -10.398 -22.892 -2.697 1.00 94.69 330 VAL A CA 1
ATOM 2568 C C . VAL A 1 330 ? -11.065 -23.775 -3.758 1.00 94.69 330 VAL A C 1
ATOM 2570 O O . VAL A 1 330 ? -12.225 -24.151 -3.610 1.00 94.69 330 VAL A O 1
ATOM 2573 N N . ARG A 1 331 ? -10.331 -24.187 -4.799 1.00 94.25 331 ARG A N 1
ATOM 2574 C CA . ARG A 1 331 ? -10.844 -25.119 -5.822 1.00 94.25 331 ARG A CA 1
ATOM 2575 C C . ARG A 1 331 ? -11.227 -26.478 -5.262 1.00 94.25 331 ARG A C 1
ATOM 2577 O O . ARG A 1 331 ? -12.181 -27.080 -5.744 1.00 94.25 331 ARG A O 1
ATOM 2584 N N . ARG A 1 332 ? -10.473 -26.966 -4.276 1.00 94.50 332 ARG A N 1
ATOM 2585 C CA . ARG A 1 332 ? -10.759 -28.233 -3.602 1.00 94.50 332 ARG A CA 1
ATOM 2586 C C . ARG A 1 332 ? -12.059 -28.151 -2.801 1.00 94.50 332 ARG A C 1
ATOM 2588 O O . ARG A 1 332 ? -12.827 -29.105 -2.821 1.00 94.50 332 ARG A O 1
ATOM 2595 N N . ARG A 1 333 ? -12.308 -27.023 -2.125 1.00 94.56 333 ARG A N 1
ATOM 2596 C CA . ARG A 1 333 ? -13.530 -26.786 -1.334 1.00 94.56 333 ARG A CA 1
ATOM 2597 C C . ARG A 1 333 ? -14.768 -26.537 -2.193 1.00 94.56 333 ARG A C 1
ATOM 2599 O O . ARG A 1 333 ? -15.860 -26.925 -1.801 1.00 94.56 333 ARG A O 1
ATOM 2606 N N . TYR A 1 334 ? -14.591 -25.933 -3.366 1.00 93.75 334 TYR A N 1
ATOM 2607 C CA . TYR A 1 334 ? -15.681 -25.556 -4.266 1.00 93.75 334 TYR A CA 1
ATOM 2608 C C . TYR A 1 334 ? -15.485 -26.161 -5.669 1.00 93.75 334 TYR A C 1
ATOM 2610 O O . TYR A 1 334 ? -15.258 -25.431 -6.642 1.00 93.75 334 TYR A O 1
ATOM 2618 N N . PRO A 1 335 ? -15.543 -27.500 -5.804 1.00 93.31 335 PRO A N 1
ATOM 2619 C CA . PRO A 1 335 ? -15.278 -28.174 -7.070 1.00 93.31 335 PRO A CA 1
ATOM 2620 C C . PRO A 1 335 ? -16.305 -27.776 -8.137 1.00 93.31 335 PRO A C 1
ATOM 2622 O O . PRO A 1 335 ? -17.504 -27.700 -7.883 1.00 93.31 335 PRO A O 1
ATOM 2625 N N . GLY A 1 336 ? -15.827 -27.494 -9.351 1.00 89.19 336 GLY A N 1
ATOM 2626 C CA . GLY A 1 336 ? -16.673 -27.123 -10.494 1.00 89.19 336 GLY A CA 1
ATOM 2627 C C . GLY A 1 336 ? -17.283 -25.715 -10.435 1.00 89.19 336 GLY A C 1
ATOM 2628 O O . GLY A 1 336 ? -17.841 -25.259 -11.435 1.00 89.19 336 GLY A O 1
ATOM 2629 N N . LYS A 1 337 ? -17.150 -24.989 -9.317 1.00 92.94 337 LYS A N 1
ATOM 2630 C CA . LYS A 1 337 ? -17.615 -23.603 -9.207 1.00 92.94 337 LYS A CA 1
ATOM 2631 C C . LYS A 1 337 ? -16.676 -22.658 -9.953 1.00 92.94 337 LYS A C 1
ATOM 2633 O O . LYS A 1 337 ? -15.451 -22.798 -9.948 1.00 92.94 337 LYS A O 1
ATOM 2638 N N . ARG A 1 338 ? -17.268 -21.656 -10.601 1.00 93.25 338 ARG A N 1
ATOM 2639 C CA . ARG A 1 338 ? -16.528 -20.552 -11.218 1.00 93.25 338 ARG A CA 1
ATOM 2640 C C . ARG A 1 338 ? -15.904 -19.691 -10.124 1.00 93.25 338 ARG A C 1
ATOM 2642 O O . ARG A 1 338 ? -16.541 -19.454 -9.105 1.00 93.25 338 ARG A O 1
ATOM 2649 N N . ILE A 1 339 ? -14.693 -19.198 -10.368 1.00 95.81 339 ILE A N 1
ATOM 2650 C CA . ILE A 1 339 ? -13.990 -18.308 -9.443 1.00 95.81 339 ILE A CA 1
ATOM 2651 C C . ILE A 1 339 ? -13.878 -16.915 -10.058 1.00 95.81 339 ILE A C 1
ATOM 2653 O O . ILE A 1 339 ? -13.417 -16.762 -11.196 1.00 95.81 339 ILE A O 1
ATOM 2657 N N . HIS A 1 340 ? -14.275 -15.918 -9.276 1.00 96.81 340 HIS A N 1
ATOM 2658 C CA . HIS A 1 340 ? -14.152 -14.501 -9.565 1.00 96.81 340 HIS A CA 1
ATOM 2659 C C . HIS A 1 340 ? -13.046 -13.890 -8.708 1.00 96.81 340 HIS A C 1
ATOM 2661 O O . HIS A 1 340 ? -13.134 -13.883 -7.488 1.00 96.81 340 HIS A O 1
ATOM 2667 N N . GLY A 1 341 ? -11.991 -13.388 -9.341 1.00 96.44 341 GLY A N 1
ATOM 2668 C CA . GLY A 1 341 ? -10.848 -12.798 -8.656 1.00 96.44 341 GLY A CA 1
ATOM 2669 C C . GLY A 1 341 ? -11.026 -11.300 -8.470 1.00 96.44 341 GLY A C 1
ATOM 2670 O O . GLY A 1 341 ? -10.849 -10.546 -9.426 1.00 96.44 341 GLY A O 1
ATOM 2671 N N . ILE A 1 342 ? -11.351 -10.873 -7.254 1.00 96.44 342 ILE A N 1
ATOM 2672 C CA . ILE A 1 342 ? -11.498 -9.466 -6.876 1.00 96.44 342 ILE A CA 1
ATOM 2673 C C . ILE A 1 342 ? -10.107 -8.853 -6.713 1.00 96.44 342 ILE A C 1
ATOM 2675 O O . ILE A 1 342 ? -9.239 -9.437 -6.056 1.00 96.44 342 ILE A O 1
ATOM 2679 N N . HIS A 1 343 ? -9.886 -7.690 -7.326 1.00 94.12 343 HIS A N 1
ATOM 2680 C CA . HIS A 1 343 ? -8.641 -6.942 -7.182 1.00 94.12 343 HIS A CA 1
ATOM 2681 C C . HIS A 1 343 ? -8.824 -5.432 -7.392 1.00 94.12 343 HIS A C 1
ATOM 2683 O O . HIS A 1 343 ? -9.679 -4.988 -8.160 1.00 94.12 343 HIS A O 1
ATOM 2689 N N . GLY A 1 344 ? -7.969 -4.644 -6.736 1.00 91.00 344 GLY A N 1
ATOM 2690 C CA . GLY A 1 344 ? -7.834 -3.207 -6.979 1.00 91.00 344 GLY A CA 1
ATOM 2691 C C . GLY A 1 344 ? -6.924 -2.881 -8.170 1.00 91.00 344 GLY A C 1
ATOM 2692 O O . GLY A 1 344 ? -6.197 -3.744 -8.672 1.00 91.00 344 GLY A O 1
ATOM 2693 N N . SER A 1 345 ? -6.964 -1.621 -8.611 1.00 90.69 345 SER A N 1
ATOM 2694 C CA . SER A 1 345 ? -6.083 -1.053 -9.642 1.00 90.69 345 SER A CA 1
ATOM 2695 C C . SER A 1 345 ? -4.714 -0.606 -9.113 1.00 90.69 345 SER A C 1
ATOM 2697 O O . SER A 1 345 ? -3.853 -0.199 -9.889 1.00 90.69 345 SER A O 1
ATOM 2699 N N . ASP A 1 346 ? -4.495 -0.672 -7.800 1.00 86.56 346 ASP A N 1
ATOM 2700 C CA . ASP A 1 346 ? -3.209 -0.410 -7.163 1.00 86.56 346 ASP A CA 1
ATOM 2701 C C . ASP A 1 346 ? -2.212 -1.565 -7.349 1.00 86.56 346 ASP A C 1
ATOM 2703 O O . ASP A 1 346 ? -2.576 -2.682 -7.718 1.00 86.56 346 ASP A O 1
ATOM 2707 N N . LEU A 1 347 ? -0.932 -1.300 -7.062 1.00 82.06 347 LEU A N 1
ATOM 2708 C CA . LEU A 1 347 ? 0.177 -2.231 -7.307 1.00 82.06 347 LEU A CA 1
ATOM 2709 C C . LEU A 1 347 ? -0.072 -3.635 -6.726 1.00 82.06 347 LEU A C 1
ATOM 2711 O O . LEU A 1 347 ? 0.112 -4.629 -7.428 1.00 82.06 347 LEU A O 1
ATOM 2715 N N . GLY A 1 348 ? -0.525 -3.719 -5.469 1.00 83.88 348 GLY A N 1
ATOM 2716 C CA . GLY A 1 348 ? -0.809 -4.996 -4.809 1.00 83.88 348 GLY A CA 1
ATOM 2717 C C . GLY A 1 348 ? -1.972 -5.751 -5.459 1.00 83.88 348 GLY A C 1
ATOM 2718 O O . GLY A 1 348 ? -1.858 -6.948 -5.724 1.00 83.88 348 GLY A O 1
ATOM 2719 N N . GLY A 1 349 ? -3.057 -5.046 -5.794 1.00 89.12 349 GLY A N 1
ATOM 2720 C CA . GLY A 1 349 ? -4.195 -5.623 -6.512 1.00 89.12 349 GLY A CA 1
ATOM 2721 C C . GLY A 1 349 ? -3.803 -6.163 -7.889 1.00 89.12 349 GLY A C 1
ATOM 2722 O O . GLY A 1 349 ? -4.180 -7.275 -8.256 1.00 89.12 349 GLY A O 1
ATOM 2723 N N . MET A 1 350 ? -2.961 -5.439 -8.626 1.00 89.25 350 MET A N 1
ATOM 2724 C CA . MET A 1 350 ? -2.498 -5.874 -9.946 1.00 89.25 350 MET A CA 1
ATOM 2725 C C . MET A 1 350 ? -1.531 -7.063 -9.891 1.00 89.25 350 MET A C 1
ATOM 2727 O O . MET A 1 350 ? -1.498 -7.868 -10.823 1.00 89.25 350 MET A O 1
ATOM 2731 N N . TRP A 1 351 ? -0.777 -7.232 -8.803 1.00 85.81 351 TRP A N 1
ATOM 2732 C CA . TRP A 1 351 ? 0.004 -8.453 -8.572 1.00 85.81 351 TRP A CA 1
ATOM 2733 C C . TRP A 1 351 ? -0.894 -9.664 -8.354 1.00 85.81 351 TRP A C 1
ATOM 2735 O O . TRP A 1 351 ? -0.715 -10.692 -9.006 1.00 85.81 351 TRP A O 1
ATOM 2745 N N . VAL A 1 352 ? -1.914 -9.517 -7.510 1.00 89.12 352 VAL A N 1
ATOM 2746 C CA . VAL A 1 352 ? -2.927 -10.554 -7.292 1.00 89.12 352 VAL A CA 1
ATOM 2747 C C . VAL A 1 352 ? -3.665 -10.883 -8.599 1.00 89.12 352 VAL A C 1
ATOM 2749 O O . VAL A 1 352 ? -3.869 -12.055 -8.916 1.00 89.12 352 VAL A O 1
ATOM 2752 N N . ARG A 1 353 ? -3.966 -9.878 -9.433 1.00 90.75 353 ARG A N 1
ATOM 2753 C CA . ARG A 1 353 ? -4.535 -10.085 -10.775 1.00 90.75 353 ARG A CA 1
ATOM 2754 C C . ARG A 1 353 ? -3.653 -10.966 -11.665 1.00 90.75 353 ARG A C 1
ATOM 2756 O O . ARG A 1 353 ? -4.181 -11.845 -12.340 1.00 90.75 353 ARG A O 1
ATOM 2763 N N . ARG A 1 354 ? -2.328 -10.791 -11.660 1.00 88.00 354 ARG A N 1
ATOM 2764 C CA . ARG A 1 354 ? -1.424 -11.659 -12.445 1.00 88.00 354 ARG A CA 1
ATOM 2765 C C . ARG A 1 354 ? -1.506 -13.116 -11.986 1.00 88.00 354 ARG A C 1
ATOM 2767 O O . ARG A 1 354 ? -1.611 -14.008 -12.820 1.00 88.00 354 ARG A O 1
ATOM 2774 N N . ILE A 1 355 ? -1.568 -13.346 -10.675 1.00 87.88 355 ILE A N 1
ATOM 2775 C CA . ILE A 1 355 ? -1.749 -14.688 -10.106 1.00 87.88 355 ILE A CA 1
ATOM 2776 C C . ILE A 1 355 ? -3.072 -15.304 -10.580 1.00 87.88 355 ILE A C 1
ATOM 2778 O O . ILE A 1 355 ? -3.104 -16.483 -10.925 1.00 87.88 355 ILE A O 1
ATOM 2782 N N . TYR A 1 356 ? -4.157 -14.528 -10.652 1.00 90.56 356 TYR A N 1
ATOM 2783 C CA . TYR A 1 356 ? -5.444 -15.000 -11.180 1.00 90.56 356 TYR A CA 1
ATOM 2784 C C . TYR A 1 356 ? -5.382 -15.409 -12.656 1.00 90.56 356 TYR A C 1
ATOM 2786 O O . TYR A 1 356 ? -5.961 -16.436 -13.030 1.00 90.56 356 TYR A O 1
ATOM 2794 N N . ASP A 1 357 ? -4.669 -14.636 -13.477 1.00 87.25 357 ASP A N 1
ATOM 2795 C CA . ASP A 1 357 ? -4.457 -14.943 -14.894 1.00 87.25 357 ASP A CA 1
ATOM 2796 C C . ASP A 1 357 ? -3.647 -16.243 -15.057 1.00 87.25 357 ASP A C 1
ATOM 2798 O O . ASP A 1 357 ? -4.023 -17.124 -15.833 1.00 87.25 357 ASP A O 1
ATOM 2802 N N . GLU A 1 358 ? -2.576 -16.401 -14.273 1.00 85.94 358 GLU A N 1
ATOM 2803 C CA . GLU A 1 358 ? -1.690 -17.574 -14.289 1.00 85.94 358 GLU A CA 1
ATOM 2804 C C . GLU A 1 358 ? -2.347 -18.827 -13.686 1.00 85.94 358 GLU A C 1
ATOM 2806 O O . GLU A 1 358 ? -2.019 -19.958 -14.054 1.00 85.94 358 GLU A O 1
ATOM 2811 N N . SER A 1 359 ? -3.314 -18.646 -12.786 1.00 85.69 359 SER A N 1
ATOM 2812 C CA . SER A 1 359 ? -3.978 -19.725 -12.055 1.00 85.69 359 SER A CA 1
ATOM 2813 C C . SER A 1 359 ? -5.173 -20.297 -12.805 1.00 85.69 359 SER A C 1
ATOM 2815 O O . SER A 1 359 ? -6.201 -20.550 -12.195 1.00 85.69 359 SER A O 1
ATOM 2817 N N . GLY A 1 360 ? -5.079 -20.560 -14.107 1.00 74.50 360 GLY A N 1
ATOM 2818 C CA . GLY A 1 360 ? -6.141 -21.247 -14.854 1.00 74.50 360 GLY A CA 1
ATOM 2819 C C . GLY A 1 360 ? -7.369 -20.375 -15.120 1.00 74.50 360 GLY A C 1
ATOM 2820 O O . GLY A 1 360 ? -8.496 -20.825 -14.911 1.00 74.50 360 GLY A O 1
ATOM 2821 N N . TRP A 1 361 ? -7.139 -19.141 -15.579 1.00 74.88 361 TRP A N 1
ATOM 2822 C CA . TRP A 1 361 ? -8.173 -18.237 -16.087 1.00 74.88 361 TRP A CA 1
ATOM 2823 C C . TRP A 1 361 ? -9.306 -18.004 -15.082 1.00 74.88 361 TRP A C 1
ATOM 2825 O O . TRP A 1 361 ? -10.480 -18.281 -15.354 1.00 74.88 361 TRP A O 1
ATOM 2835 N N . ILE A 1 362 ? -8.968 -17.453 -13.919 1.00 91.06 362 ILE A N 1
ATOM 2836 C CA . ILE A 1 362 ? -9.945 -16.917 -12.960 1.00 91.06 362 ILE A CA 1
ATOM 2837 C C . ILE A 1 362 ? -10.591 -15.658 -13.556 1.00 91.06 362 ILE A C 1
ATOM 2839 O O . ILE A 1 362 ? -9.962 -14.935 -14.329 1.00 91.06 362 ILE A O 1
ATOM 2843 N N . THR A 1 363 ? -11.894 -15.444 -13.348 1.00 94.00 363 THR A N 1
ATOM 2844 C CA . THR A 1 363 ? -12.609 -14.308 -13.964 1.00 94.00 363 THR A CA 1
ATOM 2845 C C . THR A 1 363 ? -12.339 -13.047 -13.157 1.00 94.00 363 THR A C 1
ATOM 2847 O O . THR A 1 363 ? -12.770 -12.983 -12.012 1.00 94.00 363 THR A O 1
ATOM 2850 N N . PRO A 1 364 ? -11.634 -12.045 -13.699 1.00 94.69 364 PRO A N 1
ATOM 2851 C CA . PRO A 1 364 ? -11.271 -10.891 -12.898 1.00 94.69 364 PRO A CA 1
ATOM 2852 C C . PRO A 1 364 ? -12.489 -10.009 -12.609 1.00 94.69 364 PRO A C 1
ATOM 2854 O O . PRO A 1 364 ? -13.374 -9.827 -13.451 1.00 94.69 364 PRO A O 1
ATOM 2857 N N . PHE A 1 365 ? -12.514 -9.455 -11.404 1.00 94.94 365 PHE A N 1
ATOM 2858 C CA . PHE A 1 365 ? -13.404 -8.387 -10.981 1.00 94.94 365 PHE A CA 1
ATOM 2859 C C . PHE A 1 365 ? -12.535 -7.197 -10.578 1.00 94.94 365 PHE A C 1
ATOM 2861 O O . PHE A 1 365 ? -11.972 -7.156 -9.484 1.00 94.94 365 PHE A O 1
ATOM 2868 N N . ALA A 1 366 ? -12.358 -6.285 -11.529 1.00 92.12 366 ALA A N 1
ATOM 2869 C CA . ALA A 1 366 ? -11.424 -5.181 -11.418 1.00 92.12 366 ALA A CA 1
ATOM 2870 C C . ALA A 1 366 ? -12.112 -3.951 -10.818 1.00 92.12 366 ALA A C 1
ATOM 2872 O O . ALA A 1 366 ? -13.110 -3.474 -11.358 1.00 92.12 366 ALA A O 1
ATOM 2873 N N . ILE A 1 367 ? -11.549 -3.413 -9.737 1.00 89.31 367 ILE A N 1
ATOM 2874 C CA . ILE A 1 367 ? -12.002 -2.165 -9.125 1.00 89.31 367 ILE A CA 1
ATOM 2875 C C . ILE A 1 367 ? -10.961 -1.076 -9.328 1.00 89.31 367 ILE A C 1
ATOM 2877 O O . ILE A 1 367 ? -9.793 -1.224 -8.966 1.00 89.31 367 ILE A O 1
ATOM 2881 N N . ARG A 1 368 ? -11.406 0.065 -9.852 1.00 88.38 368 ARG A N 1
ATOM 2882 C CA . ARG A 1 368 ? -10.586 1.270 -9.901 1.00 88.38 368 ARG A CA 1
ATOM 2883 C C . ARG A 1 368 ? -10.577 1.930 -8.523 1.00 88.38 368 ARG A C 1
ATOM 2885 O O . ARG A 1 368 ? -11.612 2.399 -8.061 1.00 88.38 368 ARG A O 1
ATOM 2892 N N . ARG A 1 369 ? -9.406 1.980 -7.893 1.00 76.75 369 ARG A N 1
ATOM 2893 C CA . ARG A 1 369 ? -9.178 2.671 -6.618 1.00 76.75 369 ARG A CA 1
ATOM 2894 C C . ARG A 1 369 ? -9.041 4.165 -6.888 1.00 76.75 369 ARG A C 1
ATOM 2896 O O . ARG A 1 369 ? -7.982 4.638 -7.287 1.00 76.75 369 ARG A O 1
ATOM 2903 N N . VAL A 1 370 ? -10.163 4.875 -6.800 1.00 68.88 370 VAL A N 1
ATOM 2904 C CA . VAL A 1 370 ? -10.246 6.345 -6.938 1.00 68.88 370 VAL A CA 1
ATOM 2905 C C . VAL A 1 370 ? -10.525 7.025 -5.603 1.00 68.88 370 VAL A C 1
ATOM 2907 O O . VAL A 1 370 ? -10.457 8.245 -5.505 1.00 68.88 370 VAL A O 1
ATOM 2910 N N . ASP A 1 371 ? -10.869 6.232 -4.598 1.00 63.25 371 ASP A N 1
ATOM 2911 C CA . ASP A 1 371 ? -11.130 6.667 -3.247 1.00 63.25 371 ASP A CA 1
ATOM 2912 C C . ASP A 1 371 ? -9.818 7.108 -2.590 1.00 63.25 371 ASP A C 1
ATOM 2914 O O . ASP A 1 371 ? -8.818 6.395 -2.615 1.00 63.25 371 ASP A O 1
ATOM 2918 N N . GLY A 1 372 ? -9.805 8.298 -1.987 1.00 62.12 372 GLY A N 1
ATOM 2919 C CA . GLY A 1 372 ? -8.650 8.825 -1.250 1.00 62.12 372 GLY A CA 1
ATOM 2920 C C . GLY A 1 372 ? -8.326 8.062 0.044 1.00 62.12 372 GLY A C 1
ATOM 2921 O O . GLY A 1 372 ? -7.572 8.566 0.874 1.00 62.12 372 GLY A O 1
ATOM 2922 N N . VAL A 1 373 ? -8.901 6.869 0.245 1.00 67.50 373 VAL A N 1
ATOM 2923 C CA . VAL A 1 373 ? -8.730 6.048 1.445 1.00 67.50 373 VAL A CA 1
ATOM 2924 C C . VAL A 1 373 ? -7.360 5.384 1.410 1.00 67.50 373 VAL A C 1
ATOM 2926 O O . VAL A 1 373 ? -7.047 4.542 0.566 1.00 67.50 373 VAL A O 1
ATOM 2929 N N . SER A 1 374 ? -6.522 5.768 2.367 1.00 68.81 374 SER A N 1
ATOM 2930 C CA . SER A 1 374 ? -5.152 5.290 2.489 1.00 68.81 374 SER A CA 1
ATOM 2931 C C . SER A 1 374 ? -5.016 4.410 3.723 1.00 68.81 374 SER A C 1
ATOM 2933 O O . SER A 1 374 ? -5.113 4.893 4.846 1.00 68.81 374 SER A O 1
ATOM 2935 N N . ALA A 1 375 ? -4.682 3.130 3.537 1.00 71.44 375 ALA A N 1
ATOM 2936 C CA . ALA A 1 375 ? -4.323 2.239 4.647 1.00 71.44 375 ALA A CA 1
ATOM 2937 C C . ALA A 1 375 ? -3.139 2.782 5.478 1.00 71.44 375 ALA A C 1
ATOM 2939 O O . ALA A 1 375 ? -2.963 2.428 6.638 1.00 71.44 375 ALA A O 1
ATOM 2940 N N . THR A 1 376 ? -2.307 3.656 4.902 1.00 72.81 376 THR A N 1
ATOM 2941 C CA . THR A 1 376 ? -1.290 4.400 5.656 1.00 72.81 376 THR A CA 1
ATOM 2942 C C . THR A 1 376 ? -1.928 5.443 6.565 1.00 72.81 376 THR A C 1
ATOM 2944 O O . THR A 1 376 ? -1.621 5.433 7.746 1.00 72.81 376 THR A O 1
ATOM 2947 N N . ALA A 1 377 ? -2.867 6.249 6.062 1.00 72.31 377 ALA A N 1
ATOM 2948 C CA . ALA A 1 377 ? -3.576 7.234 6.880 1.00 72.31 377 ALA A CA 1
ATOM 2949 C C . ALA A 1 377 ? -4.345 6.577 8.037 1.00 72.31 377 ALA A C 1
ATOM 2951 O O . ALA A 1 377 ? -4.297 7.077 9.152 1.00 72.31 377 ALA A O 1
ATOM 2952 N N . ILE A 1 378 ? -4.976 5.421 7.801 1.00 76.12 378 ILE A N 1
ATOM 2953 C CA . ILE A 1 378 ? -5.684 4.665 8.849 1.00 76.12 378 ILE A CA 1
ATOM 2954 C C . ILE A 1 378 ? -4.709 4.184 9.934 1.00 76.12 378 ILE A C 1
ATOM 2956 O O . ILE A 1 378 ? -4.956 4.384 11.118 1.00 76.12 378 ILE A O 1
ATOM 2960 N N . ARG A 1 379 ? -3.556 3.617 9.547 1.00 77.56 379 ARG A N 1
ATOM 2961 C CA . ARG A 1 379 ? -2.494 3.229 10.501 1.00 77.56 379 ARG A CA 1
ATOM 2962 C C . ARG A 1 379 ? -1.914 4.413 11.271 1.00 77.56 379 ARG A C 1
ATOM 2964 O O . ARG A 1 379 ? -1.430 4.235 12.382 1.00 77.56 379 ARG A O 1
ATOM 2971 N N . ASP A 1 380 ? -1.936 5.595 10.664 1.00 74.62 380 ASP A N 1
ATOM 2972 C CA . ASP A 1 380 ? -1.442 6.832 11.261 1.00 74.62 380 ASP A CA 1
ATOM 2973 C C . ASP A 1 380 ? -2.544 7.593 12.040 1.00 74.62 380 ASP A C 1
ATOM 2975 O O . ASP A 1 380 ? -2.276 8.674 12.557 1.00 74.62 380 ASP A O 1
ATOM 2979 N N . GLY A 1 381 ? -3.750 7.017 12.187 1.00 65.19 381 GLY A N 1
ATOM 2980 C CA . GLY A 1 381 ? -4.798 7.499 13.098 1.00 65.19 381 GLY A CA 1
ATOM 2981 C C . GLY A 1 381 ? -6.019 8.163 12.448 1.00 65.19 381 GLY A C 1
ATOM 2982 O O . GLY A 1 381 ? -6.831 8.754 13.158 1.00 65.19 381 GLY A O 1
ATOM 2983 N N . ALA A 1 382 ? -6.178 8.090 11.122 1.00 71.94 382 ALA A N 1
ATOM 2984 C CA . ALA A 1 382 ? -7.384 8.586 10.454 1.00 71.94 382 ALA A CA 1
ATOM 2985 C C . ALA A 1 382 ? -8.624 7.757 10.851 1.00 71.94 382 ALA A C 1
ATOM 2987 O O . ALA A 1 382 ? -8.640 6.541 10.653 1.00 71.94 382 ALA A O 1
ATOM 2988 N N . LYS A 1 383 ? -9.657 8.427 11.384 1.00 78.69 383 LYS A N 1
ATOM 2989 C CA . LYS A 1 383 ? -10.933 7.829 11.826 1.00 78.69 383 LYS A CA 1
ATOM 2990 C C . LYS A 1 383 ? -12.017 7.894 10.740 1.00 78.69 383 LYS A C 1
ATOM 2992 O O . LYS A 1 383 ? -11.907 8.681 9.798 1.00 78.69 383 LYS A O 1
ATOM 2997 N N . GLY A 1 384 ? -13.068 7.087 10.880 1.00 80.31 384 GLY A N 1
ATOM 2998 C CA . GLY A 1 384 ? -14.217 7.023 9.967 1.00 80.31 384 GLY A CA 1
ATOM 2999 C C . GLY A 1 384 ? -13.962 6.246 8.670 1.00 80.31 384 GLY A C 1
ATOM 3000 O O . GLY A 1 384 ? -14.738 6.345 7.719 1.00 80.31 384 GLY A O 1
ATOM 3001 N N . MET A 1 385 ? -12.865 5.491 8.594 1.00 81.81 385 MET A N 1
ATOM 3002 C CA . MET A 1 385 ? -12.447 4.776 7.382 1.00 81.81 385 MET A CA 1
ATOM 3003 C C . MET A 1 385 ? -12.473 3.254 7.546 1.00 81.81 385 MET A C 1
ATOM 3005 O O . MET A 1 385 ? -12.366 2.544 6.542 1.00 81.81 385 MET A O 1
ATOM 3009 N N . ALA A 1 386 ? -12.626 2.739 8.766 1.00 86.50 386 ALA A N 1
ATOM 3010 C CA . ALA A 1 386 ? -12.762 1.314 9.045 1.00 86.50 386 ALA A CA 1
ATOM 3011 C C . ALA A 1 386 ? -14.023 1.027 9.879 1.00 86.50 386 ALA A C 1
ATOM 3013 O O . ALA A 1 386 ? -14.758 1.932 10.266 1.00 86.50 386 ALA A O 1
ATOM 3014 N N . SER A 1 387 ? -14.291 -0.256 10.109 1.00 90.12 387 SER A N 1
ATOM 3015 C CA . SER A 1 387 ? -15.358 -0.731 10.996 1.00 90.12 387 SER A CA 1
ATOM 3016 C C . SER A 1 387 ? -15.066 -0.334 12.449 1.00 90.12 387 SER A C 1
ATOM 3018 O O . SER A 1 387 ? -13.894 -0.260 12.830 1.00 90.12 387 SER A O 1
ATOM 3020 N N . GLN A 1 388 ? -16.089 -0.163 13.286 1.00 90.38 388 GLN A N 1
ATOM 3021 C CA . GLN A 1 388 ? -15.936 0.323 14.661 1.00 90.38 388 GLN A CA 1
ATOM 3022 C C . GLN A 1 388 ? -15.035 -0.583 15.507 1.00 90.38 388 GLN A C 1
ATOM 3024 O O . GLN A 1 388 ? -14.241 -0.086 16.302 1.00 90.38 388 GLN A O 1
ATOM 3029 N N . ALA A 1 389 ? -15.122 -1.904 15.344 1.00 90.38 389 ALA A N 1
ATOM 3030 C CA . ALA A 1 389 ? -14.247 -2.864 16.013 1.00 90.38 389 ALA A CA 1
ATOM 3031 C C . ALA A 1 389 ? -12.772 -2.684 15.630 1.00 90.38 389 ALA A C 1
ATOM 3033 O O . ALA A 1 389 ? -11.888 -2.712 16.485 1.00 90.38 389 ALA A O 1
ATOM 3034 N N . VAL A 1 390 ? -12.501 -2.464 14.342 1.00 90.50 390 VAL A N 1
ATOM 3035 C CA . VAL A 1 390 ? -11.139 -2.213 13.853 1.00 90.50 390 VAL A CA 1
ATOM 3036 C C . VAL A 1 390 ? -10.639 -0.874 14.379 1.00 90.50 390 VAL A C 1
ATOM 3038 O O . VAL A 1 390 ? -9.528 -0.823 14.888 1.00 90.50 390 VAL A O 1
ATOM 3041 N N . GLU A 1 391 ? -11.442 0.190 14.336 1.00 90.81 391 GLU A N 1
ATOM 3042 C CA . GLU A 1 391 ? -11.038 1.495 14.879 1.00 90.81 391 GLU A CA 1
ATOM 3043 C C . GLU A 1 391 ? -10.777 1.446 16.389 1.00 90.81 391 GLU A C 1
ATOM 3045 O O . GLU A 1 391 ? -9.793 2.024 16.845 1.00 90.81 391 GLU A O 1
ATOM 3050 N N . ARG A 1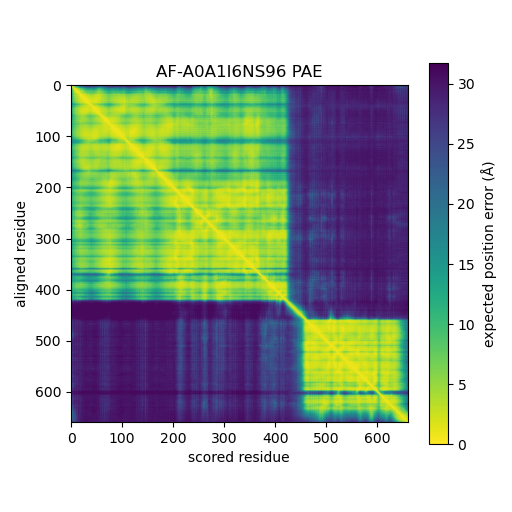 392 ? -11.582 0.692 17.148 1.00 91.56 392 ARG A N 1
ATOM 3051 C CA . ARG A 1 392 ? -11.346 0.437 18.577 1.00 91.56 392 ARG A CA 1
ATOM 3052 C C . ARG A 1 392 ? -10.018 -0.269 18.825 1.00 91.56 392 ARG A C 1
ATOM 3054 O O . ARG A 1 392 ? -9.241 0.187 19.653 1.00 91.56 392 ARG A O 1
ATOM 3061 N N . LEU A 1 393 ? -9.717 -1.328 18.074 1.00 91.19 393 LEU A N 1
ATOM 3062 C CA . LEU A 1 393 ? -8.433 -2.018 18.195 1.00 91.19 393 LEU A CA 1
ATOM 3063 C C . LEU A 1 393 ? -7.249 -1.112 17.817 1.00 91.19 393 LEU A C 1
ATOM 3065 O O . LEU A 1 393 ? -6.213 -1.131 18.475 1.00 91.19 393 LEU A O 1
ATOM 3069 N N . LEU A 1 394 ? -7.385 -0.308 16.760 1.00 90.00 394 LEU A N 1
ATOM 3070 C CA . LEU A 1 394 ? -6.349 0.647 16.361 1.00 90.00 394 LEU A CA 1
ATOM 3071 C C . LEU A 1 394 ? -6.126 1.724 17.430 1.00 90.00 394 LEU A C 1
ATOM 3073 O O . LEU A 1 394 ? -4.983 2.120 17.652 1.00 90.00 394 LEU A O 1
ATOM 3077 N N . ALA A 1 395 ? -7.195 2.178 18.090 1.00 88.38 395 ALA A N 1
ATOM 3078 C CA . ALA A 1 395 ? -7.116 3.103 19.213 1.00 88.38 395 ALA A CA 1
ATOM 3079 C C . ALA A 1 395 ? -6.404 2.465 20.415 1.00 88.38 395 ALA A C 1
ATOM 3081 O O . ALA A 1 395 ? -5.465 3.070 20.922 1.00 88.38 395 ALA A O 1
ATOM 3082 N N . ALA A 1 396 ? -6.752 1.225 20.777 1.00 87.62 396 ALA A N 1
ATOM 3083 C CA . ALA A 1 396 ? -6.077 0.468 21.834 1.00 87.62 396 ALA A CA 1
ATOM 3084 C C . ALA A 1 396 ? -4.571 0.304 21.546 1.00 87.62 396 ALA A C 1
ATOM 3086 O O . ALA A 1 396 ? -3.730 0.593 22.393 1.00 87.62 396 ALA A O 1
ATOM 3087 N N . PHE A 1 397 ? -4.199 -0.038 20.304 1.00 87.94 397 PHE A N 1
ATOM 3088 C CA . PHE A 1 397 ? -2.792 -0.084 19.889 1.00 87.94 397 PHE A CA 1
ATOM 3089 C C . PHE A 1 397 ? -2.083 1.273 19.932 1.00 87.94 397 PHE A C 1
ATOM 3091 O O . PHE A 1 397 ? -0.874 1.315 20.152 1.00 87.94 397 PHE A O 1
ATOM 3098 N N . ALA A 1 398 ? -2.788 2.374 19.662 1.00 85.50 398 ALA A N 1
ATOM 3099 C CA . ALA A 1 398 ? -2.217 3.717 19.715 1.00 85.50 398 ALA A CA 1
ATOM 3100 C C . ALA A 1 398 ? -2.058 4.232 21.154 1.00 85.50 398 ALA A C 1
ATOM 3102 O O . ALA A 1 398 ? -1.149 5.022 21.403 1.00 85.50 398 ALA A O 1
ATOM 3103 N N . ALA A 1 399 ? -2.930 3.787 22.060 1.00 83.00 399 ALA A N 1
ATOM 3104 C CA . ALA A 1 399 ? -2.925 4.105 23.483 1.00 83.00 399 ALA A CA 1
ATOM 3105 C C . ALA A 1 399 ? -2.058 3.150 24.325 1.00 83.00 399 ALA A C 1
ATOM 3107 O O . ALA A 1 399 ? -1.916 3.381 25.520 1.00 83.00 399 ALA A O 1
ATOM 3108 N N . GLU A 1 400 ? -1.465 2.122 23.705 1.00 84.31 400 GLU A N 1
ATOM 3109 C CA . GLU A 1 400 ? -0.670 1.083 24.383 1.00 84.31 400 GLU A CA 1
ATOM 3110 C C . GLU A 1 400 ? -1.465 0.362 25.488 1.00 84.31 400 GLU A C 1
ATOM 3112 O O . GLU A 1 400 ? -0.935 0.026 26.542 1.00 84.31 400 GLU A O 1
ATOM 3117 N N . GLU A 1 401 ? -2.755 0.120 25.235 1.00 84.94 401 GLU A N 1
ATOM 3118 C CA . GLU A 1 401 ? -3.625 -0.623 26.148 1.00 84.94 401 GLU A CA 1
ATOM 3119 C C . GLU A 1 401 ? -3.233 -2.107 26.215 1.00 84.94 401 GLU A C 1
ATOM 3121 O O . GLU A 1 401 ? -2.894 -2.727 25.203 1.00 84.94 401 GLU A O 1
ATOM 3126 N N . GLU A 1 402 ? -3.333 -2.690 27.412 1.00 87.44 402 GLU A N 1
ATOM 3127 C CA . GLU A 1 402 ? -3.039 -4.108 27.662 1.00 87.44 402 GLU A CA 1
ATOM 3128 C C . GLU A 1 402 ? -4.195 -5.037 27.264 1.00 87.44 402 GLU A C 1
ATOM 3130 O O . GLU A 1 402 ? -3.990 -6.232 27.079 1.00 87.44 402 GLU A O 1
ATOM 3135 N N . SER A 1 403 ? -5.413 -4.512 27.109 1.00 88.31 403 SER A N 1
ATOM 3136 C CA . SER A 1 403 ? -6.578 -5.284 26.672 1.00 88.31 403 SER A CA 1
ATOM 3137 C C . SER A 1 403 ? -7.592 -4.408 25.939 1.00 88.31 403 SER A C 1
ATOM 3139 O O . SER A 1 403 ? -7.617 -3.192 26.100 1.00 88.31 403 SER A O 1
ATOM 3141 N N . VAL A 1 404 ? -8.446 -5.022 25.121 1.00 91.88 404 VAL A N 1
ATOM 3142 C CA . VAL A 1 404 ? -9.507 -4.342 24.372 1.00 91.88 404 VAL A CA 1
ATOM 3143 C C . VAL A 1 404 ? -10.775 -5.188 24.341 1.00 91.88 404 VAL A C 1
ATOM 3145 O O . VAL A 1 404 ? -10.742 -6.396 24.103 1.00 91.88 404 VAL A O 1
ATOM 3148 N N . ARG A 1 405 ? -11.935 -4.555 24.549 1.00 89.81 405 ARG A N 1
ATOM 3149 C CA . ARG A 1 405 ? -13.237 -5.227 24.445 1.00 89.81 405 ARG A CA 1
ATOM 3150 C C . ARG A 1 405 ? -13.854 -5.010 23.066 1.00 89.81 405 ARG A C 1
ATOM 3152 O O . ARG A 1 405 ? -14.222 -3.890 22.705 1.00 89.81 405 ARG A O 1
ATOM 3159 N N . ILE A 1 406 ? -14.037 -6.095 22.317 1.00 88.31 406 ILE A N 1
ATOM 3160 C CA . ILE A 1 406 ? -14.626 -6.087 20.974 1.00 88.31 406 ILE A CA 1
ATOM 3161 C C . ILE A 1 406 ? -15.801 -7.062 20.933 1.00 88.31 406 ILE A C 1
ATOM 3163 O O . ILE A 1 406 ? -15.673 -8.216 21.327 1.00 88.31 406 ILE A O 1
ATOM 3167 N N . ASN A 1 407 ? -16.963 -6.593 20.465 1.00 84.69 407 ASN A N 1
ATOM 3168 C CA . ASN A 1 407 ? -18.190 -7.395 20.338 1.00 84.69 407 ASN A CA 1
ATOM 3169 C C . ASN A 1 407 ? -18.560 -8.186 21.613 1.00 84.69 407 ASN A C 1
ATOM 3171 O O . ASN A 1 407 ? -18.996 -9.329 21.542 1.00 84.69 407 ASN A O 1
ATOM 3175 N N . GLY A 1 408 ? -18.359 -7.579 22.788 1.00 80.94 408 GLY A N 1
ATOM 3176 C CA . GLY A 1 408 ? -18.670 -8.183 24.090 1.00 80.94 408 GLY A CA 1
ATOM 3177 C C . GLY A 1 408 ? -17.592 -9.113 24.658 1.00 80.94 408 GLY A C 1
ATOM 3178 O O . GLY A 1 408 ? -17.661 -9.434 25.838 1.00 80.94 408 GLY A O 1
ATOM 3179 N N . SER A 1 409 ? -16.574 -9.478 23.875 1.00 86.31 409 SER A N 1
ATOM 3180 C CA . SER A 1 409 ? -15.455 -10.321 24.320 1.00 86.31 409 SER A CA 1
ATOM 3181 C C . SER A 1 409 ? -14.244 -9.466 24.696 1.00 86.31 409 SER A C 1
ATOM 3183 O O . SER A 1 409 ? -13.982 -8.445 24.053 1.00 86.31 409 SER A O 1
ATOM 3185 N N . LEU A 1 410 ? -13.534 -9.851 25.758 1.00 89.56 410 LEU A N 1
ATOM 3186 C CA . LEU A 1 410 ? -12.297 -9.201 26.191 1.00 89.56 410 LEU A CA 1
ATOM 3187 C C . LEU A 1 410 ? -11.101 -9.890 25.526 1.00 89.56 410 LEU A C 1
ATOM 3189 O O . LEU A 1 410 ? -11.008 -11.116 25.539 1.00 89.56 410 LEU A O 1
ATOM 3193 N N . TYR A 1 411 ? -10.206 -9.095 24.948 1.00 90.00 411 TYR A N 1
ATOM 3194 C CA . TYR A 1 411 ? -8.980 -9.570 24.321 1.00 90.00 411 TYR A CA 1
ATOM 3195 C C . TYR A 1 411 ? -7.775 -8.929 24.992 1.00 90.00 411 TYR A C 1
ATOM 3197 O O . TYR A 1 411 ? -7.683 -7.704 25.001 1.00 90.00 411 TYR A O 1
ATOM 3205 N N . ASP A 1 412 ? -6.843 -9.738 25.479 1.00 89.69 412 ASP A N 1
ATOM 3206 C CA . ASP A 1 412 ? -5.547 -9.256 25.946 1.00 89.69 412 ASP A CA 1
ATOM 3207 C C . ASP A 1 412 ? -4.639 -8.970 24.746 1.00 89.69 412 ASP A C 1
ATOM 3209 O O . ASP A 1 412 ? -4.631 -9.698 23.745 1.00 89.69 412 ASP A O 1
ATOM 3213 N N . ILE A 1 413 ? -3.884 -7.878 24.841 1.00 88.31 413 ILE A N 1
ATOM 3214 C CA . ILE A 1 413 ? -2.954 -7.403 23.824 1.00 88.31 413 ILE A CA 1
ATOM 3215 C C . ILE A 1 413 ? -1.530 -7.676 24.304 1.00 88.31 413 ILE A C 1
ATOM 3217 O O . ILE A 1 413 ? -1.026 -7.021 25.211 1.00 88.31 413 ILE A O 1
ATOM 3221 N N . GLN A 1 414 ? -0.837 -8.597 23.633 1.00 84.75 414 GLN A N 1
ATOM 3222 C CA . GLN A 1 414 ? 0.581 -8.874 23.883 1.00 84.75 414 GLN A CA 1
ATOM 3223 C C . GLN A 1 414 ? 1.381 -8.725 22.592 1.00 84.75 414 GLN A C 1
ATOM 3225 O O . GLN A 1 414 ? 1.159 -9.444 21.620 1.00 84.75 414 GLN A O 1
ATOM 3230 N N . ASP A 1 415 ? 2.306 -7.762 22.542 1.00 78.56 415 ASP A N 1
ATOM 3231 C CA . ASP A 1 415 ? 3.184 -7.514 21.384 1.00 78.56 415 ASP A CA 1
ATOM 3232 C C . ASP A 1 415 ? 2.457 -7.356 20.026 1.00 78.56 415 ASP A C 1
ATOM 3234 O O . ASP A 1 415 ? 3.020 -7.625 18.953 1.00 78.56 415 ASP A O 1
ATOM 3238 N N . GLY A 1 416 ? 1.205 -6.884 20.056 1.00 78.31 416 GLY A N 1
ATOM 3239 C CA . GLY A 1 416 ? 0.339 -6.731 18.880 1.00 78.31 416 GLY A CA 1
ATOM 3240 C C . GLY A 1 416 ? -0.467 -7.971 18.488 1.00 78.31 416 GLY A C 1
ATOM 3241 O O . GLY A 1 416 ? -1.208 -7.914 17.502 1.00 78.31 416 GLY A O 1
ATOM 3242 N N . MET A 1 417 ? -0.324 -9.072 19.227 1.00 86.69 417 MET A N 1
ATOM 3243 C CA . MET A 1 417 ? -1.168 -10.266 19.155 1.00 86.69 417 MET A CA 1
ATOM 3244 C C . MET A 1 417 ? -2.379 -10.106 20.076 1.00 86.69 417 MET A C 1
ATOM 3246 O O . MET A 1 417 ? -2.314 -9.379 21.065 1.00 86.69 417 MET A O 1
ATOM 3250 N N . LEU A 1 418 ? -3.470 -10.787 19.731 1.00 89.44 418 LEU A N 1
ATOM 3251 C CA . LEU A 1 418 ? -4.716 -10.787 20.494 1.00 89.44 418 LEU A CA 1
ATOM 3252 C C . LEU A 1 418 ? -4.991 -12.183 21.037 1.00 89.44 418 LEU A C 1
ATOM 3254 O O . LEU A 1 418 ? -5.074 -13.129 20.249 1.00 89.44 418 LEU A O 1
ATOM 3258 N N . GLU A 1 419 ? -5.195 -12.288 22.344 1.00 87.88 419 GLU A N 1
ATOM 3259 C CA . GLU A 1 419 ? -5.623 -13.517 23.009 1.00 87.88 419 GLU A CA 1
ATOM 3260 C C . GLU A 1 419 ? -6.990 -13.300 23.660 1.00 87.88 419 GLU A C 1
ATOM 3262 O O . GLU A 1 419 ? -7.225 -12.297 24.324 1.00 87.88 419 GLU A O 1
ATOM 3267 N N . GLU A 1 420 ? -7.938 -14.196 23.394 1.00 86.88 420 GLU A N 1
ATOM 3268 C CA . GLU A 1 420 ? -9.296 -14.066 23.923 1.00 86.88 420 GLU A CA 1
ATOM 3269 C C . GLU A 1 420 ? -9.330 -14.539 25.375 1.00 86.88 420 GLU A C 1
ATOM 3271 O O . GLU A 1 420 ? -9.041 -15.705 25.655 1.00 86.88 420 GLU A O 1
ATOM 3276 N N . VAL A 1 421 ? -9.713 -13.650 26.292 1.00 84.38 421 VAL A N 1
ATOM 3277 C CA . VAL A 1 421 ? -9.848 -13.992 27.707 1.00 84.38 421 VAL A CA 1
ATOM 3278 C C . VAL A 1 421 ? -11.126 -14.805 27.863 1.00 84.38 421 VAL A C 1
ATOM 3280 O O . VAL A 1 421 ? -12.234 -14.268 27.900 1.00 84.38 421 VAL A O 1
ATOM 3283 N N . THR A 1 422 ? -10.978 -16.129 27.914 1.00 69.31 422 THR A N 1
ATOM 3284 C CA . THR A 1 422 ? -12.102 -17.009 28.240 1.00 69.31 422 THR A CA 1
ATOM 3285 C C . THR A 1 422 ? -12.371 -16.852 29.733 1.00 69.31 422 THR A C 1
ATOM 3287 O O . THR A 1 422 ? -11.446 -17.078 30.515 1.00 69.31 422 THR A O 1
ATOM 3290 N N . PRO A 1 423 ? -13.581 -16.457 30.163 1.00 52.75 423 PRO A N 1
ATOM 3291 C CA . PRO A 1 423 ? -13.869 -16.356 31.583 1.00 52.75 423 PRO A CA 1
ATOM 3292 C C . PRO A 1 423 ? -13.627 -17.717 32.241 1.00 52.75 423 PRO A C 1
ATOM 3294 O O . PRO A 1 423 ? -14.219 -18.727 31.851 1.00 52.75 423 PRO A O 1
ATOM 3297 N N . THR A 1 424 ? -12.725 -17.748 33.219 1.00 37.97 424 THR A N 1
ATOM 3298 C CA . THR A 1 424 ? -12.561 -18.886 34.120 1.00 37.97 424 THR A CA 1
ATOM 3299 C C . THR A 1 424 ? -13.913 -19.129 34.797 1.00 37.97 424 THR A C 1
ATOM 3301 O O . THR A 1 424 ? -14.532 -18.160 35.240 1.00 37.97 424 THR A O 1
ATOM 3304 N N . PRO A 1 425 ? -14.419 -20.372 34.891 1.00 38.44 425 PRO A N 1
ATOM 3305 C CA . PRO A 1 425 ? -15.598 -20.640 35.699 1.00 38.44 425 PRO A CA 1
ATOM 3306 C C . PRO A 1 425 ? -15.204 -20.483 37.174 1.00 38.44 425 PRO A C 1
ATOM 3308 O O . PRO A 1 425 ? -14.741 -21.426 37.814 1.00 38.44 425 PRO A O 1
ATOM 3311 N N . GLU A 1 426 ? -15.309 -19.266 37.700 1.00 35.19 426 GLU A N 1
ATOM 3312 C CA . GLU A 1 426 ? -15.097 -18.974 39.113 1.00 35.19 426 GLU A CA 1
ATOM 3313 C C . GLU A 1 426 ? -16.372 -19.289 39.900 1.00 35.19 426 GLU A C 1
ATOM 3315 O O . GLU A 1 426 ? -17.409 -18.654 39.744 1.00 35.19 426 GLU A O 1
ATOM 3320 N N . ILE A 1 427 ? -16.252 -20.369 40.677 1.00 34.47 427 ILE A N 1
ATOM 3321 C CA . ILE A 1 427 ? -16.768 -20.609 42.031 1.00 34.47 427 ILE A CA 1
ATOM 3322 C C . ILE A 1 427 ? -17.888 -19.651 42.467 1.00 34.47 427 ILE A C 1
ATOM 3324 O O . ILE A 1 427 ? -17.648 -18.489 42.785 1.00 34.47 427 ILE A O 1
ATOM 3328 N N . GLU A 1 428 ? -19.092 -20.218 42.577 1.00 34.25 428 GLU A N 1
ATOM 3329 C CA . GLU A 1 428 ? -20.222 -19.667 43.323 1.00 34.25 428 GLU A CA 1
ATOM 3330 C C . GLU A 1 428 ? -19.762 -19.207 44.717 1.00 34.25 428 GLU A C 1
ATOM 3332 O O . GLU A 1 428 ? -19.370 -20.019 45.559 1.00 34.25 428 GLU A O 1
ATOM 3337 N N . GLN A 1 429 ? -19.820 -17.900 44.972 1.00 32.78 429 GLN A N 1
ATOM 3338 C CA . GLN A 1 429 ? -19.960 -17.382 46.326 1.00 32.78 429 GLN A CA 1
ATOM 3339 C C . GLN A 1 429 ? -21.369 -16.829 46.489 1.00 32.78 429 GLN A C 1
ATOM 3341 O O . GLN A 1 429 ? -21.842 -16.019 45.695 1.00 32.78 429 GLN A O 1
ATOM 3346 N N . GLU A 1 430 ? -22.017 -17.380 47.509 1.00 30.59 430 GLU A N 1
ATOM 3347 C CA . GLU A 1 430 ? -23.428 -17.298 47.840 1.00 30.59 430 GLU A CA 1
ATOM 3348 C C . GLU A 1 430 ? -23.939 -15.872 48.077 1.00 30.59 430 GLU A C 1
ATOM 3350 O O . GLU A 1 430 ? -23.273 -15.013 48.659 1.00 30.59 430 GLU A O 1
ATOM 3355 N N . ASP A 1 431 ? -25.190 -15.702 47.655 1.00 29.48 431 ASP A N 1
ATOM 3356 C CA . ASP A 1 431 ? -26.096 -14.592 47.906 1.00 29.48 431 ASP A CA 1
ATOM 3357 C C . ASP A 1 431 ? -26.178 -14.154 49.375 1.00 29.48 431 ASP A C 1
ATOM 3359 O O . ASP A 1 431 ? -26.302 -14.969 50.288 1.00 29.48 431 ASP A O 1
ATOM 3363 N N . HIS A 1 432 ? -26.357 -12.846 49.577 1.00 27.67 432 HIS A N 1
ATOM 3364 C CA . HIS A 1 432 ? -27.471 -12.360 50.395 1.00 27.67 432 HIS A CA 1
ATOM 3365 C C . HIS A 1 432 ? -27.869 -10.922 50.004 1.00 27.67 432 HIS A C 1
ATOM 3367 O O . HIS A 1 432 ? -27.053 -10.164 49.482 1.00 27.67 432 HIS A O 1
ATOM 3373 N N . PRO A 1 433 ? -29.146 -10.542 50.188 1.00 27.98 433 PRO A N 1
ATOM 3374 C CA . PRO A 1 433 ? -29.915 -9.864 49.162 1.00 27.98 433 PRO A CA 1
ATOM 3375 C C . PRO A 1 433 ? -30.263 -8.436 49.581 1.00 27.98 433 PRO A C 1
ATOM 3377 O O . PRO A 1 433 ? -30.687 -8.183 50.708 1.00 27.98 433 PRO A O 1
ATOM 3380 N N . LEU A 1 434 ? -30.190 -7.502 48.640 1.00 27.02 434 LEU A N 1
ATOM 3381 C CA . LEU A 1 434 ? -30.934 -6.253 48.741 1.00 27.02 434 LEU A CA 1
ATOM 3382 C C . LEU A 1 434 ? -31.823 -6.140 47.511 1.00 27.02 434 LEU A C 1
ATOM 3384 O O . LEU A 1 434 ? -31.415 -5.727 46.431 1.00 27.02 434 LEU A O 1
ATOM 3388 N N . THR A 1 435 ? -33.055 -6.586 47.724 1.00 26.38 435 THR A N 1
ATOM 3389 C CA . THR A 1 435 ? -34.228 -6.337 46.898 1.00 26.38 435 THR A CA 1
ATOM 3390 C C . THR A 1 435 ? -34.334 -4.857 46.540 1.00 26.38 435 THR A C 1
ATOM 3392 O O . THR A 1 435 ? -34.512 -4.024 47.428 1.00 26.38 435 THR A O 1
ATOM 3395 N N . PHE A 1 436 ? -34.316 -4.556 45.245 1.00 27.14 436 PHE A N 1
ATOM 3396 C CA . PHE A 1 436 ? -35.027 -3.413 44.688 1.00 27.14 436 PHE A CA 1
ATOM 3397 C C . PHE A 1 436 ? -35.931 -3.922 43.570 1.00 27.14 436 PHE A C 1
ATOM 3399 O O . PHE A 1 436 ? -35.503 -4.665 42.690 1.00 27.14 436 PHE A O 1
ATOM 3406 N N . GLU A 1 437 ? -37.206 -3.580 43.707 1.00 26.33 437 GLU A N 1
ATOM 3407 C CA . GLU A 1 437 ? -38.311 -3.965 42.841 1.00 26.33 437 GLU A CA 1
ATOM 3408 C C . GLU A 1 437 ? -38.053 -3.556 41.388 1.00 26.33 437 GLU A C 1
ATOM 3410 O O . GLU A 1 437 ? -37.760 -2.402 41.076 1.00 26.33 437 GLU A O 1
ATOM 3415 N N . GLU A 1 438 ? -38.200 -4.527 40.494 1.00 28.05 438 GLU A N 1
ATOM 3416 C CA . GLU A 1 438 ? -38.154 -4.348 39.053 1.00 28.05 438 GLU A CA 1
ATOM 3417 C C . GLU A 1 438 ? -39.509 -3.793 38.581 1.00 28.05 438 GLU A C 1
ATOM 3419 O O . GLU A 1 438 ? -40.498 -4.519 38.456 1.00 28.05 438 GLU A O 1
ATOM 3424 N N . THR A 1 439 ? -39.587 -2.484 38.329 1.00 25.38 439 THR A N 1
ATOM 3425 C CA . THR A 1 439 ? -40.721 -1.889 37.616 1.00 25.38 439 THR A CA 1
ATOM 3426 C C . THR A 1 439 ? -40.538 -2.083 36.114 1.00 25.38 439 THR A C 1
ATOM 3428 O O . THR A 1 439 ? -39.914 -1.296 35.402 1.00 25.38 439 THR A O 1
ATOM 3431 N N . ALA A 1 440 ? -41.130 -3.163 35.613 1.00 33.72 440 ALA A N 1
ATOM 3432 C CA . ALA A 1 440 ? -41.357 -3.391 34.197 1.00 33.72 440 ALA A CA 1
ATOM 3433 C C . ALA A 1 440 ? -42.397 -2.394 33.646 1.00 33.72 440 ALA A C 1
ATOM 3435 O O . ALA A 1 440 ? -43.574 -2.720 33.550 1.00 33.72 440 ALA A O 1
ATOM 3436 N N . SER A 1 441 ? -41.980 -1.179 33.273 1.00 31.50 441 SER A N 1
ATOM 3437 C CA . SER A 1 441 ? -42.742 -0.320 32.349 1.00 31.50 441 SER A CA 1
ATOM 3438 C C . SER A 1 441 ? -41.919 0.866 31.831 1.00 31.50 441 SER A C 1
ATOM 3440 O O . SER A 1 441 ? -42.163 1.996 32.220 1.00 31.50 441 SER A O 1
ATOM 3442 N N . THR A 1 442 ? -40.949 0.652 30.943 1.00 31.86 442 THR A N 1
ATOM 3443 C CA . THR A 1 442 ? -40.445 1.717 30.040 1.00 31.86 442 THR A CA 1
ATOM 3444 C C . THR A 1 442 ? -39.715 1.093 28.844 1.00 31.86 442 THR A C 1
ATOM 3446 O O . THR A 1 442 ? -38.551 1.360 28.566 1.00 31.86 442 THR A O 1
ATOM 3449 N N . ARG A 1 443 ? -40.394 0.209 28.102 1.00 33.78 443 ARG A N 1
ATOM 3450 C CA . ARG A 1 443 ? -39.925 -0.226 26.769 1.00 33.78 443 ARG A CA 1
ATOM 3451 C C . ARG A 1 443 ? -40.870 0.132 25.624 1.00 33.78 443 ARG A C 1
ATOM 3453 O O . ARG A 1 443 ? -40.519 -0.102 24.477 1.00 33.78 443 ARG A O 1
ATOM 3460 N N . GLU A 1 444 ? -41.997 0.778 25.921 1.00 31.17 444 GLU A N 1
ATOM 3461 C CA . GLU A 1 444 ? -42.959 1.236 24.906 1.00 31.17 444 GLU A CA 1
ATOM 3462 C C . GLU A 1 444 ? -43.029 2.768 24.753 1.00 31.17 444 GLU A C 1
ATOM 3464 O O . GLU A 1 444 ? -43.489 3.246 23.722 1.00 31.17 444 GLU A O 1
ATOM 3469 N N . GLU A 1 445 ? -42.474 3.561 25.679 1.00 30.30 445 GLU A N 1
ATOM 3470 C CA . GLU A 1 445 ? -42.465 5.034 25.554 1.00 30.30 445 GLU A CA 1
ATOM 3471 C C . GLU A 1 445 ? -41.239 5.588 24.798 1.00 30.30 445 GLU A C 1
ATOM 3473 O O . GLU A 1 445 ? -41.304 6.662 24.196 1.00 30.30 445 GLU A O 1
ATOM 3478 N N . ALA A 1 446 ? -40.140 4.827 24.711 1.00 31.03 446 ALA A N 1
ATOM 3479 C CA . ALA A 1 446 ? -38.936 5.238 23.976 1.00 31.03 446 ALA A CA 1
ATOM 3480 C C . ALA A 1 446 ? -39.105 5.195 22.442 1.00 31.03 446 ALA A C 1
ATOM 3482 O O . ALA A 1 446 ? -38.315 5.789 21.713 1.00 31.03 446 ALA A O 1
ATOM 3483 N N . THR A 1 447 ? -40.146 4.527 21.933 1.00 32.34 447 THR A N 1
ATOM 3484 C CA . THR A 1 447 ? -40.412 4.410 20.488 1.00 32.34 447 THR A CA 1
ATOM 3485 C C . THR A 1 447 ? -41.380 5.484 19.972 1.00 32.34 447 THR A C 1
ATOM 3487 O O . THR A 1 447 ? -41.497 5.663 18.762 1.00 32.34 447 THR A O 1
ATOM 3490 N N . GLN A 1 448 ? -42.025 6.263 20.852 1.00 30.38 448 GLN A N 1
ATOM 3491 C CA . GLN A 1 448 ? -42.945 7.342 20.453 1.00 30.38 448 GLN A CA 1
ATOM 3492 C C . GLN A 1 448 ? -42.429 8.768 20.715 1.00 30.38 448 GLN A C 1
ATOM 3494 O O . GLN A 1 448 ? -42.886 9.695 20.045 1.00 30.38 448 GLN A O 1
ATOM 3499 N N . ALA A 1 449 ? -41.412 8.963 21.562 1.00 32.31 449 ALA A N 1
ATOM 3500 C CA . ALA A 1 449 ? -40.843 10.291 21.834 1.00 32.31 449 ALA A CA 1
ATOM 3501 C C . ALA A 1 449 ? -39.915 10.847 20.726 1.00 32.31 449 ALA A C 1
ATOM 3503 O O . ALA A 1 449 ? -39.561 12.021 20.756 1.00 32.31 449 ALA A O 1
ATOM 3504 N N . SER A 1 450 ? -39.553 10.053 19.710 1.00 38.31 450 SER A N 1
ATOM 3505 C CA . SER A 1 450 ? -38.686 10.497 18.598 1.00 38.31 450 SER A CA 1
ATOM 3506 C C . SER A 1 450 ? -39.443 11.176 17.441 1.00 38.31 450 SER A C 1
ATOM 3508 O O . SER A 1 450 ? -38.833 11.496 16.421 1.00 38.31 450 SER A O 1
ATOM 3510 N N . SER A 1 451 ? -40.761 11.377 17.548 1.00 38.06 451 SER A N 1
ATOM 3511 C CA . SER A 1 451 ? -41.591 11.827 16.414 1.00 38.06 451 SER A CA 1
ATOM 3512 C C . SER A 1 451 ? -42.117 13.265 16.494 1.00 38.06 451 SER A C 1
ATOM 3514 O O . SER A 1 451 ? -42.808 13.704 15.579 1.00 38.06 451 SER A O 1
ATOM 3516 N N . LEU A 1 452 ? -41.758 14.037 17.524 1.00 39.88 452 LEU A N 1
ATOM 3517 C CA . LEU A 1 452 ? -42.192 15.432 17.675 1.00 39.88 452 LEU A CA 1
ATOM 3518 C C . LEU A 1 452 ? -41.093 16.293 18.323 1.00 39.88 452 LEU A C 1
ATOM 3520 O O . LEU A 1 452 ? -41.256 16.787 19.432 1.00 39.88 452 LEU A O 1
ATOM 3524 N N . MET A 1 453 ? -39.971 16.494 17.631 1.00 33.94 453 MET A N 1
ATOM 3525 C CA . MET A 1 453 ? -39.118 17.663 17.880 1.00 33.94 453 MET A CA 1
ATOM 3526 C C . MET A 1 453 ? -39.313 18.623 16.711 1.00 33.94 453 MET A C 1
ATOM 3528 O O . MET A 1 453 ? -38.954 18.327 15.573 1.00 33.94 453 MET A O 1
ATOM 3532 N N . SER A 1 454 ? -39.966 19.751 16.976 1.00 34.53 454 SER A N 1
ATOM 3533 C CA . SER A 1 454 ? -40.067 20.865 16.038 1.00 34.53 454 SER A CA 1
ATOM 3534 C C . SER A 1 454 ? -38.669 21.340 15.635 1.00 34.53 454 SER A C 1
ATOM 3536 O O . SER A 1 454 ? -37.788 21.463 16.482 1.00 34.53 454 SER A O 1
ATOM 3538 N N . ASN A 1 455 ? -38.489 21.651 14.348 1.00 39.66 455 ASN A N 1
ATOM 3539 C CA . ASN A 1 455 ? -37.228 22.081 13.721 1.00 39.66 455 ASN A CA 1
ATOM 3540 C C . ASN A 1 455 ? -36.519 23.285 14.389 1.00 39.66 455 ASN A C 1
ATOM 3542 O O . ASN A 1 455 ? -35.393 23.591 14.011 1.00 39.66 455 ASN A O 1
ATOM 3546 N N . GLU A 1 456 ? -37.130 23.960 15.366 1.00 39.91 456 GLU A N 1
ATOM 3547 C CA . GLU A 1 456 ? -36.557 25.132 16.044 1.00 39.91 456 GLU A CA 1
ATOM 3548 C C . GLU A 1 456 ? -35.610 24.791 17.216 1.00 39.91 456 GLU A C 1
ATOM 3550 O O . GLU A 1 456 ? -34.721 25.586 17.510 1.00 39.91 456 GLU A O 1
ATOM 3555 N N . ASP A 1 457 ? -35.705 23.609 17.845 1.00 43.03 457 ASP A N 1
ATOM 3556 C CA . ASP A 1 457 ? -34.843 23.251 18.996 1.00 43.03 457 ASP A CA 1
ATOM 3557 C C . ASP A 1 457 ? -33.483 22.642 18.597 1.00 43.03 457 ASP A C 1
ATOM 3559 O O . ASP A 1 457 ? -32.572 22.540 19.422 1.00 43.03 457 ASP A O 1
ATOM 3563 N N . SER A 1 458 ? -33.309 22.266 17.325 1.00 48.16 458 SER A N 1
ATOM 3564 C CA . SER A 1 458 ? -32.101 21.578 16.834 1.00 48.16 458 SER A CA 1
ATOM 3565 C C . SER A 1 458 ? -30.852 22.470 16.718 1.00 48.16 458 SER A C 1
ATOM 3567 O O . SER A 1 458 ? -29.742 21.954 16.592 1.00 48.16 458 SER A O 1
ATOM 3569 N N . GLU A 1 459 ? -30.999 23.798 16.821 1.00 64.62 459 GLU A N 1
ATOM 3570 C CA . GLU A 1 459 ? -29.894 24.765 16.695 1.00 64.62 459 GLU A CA 1
ATOM 3571 C C . GLU A 1 459 ? -29.384 25.333 18.037 1.00 64.62 459 GLU A C 1
ATOM 3573 O O . GLU A 1 459 ? -28.480 26.178 18.061 1.00 64.62 459 GLU A O 1
ATOM 3578 N N . LYS A 1 460 ? -29.929 24.896 19.181 1.00 86.38 460 LYS A N 1
ATOM 3579 C CA . LYS A 1 460 ? -29.544 25.445 20.491 1.00 86.38 460 LYS A CA 1
ATOM 3580 C C . LYS A 1 460 ? -28.303 24.749 21.064 1.00 86.38 460 LYS A C 1
ATOM 3582 O O . LYS A 1 460 ? -28.182 23.528 21.031 1.00 86.38 460 LYS A O 1
ATOM 3587 N N . LEU A 1 461 ? -27.385 25.539 21.629 1.00 95.38 461 LEU A N 1
ATOM 3588 C CA . LEU A 1 461 ? -26.198 25.029 22.319 1.00 95.38 461 LEU A CA 1
ATOM 3589 C C . LEU A 1 461 ? -26.594 24.308 23.617 1.00 95.38 461 LEU A C 1
ATOM 3591 O O . LEU A 1 461 ? -27.238 24.895 24.487 1.00 95.38 461 LEU A O 1
ATOM 3595 N N . SER A 1 462 ? -26.137 23.068 23.763 1.00 96.19 462 SER A N 1
ATOM 3596 C CA . SER A 1 462 ? -26.222 22.265 24.983 1.00 96.19 462 SER A CA 1
ATOM 3597 C C . SER A 1 462 ? -24.821 22.059 25.555 1.00 96.19 462 SER A C 1
ATOM 3599 O O . SER A 1 462 ? -23.963 21.517 24.858 1.00 96.19 462 SER A O 1
ATOM 3601 N N . ILE A 1 463 ? -24.576 22.503 26.794 1.00 97.94 463 ILE A N 1
ATOM 3602 C CA . ILE A 1 463 ? -23.302 22.336 27.515 1.00 97.94 463 ILE A CA 1
ATOM 3603 C C . ILE A 1 463 ? -23.516 21.378 28.683 1.00 97.94 463 ILE A C 1
ATOM 3605 O O . ILE A 1 463 ? -24.458 21.546 29.458 1.00 97.94 463 ILE A O 1
ATOM 3609 N N . ARG A 1 464 ? -22.631 20.391 28.831 1.00 97.31 464 ARG A N 1
ATOM 3610 C CA . ARG A 1 464 ? -22.698 19.403 29.912 1.00 97.31 464 ARG A CA 1
ATOM 3611 C C . ARG A 1 464 ? -21.327 18.889 30.328 1.00 97.31 464 ARG A C 1
ATOM 3613 O O . ARG A 1 464 ? -20.336 19.032 29.610 1.00 97.31 464 ARG A O 1
ATOM 3620 N N . VAL A 1 465 ? -21.294 18.266 31.503 1.00 97.38 465 VAL A N 1
ATOM 3621 C CA . VAL A 1 465 ? -20.144 17.483 31.959 1.00 97.38 465 VAL A CA 1
ATOM 3622 C C . VAL A 1 465 ? -20.073 16.195 31.141 1.00 97.38 465 VAL A C 1
ATOM 3624 O O . VAL A 1 465 ? -21.095 15.600 30.803 1.00 97.38 465 VAL A O 1
ATOM 3627 N N . VAL A 1 466 ? -18.859 15.797 30.784 1.00 95.44 466 VAL A N 1
ATOM 3628 C CA . VAL A 1 466 ? -18.586 14.541 30.087 1.00 95.44 466 VAL A CA 1
ATOM 3629 C C . VAL A 1 466 ? -18.744 13.370 31.051 1.00 95.44 466 VAL A C 1
ATOM 3631 O O . VAL A 1 466 ? -18.073 13.316 32.078 1.00 95.44 466 VAL A O 1
ATOM 3634 N N . GLU A 1 467 ? -19.603 12.423 30.685 1.00 85.75 467 GLU A N 1
ATOM 3635 C CA . GLU A 1 467 ? -19.871 11.204 31.464 1.00 85.75 467 GLU A CA 1
ATOM 3636 C C . GLU A 1 467 ? -19.461 9.931 30.710 1.00 85.75 467 GLU A C 1
ATOM 3638 O O . GLU A 1 467 ? -19.225 8.894 31.326 1.00 85.75 467 GLU A O 1
ATOM 3643 N N . THR A 1 468 ? -19.340 10.004 29.380 1.00 85.38 468 THR A N 1
ATOM 3644 C CA . THR A 1 468 ? -19.027 8.860 28.516 1.00 85.38 468 THR A CA 1
ATOM 3645 C C . THR A 1 468 ? -17.689 9.028 27.800 1.00 85.38 468 THR A C 1
ATOM 3647 O O . THR A 1 468 ? -17.198 10.140 27.592 1.00 85.38 468 THR A O 1
ATOM 3650 N N . GLU A 1 469 ? -17.107 7.908 27.367 1.00 72.94 469 GLU A N 1
ATOM 3651 C CA . GLU A 1 469 ? -15.874 7.918 26.576 1.00 72.94 469 GLU A CA 1
ATOM 3652 C C . GLU A 1 469 ? -16.058 8.595 25.212 1.00 72.94 469 GLU A C 1
ATOM 3654 O O . GLU A 1 469 ? -15.161 9.278 24.725 1.00 72.94 469 GLU A O 1
ATOM 3659 N N . ASP A 1 470 ? -17.243 8.452 24.612 1.00 79.44 470 ASP A N 1
ATOM 3660 C CA . ASP A 1 470 ? -17.597 9.111 23.354 1.00 79.44 470 ASP A CA 1
ATOM 3661 C C . ASP A 1 470 ? -17.578 10.639 23.499 1.00 79.44 470 ASP A C 1
ATOM 3663 O O . ASP A 1 470 ? -16.963 11.348 22.701 1.00 79.44 470 ASP A O 1
ATOM 3667 N N . ASP A 1 471 ? -18.151 11.155 24.585 1.00 89.06 471 ASP A N 1
ATOM 3668 C CA . ASP A 1 471 ? -18.126 12.584 24.889 1.00 89.06 471 ASP A CA 1
ATOM 3669 C C . ASP A 1 471 ? -16.715 13.094 25.169 1.00 89.06 471 ASP A C 1
ATOM 3671 O O . ASP A 1 471 ? -16.358 14.196 24.750 1.00 89.06 471 ASP A O 1
ATOM 3675 N N . ARG A 1 472 ? -15.881 12.272 25.813 1.00 87.75 472 ARG A N 1
ATOM 3676 C CA . ARG A 1 472 ? -14.465 12.584 26.025 1.00 87.75 472 ARG A CA 1
ATOM 3677 C C . ARG A 1 472 ? -13.686 12.609 24.710 1.00 87.75 472 ARG A C 1
ATOM 3679 O O . ARG A 1 472 ? -12.853 13.482 24.488 1.00 87.75 472 ARG A O 1
ATOM 3686 N N . MET A 1 473 ? -13.986 11.709 23.780 1.00 78.81 473 MET A N 1
ATOM 3687 C CA . MET A 1 473 ? -13.408 11.777 22.439 1.00 78.81 473 MET A CA 1
ATOM 3688 C C . MET A 1 473 ? -13.880 13.020 21.678 1.00 78.81 473 MET A C 1
ATOM 3690 O O . MET A 1 473 ? -13.083 13.627 20.960 1.00 78.81 473 MET A O 1
ATOM 3694 N N . LYS A 1 474 ? -15.139 13.438 21.852 1.00 92.31 474 LYS A N 1
ATOM 3695 C CA . LYS A 1 474 ? -15.671 14.677 21.268 1.00 92.31 474 LYS A CA 1
ATOM 3696 C C . LYS A 1 474 ? -14.963 15.921 21.820 1.00 92.31 474 LYS A C 1
ATOM 3698 O O . LYS A 1 474 ? -14.635 16.811 21.035 1.00 92.31 474 LYS A O 1
ATOM 3703 N N . THR A 1 475 ? -14.640 15.978 23.116 1.00 95.31 475 THR A N 1
ATOM 3704 C CA . THR A 1 475 ? -13.833 17.085 23.671 1.00 95.31 475 THR A CA 1
ATOM 3705 C C . THR A 1 475 ? -12.417 17.101 23.096 1.00 95.31 475 THR A C 1
ATOM 3707 O O . THR A 1 475 ? -11.915 18.159 22.705 1.00 95.31 475 THR A O 1
ATOM 3710 N N . PHE A 1 476 ? -11.784 15.932 22.952 1.00 92.56 476 PHE A N 1
ATOM 3711 C CA . PHE A 1 476 ? -10.459 15.808 22.334 1.00 92.56 476 PHE A CA 1
ATOM 3712 C C . PHE A 1 476 ? -10.465 16.185 20.849 1.00 92.56 476 PHE A C 1
ATOM 3714 O O . PHE A 1 476 ? -9.524 16.826 20.382 1.00 92.56 476 PHE A O 1
ATOM 3721 N N . LEU A 1 477 ? -11.533 15.860 20.115 1.00 91.38 477 LEU A N 1
ATOM 3722 C CA . LEU A 1 477 ? -11.719 16.279 18.726 1.00 91.38 477 LEU A CA 1
ATOM 3723 C C . LEU A 1 477 ? -11.772 17.807 18.615 1.00 91.38 477 LEU A C 1
ATOM 3725 O O . LEU A 1 477 ? -11.035 18.387 17.817 1.00 91.38 477 LEU A O 1
ATOM 3729 N N . VAL A 1 478 ? -12.596 18.466 19.437 1.00 95.81 478 VAL A N 1
ATOM 3730 C CA . VAL A 1 478 ? -12.698 19.934 19.447 1.00 95.81 478 VAL A CA 1
ATOM 3731 C C . VAL A 1 478 ? -11.343 20.569 19.775 1.00 95.81 478 VAL A C 1
ATOM 3733 O O . VAL A 1 478 ? -10.941 21.516 19.101 1.00 95.81 478 VAL A O 1
ATOM 3736 N N . ARG A 1 479 ? -10.591 20.025 20.741 1.00 96.12 479 ARG A N 1
ATOM 3737 C CA . ARG A 1 479 ? -9.228 20.491 21.068 1.00 96.12 479 ARG A CA 1
ATOM 3738 C C . ARG A 1 479 ? -8.238 20.277 19.929 1.00 96.12 479 ARG A C 1
ATOM 3740 O O . ARG A 1 479 ? -7.483 21.192 19.613 1.00 96.12 479 ARG A O 1
ATOM 3747 N N . GLY A 1 480 ? -8.275 19.122 19.268 1.00 87.94 480 GLY A N 1
ATOM 3748 C CA . GLY A 1 480 ? -7.455 18.846 18.088 1.00 87.94 480 GLY A CA 1
ATOM 3749 C C . GLY A 1 480 ? -7.719 19.845 16.958 1.00 87.94 480 GLY A C 1
ATOM 3750 O O . GLY A 1 480 ? -6.780 20.362 16.357 1.00 87.94 480 GLY A O 1
ATOM 3751 N N . ILE A 1 481 ? -8.984 20.197 16.719 1.00 89.94 481 ILE A N 1
ATOM 3752 C CA . ILE A 1 481 ? -9.353 21.214 15.725 1.00 89.94 481 ILE A CA 1
ATOM 3753 C C . ILE A 1 481 ? -8.877 22.609 16.163 1.00 89.94 481 ILE A C 1
ATOM 3755 O O . ILE A 1 481 ? -8.245 23.320 15.386 1.00 89.94 481 ILE A O 1
ATOM 3759 N N . VAL A 1 482 ? -9.150 23.020 17.404 1.00 93.25 482 VAL A N 1
ATOM 3760 C CA . VAL A 1 482 ? -8.887 24.394 17.866 1.00 93.25 482 VAL A CA 1
ATOM 3761 C C . VAL A 1 482 ? -7.401 24.666 18.103 1.00 93.25 482 VAL A C 1
ATOM 3763 O O . VAL A 1 482 ? -6.905 25.711 17.681 1.00 93.25 482 VAL A O 1
ATOM 3766 N N . TYR A 1 483 ? -6.698 23.761 18.783 1.00 90.12 483 TYR A N 1
ATOM 3767 C CA . TYR A 1 483 ? -5.325 23.982 19.238 1.00 90.12 483 TYR A CA 1
ATOM 3768 C C . TYR A 1 483 ? -4.294 23.365 18.298 1.00 90.12 483 TYR A C 1
ATOM 3770 O O . TYR A 1 483 ? -3.359 24.053 17.904 1.00 90.12 483 TYR A O 1
ATOM 3778 N N . MET A 1 484 ? -4.466 22.111 17.870 1.00 88.44 484 MET A N 1
ATOM 3779 C CA . MET A 1 484 ? -3.470 21.474 16.997 1.00 88.44 484 MET A CA 1
ATOM 3780 C C . MET A 1 484 ? -3.602 21.932 15.544 1.00 88.44 484 MET A C 1
ATOM 3782 O O . MET A 1 484 ? -2.613 22.303 14.927 1.00 88.44 484 MET A O 1
ATOM 3786 N N . HIS A 1 485 ? -4.811 21.939 14.981 1.00 87.56 485 HIS A N 1
ATOM 3787 C CA . HIS A 1 485 ? -5.013 22.426 13.617 1.00 87.56 485 HIS A CA 1
ATOM 3788 C C . HIS A 1 485 ? -5.028 23.960 13.562 1.00 87.56 485 HIS A C 1
ATOM 3790 O O . HIS A 1 485 ? -4.293 24.550 12.773 1.00 87.56 485 HIS A O 1
ATOM 3796 N N . GLY A 1 486 ? -5.817 24.611 14.421 1.00 85.62 486 GLY A N 1
ATOM 3797 C CA . GLY A 1 486 ? -5.970 26.068 14.409 1.00 85.62 486 GLY A CA 1
ATOM 3798 C C . GLY A 1 486 ? -4.740 26.836 14.900 1.00 85.62 486 GLY A C 1
ATOM 3799 O O . GLY A 1 486 ? -4.331 27.799 14.261 1.00 85.62 486 GLY A O 1
ATOM 3800 N N . GLN A 1 487 ? -4.139 26.417 16.018 1.00 82.69 487 GLN A N 1
ATOM 3801 C CA . GLN A 1 487 ? -3.008 27.122 16.647 1.00 82.69 487 GLN A CA 1
ATOM 3802 C C . GLN A 1 487 ? -1.657 26.425 16.438 1.00 82.69 487 GLN A C 1
ATOM 3804 O O . GLN A 1 487 ? -0.650 26.916 16.936 1.00 82.69 487 GLN A O 1
ATOM 3809 N N . GLN A 1 488 ? -1.622 25.303 15.704 1.00 85.38 488 GLN A N 1
ATOM 3810 C CA . GLN A 1 488 ? -0.402 24.521 15.451 1.00 85.38 488 GLN A CA 1
ATOM 3811 C C . GLN A 1 488 ? 0.306 24.046 16.737 1.00 85.38 488 GLN A C 1
ATOM 3813 O O . GLN A 1 488 ? 1.508 23.794 16.737 1.00 85.38 488 GLN A O 1
ATOM 3818 N N . CYS A 1 489 ? -0.449 23.879 17.829 1.00 83.00 489 CYS A N 1
ATOM 3819 C CA . CYS A 1 489 ? 0.062 23.390 19.106 1.00 83.00 489 CYS A CA 1
ATOM 3820 C C . CYS A 1 489 ? 0.526 21.921 18.981 1.00 83.00 489 CYS A C 1
ATOM 3822 O O . CYS A 1 489 ? -0.254 21.072 18.523 1.00 83.00 489 CYS A O 1
ATOM 3824 N N . PRO A 1 490 ? 1.764 21.576 19.381 1.00 85.25 490 PRO A N 1
ATOM 3825 C CA . PRO A 1 490 ? 2.235 20.195 19.387 1.00 85.25 490 PRO A CA 1
ATOM 3826 C C . PRO A 1 490 ? 1.388 19.282 20.284 1.00 85.25 490 PRO A C 1
ATOM 3828 O O . PRO A 1 490 ? 0.968 19.662 21.373 1.00 85.25 490 PRO A O 1
ATOM 3831 N N . TYR A 1 491 ? 1.215 18.021 19.871 1.00 82.31 491 TYR A N 1
ATOM 3832 C CA . TYR A 1 491 ? 0.384 17.046 20.597 1.00 82.31 491 TYR A CA 1
ATOM 3833 C C . TYR A 1 491 ? 0.746 16.916 22.085 1.00 82.31 491 TYR A C 1
ATOM 3835 O O . TYR A 1 491 ? -0.144 16.858 22.925 1.00 82.31 491 TYR A O 1
ATOM 3843 N N . ARG A 1 492 ? 2.047 16.878 22.412 1.00 82.25 492 ARG A N 1
ATOM 3844 C CA . ARG A 1 492 ? 2.531 16.709 23.795 1.00 82.25 492 ARG A CA 1
ATOM 3845 C C . ARG A 1 492 ? 2.237 17.911 24.695 1.00 82.25 492 ARG A C 1
ATOM 3847 O O . ARG A 1 492 ? 2.159 17.736 25.903 1.00 82.25 492 ARG A O 1
ATOM 3854 N N . GLU A 1 493 ? 2.083 19.098 24.116 1.00 87.94 493 GLU A N 1
ATOM 3855 C CA . GLU A 1 493 ? 1.730 20.317 24.848 1.00 87.94 493 GLU A CA 1
ATOM 3856 C C . GLU A 1 493 ? 0.200 20.425 24.999 1.00 87.94 493 GLU A C 1
ATOM 3858 O O . GLU A 1 493 ? -0.312 20.842 26.038 1.00 87.94 493 GLU A O 1
ATOM 3863 N N . GLU A 1 494 ? -0.567 19.984 23.997 1.00 89.94 494 GLU A N 1
ATOM 3864 C CA . GLU A 1 494 ? -2.027 19.988 24.099 1.00 89.94 494 GLU A CA 1
ATOM 3865 C C . GLU A 1 494 ? -2.559 18.901 25.043 1.00 89.94 494 GLU A C 1
ATOM 3867 O O . GLU A 1 494 ? -3.372 19.206 25.915 1.00 89.94 494 GLU A O 1
ATOM 3872 N N . PHE A 1 495 ? -2.094 17.658 24.900 1.00 88.31 495 PHE A N 1
ATOM 3873 C CA . PHE A 1 495 ? -2.487 16.511 25.728 1.00 88.31 495 PHE A CA 1
ATOM 3874 C C . PHE A 1 495 ? -1.428 16.246 26.806 1.00 88.31 495 PHE A C 1
ATOM 3876 O O . PHE A 1 495 ? -0.584 15.355 26.701 1.00 88.31 495 PHE A O 1
ATOM 3883 N N . ASP A 1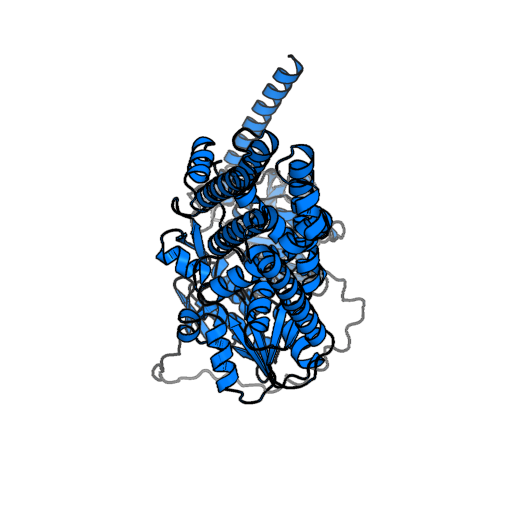 496 ? -1.485 17.063 27.856 1.00 86.81 496 ASP A N 1
ATOM 3884 C CA . ASP A 1 496 ? -0.468 17.234 28.906 1.00 86.81 496 ASP A CA 1
ATOM 3885 C C . ASP A 1 496 ? -0.550 16.226 30.070 1.00 86.81 496 ASP A C 1
ATOM 3887 O O . ASP A 1 496 ? -0.056 16.493 31.164 1.00 86.81 496 ASP A O 1
ATOM 3891 N N . ARG A 1 497 ? -1.182 15.066 29.850 1.00 87.75 497 ARG A N 1
ATOM 3892 C CA . ARG A 1 497 ? -1.424 14.007 30.855 1.00 87.75 497 ARG A CA 1
ATOM 3893 C C . ARG A 1 497 ? -2.388 14.377 31.994 1.00 87.75 497 ARG A C 1
ATOM 3895 O O . ARG A 1 497 ? -2.684 13.510 32.808 1.00 87.75 497 ARG A O 1
ATOM 3902 N N . ASN A 1 498 ? -2.944 15.591 32.035 1.00 91.50 498 ASN A N 1
ATOM 3903 C CA . ASN A 1 498 ? -3.964 15.972 33.027 1.00 91.50 498 ASN A CA 1
ATOM 3904 C C . ASN A 1 498 ? -5.404 15.698 32.564 1.00 91.50 498 ASN A C 1
ATOM 3906 O O . ASN A 1 498 ? -6.370 16.046 33.239 1.00 91.50 498 ASN A O 1
ATOM 3910 N N . ASP A 1 499 ? -5.579 15.096 31.389 1.00 89.62 499 ASP A N 1
ATOM 3911 C CA . ASP A 1 499 ? -6.902 14.922 30.790 1.00 89.62 499 ASP A CA 1
ATOM 3912 C C . ASP A 1 499 ? -7.768 13.879 31.492 1.00 89.62 499 ASP A C 1
ATOM 3914 O O . ASP A 1 499 ? -8.988 14.048 31.538 1.00 89.62 499 ASP A O 1
ATOM 3918 N N . SER A 1 500 ? -7.140 12.859 32.079 1.00 81.44 500 SER A N 1
ATOM 3919 C CA . SER A 1 500 ? -7.817 11.798 32.832 1.00 81.44 500 SER A CA 1
ATOM 3920 C C . SER A 1 500 ? -8.195 12.214 34.258 1.00 81.44 500 SER A C 1
ATOM 3922 O O . SER A 1 500 ? -9.074 11.599 34.852 1.00 81.44 500 SER A O 1
ATOM 3924 N N . SER A 1 501 ? -7.542 13.240 34.816 1.00 87.44 501 SER A N 1
ATOM 3925 C CA . SER A 1 501 ? -7.786 13.746 36.176 1.00 87.44 501 SER A CA 1
ATOM 3926 C C . SER A 1 501 ? -8.685 14.987 36.217 1.00 87.44 501 SER A C 1
ATOM 3928 O O . SER A 1 501 ? -9.197 15.352 37.277 1.00 87.44 501 SER A O 1
ATOM 3930 N N . ALA A 1 502 ? -8.902 15.641 35.076 1.00 94.12 502 ALA A N 1
ATOM 3931 C CA . ALA A 1 502 ? -9.750 16.818 34.967 1.00 94.12 502 ALA A CA 1
ATOM 3932 C C . ALA A 1 502 ? -11.221 16.457 34.709 1.00 94.12 502 ALA A C 1
ATOM 3934 O O . ALA A 1 502 ? -11.545 15.496 34.012 1.00 94.12 502 ALA A O 1
ATOM 3935 N N . THR A 1 503 ? -12.142 17.296 35.190 1.00 97.25 503 THR A N 1
ATOM 3936 C CA . THR A 1 503 ? -13.536 17.247 34.730 1.00 97.25 503 THR A CA 1
ATOM 3937 C C . THR A 1 503 ? -13.634 17.881 33.347 1.00 97.25 503 THR A C 1
ATOM 3939 O O . THR A 1 503 ? -13.401 19.079 33.199 1.00 97.25 503 THR A O 1
ATOM 3942 N N . GLN A 1 504 ? -13.985 17.087 32.337 1.00 97.62 504 GLN A N 1
ATOM 3943 C CA . GLN A 1 504 ? -14.137 17.543 30.955 1.00 97.62 504 GLN A CA 1
ATOM 3944 C C . GLN A 1 504 ? -15.557 18.086 30.720 1.00 97.62 504 GLN A C 1
ATOM 3946 O O . GLN A 1 504 ? -16.539 17.527 31.213 1.00 97.62 504 GLN A O 1
ATOM 3951 N N . ILE A 1 505 ? -15.664 19.170 29.955 1.00 98.31 505 ILE A N 1
ATOM 3952 C CA . ILE A 1 505 ? -16.916 19.839 29.586 1.00 98.31 505 ILE A CA 1
ATOM 3953 C C . ILE A 1 505 ? -17.059 19.799 28.070 1.00 98.31 505 ILE A C 1
ATOM 3955 O O . ILE A 1 505 ? -16.135 20.201 27.363 1.00 98.31 505 ILE A O 1
ATOM 3959 N N . LEU A 1 506 ? -18.223 19.378 27.579 1.00 98.25 506 LEU A N 1
ATOM 3960 C CA . LEU A 1 506 ? -18.554 19.324 26.158 1.00 98.25 506 LEU A CA 1
ATOM 3961 C C . LEU A 1 506 ? -19.747 20.234 25.864 1.00 98.25 506 LEU A C 1
ATOM 3963 O O . LEU A 1 506 ? -20.734 20.227 26.600 1.00 98.25 506 LEU A O 1
ATOM 3967 N N . GLY A 1 507 ? -19.674 20.981 24.764 1.00 97.75 507 GLY A N 1
ATOM 3968 C CA . GLY A 1 507 ? -20.808 21.714 24.216 1.00 97.75 507 GLY A CA 1
ATOM 3969 C C . GLY A 1 507 ? -21.124 21.275 22.793 1.00 97.75 507 GLY A C 1
ATOM 3970 O O . GLY A 1 507 ? -20.229 21.174 21.952 1.00 97.75 507 GLY A O 1
ATOM 3971 N N . THR A 1 508 ? -22.405 21.036 22.534 1.00 96.00 508 THR A N 1
ATOM 3972 C CA . THR A 1 508 ? -22.933 20.508 21.268 1.00 96.00 508 THR A CA 1
ATOM 3973 C C . THR A 1 508 ? -24.067 21.377 20.738 1.00 96.00 508 THR A C 1
ATOM 3975 O O . THR A 1 508 ? -24.821 21.943 21.528 1.00 96.00 508 THR A O 1
ATOM 3978 N N . VAL A 1 509 ? -24.189 21.488 19.417 1.00 92.94 509 VAL A N 1
ATOM 3979 C CA . VAL A 1 509 ? -25.378 22.030 18.738 1.00 92.94 509 VAL A CA 1
ATOM 3980 C C . VAL A 1 509 ? -25.983 20.871 17.954 1.00 92.94 509 VAL A C 1
ATOM 3982 O O . VAL A 1 509 ? -25.341 20.347 17.044 1.00 92.94 509 VAL A O 1
ATOM 3985 N N . GLY A 1 510 ? -27.162 20.402 18.366 1.00 89.75 510 GLY A N 1
ATOM 3986 C CA . GLY A 1 510 ? -27.638 19.076 17.966 1.00 89.75 510 GLY A CA 1
ATOM 3987 C C . GLY A 1 510 ? -26.663 17.989 18.438 1.00 89.75 510 GLY A C 1
ATOM 3988 O O . GLY A 1 510 ? -26.307 17.944 19.614 1.00 89.75 510 GLY A O 1
ATOM 3989 N N . GLU A 1 511 ? -26.191 17.142 17.521 1.00 84.06 511 GLU A N 1
ATOM 3990 C CA . GLU A 1 511 ? -25.178 16.111 17.811 1.00 84.06 511 GLU A CA 1
ATOM 3991 C C . GLU A 1 511 ? -23.730 16.584 17.576 1.00 84.06 511 GLU A C 1
ATOM 3993 O O . GLU A 1 511 ? -22.779 15.890 17.945 1.00 84.06 511 GLU A O 1
ATOM 3998 N N . GLU A 1 512 ? -23.542 17.766 16.982 1.00 91.31 512 GLU A N 1
ATOM 3999 C CA . GLU A 1 512 ? -22.229 18.246 16.555 1.00 91.31 512 GLU A CA 1
ATOM 4000 C C . GLU A 1 512 ? -21.454 18.863 17.734 1.00 91.31 512 GLU A C 1
ATOM 4002 O O . GLU A 1 512 ? -21.951 19.804 18.361 1.00 91.31 512 GLU A O 1
ATOM 4007 N N . PRO A 1 513 ? -20.225 18.409 18.046 1.00 95.81 513 PRO A N 1
ATOM 4008 C CA . PRO A 1 513 ? -19.410 18.988 19.111 1.00 95.81 513 PRO A CA 1
ATOM 4009 C C . PRO A 1 513 ? -18.779 20.311 18.659 1.00 95.81 513 PRO A C 1
ATOM 4011 O O . PRO A 1 513 ? -17.967 20.358 17.730 1.00 95.81 513 PRO A O 1
ATOM 4014 N N . VAL A 1 514 ? -19.140 21.407 19.329 1.00 97.00 514 VAL A N 1
ATOM 4015 C CA . VAL A 1 514 ? -18.769 22.776 18.920 1.00 97.00 514 VAL A CA 1
ATOM 4016 C C . VAL A 1 514 ? -17.767 23.445 19.856 1.00 97.00 514 VAL A C 1
ATOM 4018 O O . VAL A 1 514 ? -16.971 24.280 19.414 1.00 97.00 514 VAL A O 1
ATOM 4021 N N . LEU A 1 515 ? -17.793 23.091 21.142 1.00 97.81 515 LEU A N 1
ATOM 4022 C CA . LEU A 1 515 ? -16.915 23.663 22.159 1.00 97.81 515 LEU A CA 1
ATOM 4023 C C . LEU A 1 515 ? -16.542 22.654 23.240 1.00 97.81 515 LEU A C 1
ATOM 4025 O O . LEU A 1 515 ? -17.200 21.630 23.415 1.00 97.81 515 LEU A O 1
ATOM 4029 N N . THR A 1 516 ? -15.490 22.973 23.984 1.00 98.44 516 THR A N 1
ATOM 4030 C CA . THR A 1 516 ? -14.996 22.159 25.089 1.00 98.44 516 THR A CA 1
ATOM 4031 C C . THR A 1 516 ? -14.239 23.004 26.106 1.00 98.44 516 THR A C 1
ATOM 4033 O O . THR A 1 516 ? -13.731 24.076 25.780 1.00 98.44 516 THR A O 1
ATOM 4036 N N . ALA A 1 517 ? -14.136 22.499 27.329 1.00 98.12 517 ALA A N 1
ATOM 4037 C CA . ALA A 1 517 ? -13.202 22.973 28.345 1.00 98.12 517 ALA A CA 1
ATOM 4038 C C . ALA A 1 517 ? -12.865 21.836 29.311 1.00 98.12 517 ALA A C 1
ATOM 4040 O O . ALA A 1 517 ? -13.476 20.769 29.252 1.00 98.12 517 ALA A O 1
ATOM 4041 N N . ARG A 1 518 ? -11.930 22.068 30.230 1.00 97.38 518 ARG A N 1
ATOM 4042 C CA . ARG A 1 518 ? -11.718 21.190 31.381 1.00 97.38 518 ARG A CA 1
ATOM 4043 C C . ARG A 1 518 ? -11.519 21.983 32.669 1.00 97.38 518 ARG A C 1
ATOM 4045 O O . ARG A 1 518 ? -11.081 23.133 32.642 1.00 97.38 518 ARG A O 1
ATOM 4052 N N . ILE A 1 519 ? -11.827 21.344 33.792 1.00 98.06 519 ILE A N 1
ATOM 4053 C CA . ILE A 1 519 ? -11.721 21.899 35.143 1.00 98.06 519 ILE A CA 1
ATOM 4054 C C . ILE A 1 519 ? -10.819 20.991 35.981 1.00 98.06 519 ILE A C 1
ATOM 4056 O O . ILE A 1 519 ? -11.096 19.797 36.110 1.00 98.06 519 ILE A O 1
ATOM 4060 N N . ARG A 1 520 ? -9.773 21.565 36.580 1.00 95.81 520 ARG A N 1
ATOM 4061 C CA . ARG A 1 520 ? -8.904 20.908 37.573 1.00 95.81 520 ARG A CA 1
ATOM 4062 C C . ARG A 1 520 ? -9.094 21.526 38.956 1.00 95.81 520 ARG A C 1
ATOM 4064 O O . ARG A 1 520 ? -9.450 22.700 39.071 1.00 95.81 520 ARG A O 1
ATOM 4071 N N . TYR A 1 521 ? -8.856 20.739 40.002 1.00 93.25 521 TYR A N 1
ATOM 4072 C CA . TYR A 1 521 ? -9.203 21.076 41.384 1.00 93.25 521 TYR A CA 1
ATOM 4073 C C . TYR A 1 521 ? -7.953 21.143 42.265 1.00 93.25 521 TYR A C 1
ATOM 4075 O O . TYR A 1 521 ? -7.248 20.152 42.392 1.00 93.25 521 TYR A O 1
ATOM 4083 N N . PHE A 1 522 ? -7.722 22.285 42.918 1.00 90.06 522 PHE A N 1
ATOM 4084 C CA . PHE A 1 522 ? -6.516 22.556 43.719 1.00 90.06 522 PHE A CA 1
ATOM 4085 C C . PHE A 1 522 ? -6.844 22.838 45.197 1.00 90.06 522 PHE A C 1
ATOM 4087 O O . PHE A 1 522 ? -6.138 23.554 45.900 1.00 90.06 522 PHE A O 1
ATOM 4094 N N . GLY A 1 523 ? -7.975 22.316 45.680 1.00 83.44 523 GLY A N 1
ATOM 4095 C CA . GLY A 1 523 ? -8.455 22.531 47.050 1.00 83.44 523 GLY A CA 1
ATOM 4096 C C . GLY A 1 523 ? -9.012 23.941 47.289 1.00 83.44 523 GLY A C 1
ATOM 4097 O O . GLY A 1 523 ? -10.221 24.097 47.435 1.00 83.44 523 GLY A O 1
ATOM 4098 N N . GLY A 1 524 ? -8.157 24.968 47.298 1.00 84.25 524 GLY A N 1
ATOM 4099 C CA . GLY A 1 524 ? -8.552 26.367 47.537 1.00 84.25 524 GLY A CA 1
ATOM 4100 C C . GLY A 1 524 ? -9.222 27.047 46.335 1.00 84.25 524 GLY A C 1
ATOM 4101 O O . GLY A 1 524 ? -10.037 27.958 46.498 1.00 84.25 524 GLY A O 1
ATOM 4102 N N . PHE A 1 525 ? -8.929 26.576 45.122 1.00 92.06 525 PHE A N 1
ATOM 4103 C CA . PHE A 1 525 ? -9.460 27.106 43.867 1.00 92.06 525 PHE A CA 1
ATOM 4104 C C . PHE A 1 525 ? -9.655 26.003 42.817 1.00 92.06 525 PHE A C 1
ATOM 4106 O O . PHE A 1 525 ? -9.164 24.880 42.963 1.00 92.06 525 PHE A O 1
ATOM 4113 N N . VAL A 1 526 ? -10.366 26.338 41.740 1.00 95.44 526 VAL A N 1
ATOM 4114 C CA . VAL A 1 526 ? -10.391 25.537 40.507 1.00 95.44 526 VAL A CA 1
ATOM 4115 C C . VAL A 1 526 ? -9.672 26.251 39.386 1.00 95.44 526 VAL A C 1
ATOM 4117 O O . VAL A 1 526 ? -9.745 27.476 39.272 1.00 95.44 526 VAL A O 1
ATOM 4120 N N . LYS A 1 527 ? -9.020 25.472 38.531 1.00 96.62 527 LYS A N 1
ATOM 4121 C CA . LYS A 1 527 ? -8.388 25.964 37.317 1.00 96.62 527 LYS A CA 1
ATOM 4122 C C . LYS A 1 527 ? -9.229 25.592 36.103 1.00 96.62 527 LYS A C 1
ATOM 4124 O O . LYS A 1 527 ? -9.496 24.411 35.881 1.00 96.62 527 LYS A O 1
ATOM 4129 N N . PHE A 1 528 ? -9.634 26.591 35.326 1.00 98.12 528 PHE A N 1
ATOM 4130 C CA . PHE A 1 528 ? -10.285 26.392 34.033 1.00 98.12 528 PHE A CA 1
ATOM 4131 C C . PHE A 1 528 ? -9.240 26.380 32.925 1.00 98.12 528 PHE A C 1
ATOM 4133 O O . PHE A 1 528 ? -8.407 27.282 32.825 1.00 98.12 528 PHE A O 1
ATOM 4140 N N . GLU A 1 529 ? -9.282 25.351 32.086 1.00 96.19 529 GLU A N 1
ATOM 4141 C CA . GLU A 1 529 ? -8.267 25.107 31.066 1.00 96.19 529 GLU A CA 1
ATOM 4142 C C . GLU A 1 529 ? -8.897 24.621 29.762 1.00 96.19 529 GLU A C 1
ATOM 4144 O O . GLU A 1 529 ? -10.027 24.129 29.733 1.00 96.19 529 GLU A O 1
ATOM 4149 N N . ARG A 1 530 ? -8.135 24.739 28.668 1.00 94.88 530 ARG A N 1
ATOM 4150 C CA . ARG A 1 530 ? -8.491 24.198 27.346 1.00 94.88 530 ARG A CA 1
ATOM 4151 C C . ARG A 1 530 ? -9.864 24.660 26.834 1.00 94.88 530 ARG A C 1
ATOM 4153 O O . ARG A 1 530 ? -10.566 23.892 26.179 1.00 94.88 530 ARG A O 1
ATOM 4160 N N . LEU A 1 531 ? -10.250 25.906 27.138 1.00 96.62 531 LEU A N 1
ATOM 4161 C CA . LEU A 1 531 ? -11.476 26.518 26.621 1.00 96.62 531 LEU A CA 1
ATOM 4162 C C . LEU A 1 531 ? -11.349 26.714 25.101 1.00 96.62 531 LEU A C 1
ATOM 4164 O O . LEU A 1 531 ? -10.786 27.706 24.629 1.00 96.62 531 LEU A O 1
ATOM 4168 N N . GLY A 1 532 ? -11.875 25.761 24.338 1.00 95.19 532 GLY A N 1
ATOM 4169 C CA . GLY A 1 532 ? -11.802 25.727 22.884 1.00 95.19 532 GLY A CA 1
ATOM 4170 C C . GLY A 1 532 ? -13.183 25.831 22.253 1.00 95.19 532 GLY A C 1
ATOM 4171 O O . GLY A 1 532 ? -14.072 25.048 22.569 1.00 95.19 532 GLY A O 1
ATOM 4172 N N . ILE A 1 533 ? -13.354 26.775 21.327 1.00 96.94 533 ILE A N 1
ATOM 4173 C CA . ILE A 1 533 ? -14.548 26.890 20.480 1.00 96.94 533 ILE A CA 1
ATOM 4174 C C . ILE A 1 533 ? -14.088 26.822 19.029 1.00 96.94 533 ILE A C 1
ATOM 4176 O O . ILE A 1 533 ? -13.194 27.585 18.622 1.00 96.94 533 ILE A O 1
ATOM 4180 N N . ARG A 1 534 ? -14.701 25.917 18.264 1.00 96.44 534 ARG A N 1
ATOM 4181 C CA . ARG A 1 534 ? -14.487 25.797 16.818 1.00 96.44 534 ARG A CA 1
ATOM 4182 C C . ARG A 1 534 ? -14.781 27.116 16.117 1.00 96.44 534 ARG A C 1
ATOM 4184 O O . ARG A 1 534 ? -15.678 27.854 16.520 1.00 96.44 534 ARG A O 1
ATOM 4191 N N . GLU A 1 535 ? -13.975 27.442 15.116 1.00 93.38 535 GLU A N 1
ATOM 4192 C CA . GLU A 1 535 ? -13.925 28.776 14.516 1.00 93.38 535 GLU A CA 1
ATOM 4193 C C . GLU A 1 535 ? -15.279 29.222 13.958 1.00 93.38 535 GLU A C 1
ATOM 4195 O O . GLU A 1 535 ? -15.738 30.324 14.252 1.00 93.38 535 GLU A O 1
ATOM 4200 N N . GLU A 1 536 ? -15.970 28.317 13.275 1.00 92.75 536 GLU A N 1
ATOM 4201 C CA . GLU A 1 536 ? -17.282 28.512 12.662 1.00 92.75 536 GLU A CA 1
ATOM 4202 C C . GLU A 1 536 ? -18.433 28.727 13.674 1.00 92.75 536 GLU A C 1
ATOM 4204 O O . GLU A 1 536 ? -19.540 29.130 13.304 1.00 92.75 536 GLU A O 1
ATOM 4209 N N . TYR A 1 537 ? -18.177 28.510 14.969 1.00 93.06 537 TYR A N 1
ATOM 4210 C CA . TYR A 1 537 ? -19.129 28.740 16.063 1.00 93.06 537 TYR A CA 1
ATOM 4211 C C . TYR A 1 537 ? -18.741 29.922 16.970 1.00 93.06 537 TYR A C 1
ATOM 4213 O O . TYR A 1 537 ? -19.416 30.192 17.968 1.00 93.06 537 TYR A O 1
ATOM 4221 N N . ARG A 1 538 ? -17.678 30.669 16.636 1.00 91.62 538 ARG A N 1
ATOM 4222 C CA . ARG A 1 538 ? -17.282 31.890 17.361 1.00 91.62 538 ARG A CA 1
ATOM 4223 C C . ARG A 1 538 ? -18.214 33.061 17.031 1.00 91.62 538 ARG A C 1
ATOM 4225 O O . ARG A 1 538 ? -18.939 33.047 16.044 1.00 91.62 538 ARG A O 1
ATOM 4232 N N . GLY A 1 539 ? -18.237 34.075 17.899 1.00 89.00 539 GLY A N 1
ATOM 4233 C CA . GLY A 1 539 ? -19.103 35.256 17.744 1.00 89.00 539 GLY A CA 1
ATOM 4234 C C . GLY A 1 539 ? -20.586 35.032 18.081 1.00 89.00 539 GLY A C 1
ATOM 4235 O O . GLY A 1 539 ? -21.344 35.991 18.126 1.00 89.00 539 GLY A O 1
ATOM 4236 N N . LYS A 1 540 ? -20.999 33.794 18.393 1.00 90.00 540 LYS A N 1
ATOM 4237 C CA . LYS A 1 540 ? -22.388 33.418 18.736 1.00 90.00 540 LYS A CA 1
ATOM 4238 C C . LYS A 1 540 ? -22.718 33.496 20.235 1.00 90.00 540 LYS A C 1
ATOM 4240 O O . LYS A 1 540 ? -23.724 32.964 20.688 1.00 90.00 540 LYS A O 1
ATOM 4245 N N . GLY A 1 541 ? -21.834 34.085 21.039 1.00 92.94 541 GLY A N 1
ATOM 4246 C CA . GLY A 1 541 ? -21.995 34.161 22.496 1.00 92.94 541 GLY A CA 1
ATOM 4247 C C . GLY A 1 541 ? -21.665 32.872 23.268 1.00 92.94 541 GLY A C 1
ATOM 4248 O O . GLY A 1 541 ? -21.778 32.845 24.488 1.00 92.94 541 GLY A O 1
ATOM 4249 N N . TYR A 1 542 ? -21.216 31.804 22.604 1.00 96.38 542 TYR A N 1
ATOM 4250 C CA . TYR A 1 542 ? -20.981 30.498 23.239 1.00 96.38 542 TYR A CA 1
ATOM 4251 C C . TYR A 1 542 ? -19.873 30.495 24.300 1.00 96.38 542 TYR A C 1
ATOM 4253 O O . TYR 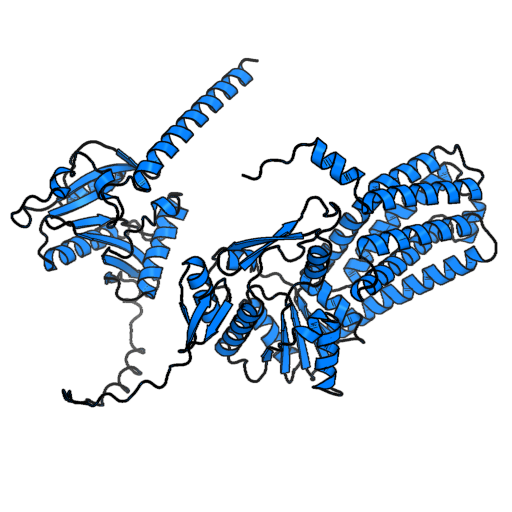A 1 542 ? -19.970 29.769 25.285 1.00 96.38 542 TYR A O 1
ATOM 4261 N N . GLY A 1 543 ? -18.854 31.349 24.154 1.00 94.69 543 GLY A N 1
ATOM 4262 C CA . GLY A 1 543 ? -17.831 31.520 25.191 1.00 94.69 543 GLY A CA 1
ATOM 4263 C C . GLY A 1 543 ? -18.408 32.054 26.499 1.00 94.69 543 GLY A C 1
ATOM 4264 O O . GLY A 1 543 ? -18.004 31.603 27.567 1.00 94.69 543 GLY A O 1
ATOM 4265 N N . HIS A 1 544 ? -19.397 32.950 26.413 1.00 96.00 544 HIS A N 1
ATOM 4266 C CA . HIS A 1 544 ? -20.079 33.501 27.581 1.00 96.00 544 HIS A CA 1
ATOM 4267 C C . HIS A 1 544 ? -20.885 32.424 28.325 1.00 96.00 544 HIS A C 1
ATOM 4269 O O . HIS A 1 544 ? -20.856 32.370 29.551 1.00 96.00 544 HIS A O 1
ATOM 4275 N N . GLN A 1 545 ? -21.543 31.527 27.585 1.00 96.94 545 GLN A N 1
ATOM 4276 C CA . GLN A 1 545 ? -22.295 30.410 28.165 1.00 96.94 545 GLN A CA 1
ATOM 4277 C C . GLN A 1 545 ? -21.364 29.369 28.806 1.00 96.94 545 GLN A C 1
ATOM 4279 O O . GLN A 1 545 ? -21.652 28.863 29.887 1.00 96.94 545 GLN A O 1
ATOM 4284 N N . LEU A 1 546 ? -20.220 29.083 28.174 1.00 97.81 546 LEU A N 1
ATOM 4285 C CA . LEU A 1 546 ? -19.241 28.124 28.685 1.00 97.81 546 LEU A CA 1
ATOM 4286 C C . LEU A 1 546 ? -18.630 28.565 30.020 1.00 97.81 546 LEU A C 1
ATOM 4288 O O . LEU A 1 546 ? -18.586 27.772 30.957 1.00 97.81 546 LEU A O 1
ATOM 4292 N N . ILE A 1 547 ? -18.169 29.815 30.130 1.00 97.50 547 ILE A N 1
ATOM 4293 C CA . ILE A 1 547 ? -17.557 30.300 31.377 1.00 97.50 547 ILE A CA 1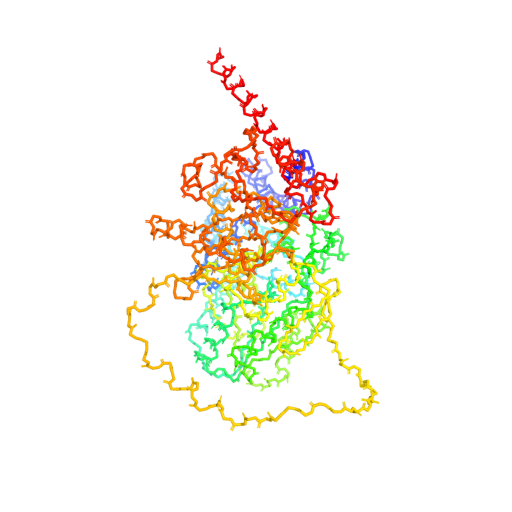
ATOM 4294 C C . ILE A 1 547 ? -18.572 30.350 32.527 1.00 97.50 547 ILE A C 1
ATOM 4296 O O . ILE A 1 547 ? -18.242 29.924 33.631 1.00 97.50 547 ILE A O 1
ATOM 4300 N N . GLN A 1 548 ? -19.817 30.764 32.260 1.00 97.25 548 GLN A N 1
ATOM 4301 C CA . GLN A 1 548 ? -20.902 30.736 33.249 1.00 97.25 548 GLN A CA 1
ATOM 4302 C C . GLN A 1 548 ? -21.181 29.311 33.727 1.00 97.25 548 GLN A C 1
ATOM 4304 O O . GLN A 1 548 ? -21.170 29.062 34.931 1.00 97.25 548 GLN A O 1
ATOM 4309 N N . PHE A 1 549 ? -21.321 28.360 32.796 1.00 98.12 549 PHE A N 1
ATOM 4310 C CA . PHE A 1 549 ? -21.529 26.950 33.125 1.00 98.12 549 PHE A CA 1
ATOM 4311 C C . PHE A 1 549 ? -20.420 26.403 34.036 1.00 98.12 549 PHE A C 1
ATOM 4313 O O . PHE A 1 549 ? -20.702 25.735 35.029 1.00 98.12 549 PHE A O 1
ATOM 4320 N N . MET A 1 550 ? -19.151 26.695 33.728 1.00 98.00 550 MET A N 1
ATOM 4321 C CA . MET A 1 550 ? -18.022 26.219 34.534 1.00 98.00 550 MET A CA 1
ATOM 4322 C C . MET A 1 550 ? -17.978 26.850 35.930 1.00 98.00 550 MET A C 1
ATOM 4324 O O . MET A 1 550 ? -17.703 26.136 36.897 1.00 98.00 550 MET A O 1
ATOM 4328 N N . MET A 1 551 ? -18.258 28.154 36.050 1.00 96.88 551 MET A N 1
ATOM 4329 C CA . MET A 1 551 ? -18.341 28.843 37.345 1.00 96.88 551 MET A CA 1
ATOM 4330 C C . MET A 1 551 ? -19.470 28.257 38.197 1.00 96.88 551 MET A C 1
ATOM 4332 O O . MET A 1 551 ? -19.211 27.809 39.311 1.00 96.88 551 MET A O 1
ATOM 4336 N N . GLU A 1 552 ? -20.683 28.141 37.651 1.00 97.38 552 GLU A N 1
ATOM 4337 C CA . GLU A 1 552 ? -21.834 27.551 38.348 1.00 97.38 552 GLU A CA 1
ATOM 4338 C C . GLU A 1 552 ? -21.575 26.096 38.765 1.00 97.38 552 GLU A C 1
ATOM 4340 O O . GLU A 1 552 ? -21.923 25.675 39.872 1.00 97.38 552 GLU A O 1
ATOM 4345 N N . PHE A 1 553 ? -20.945 25.304 37.894 1.00 97.38 553 PHE A N 1
ATOM 4346 C CA . PHE A 1 553 ? -20.600 23.918 38.196 1.00 97.38 553 PHE A CA 1
ATOM 4347 C C . PHE A 1 553 ? -19.570 23.809 39.330 1.00 97.38 553 PHE A C 1
ATOM 4349 O O . PHE A 1 553 ? -19.727 22.990 40.238 1.00 97.38 553 PHE A O 1
ATOM 4356 N N . ALA A 1 554 ? -18.532 24.644 39.316 1.00 95.12 554 ALA A N 1
ATOM 4357 C CA . ALA A 1 554 ? -17.540 24.686 40.384 1.00 95.12 554 ALA A CA 1
ATOM 4358 C C . ALA A 1 554 ? -18.136 25.204 41.708 1.00 95.12 554 ALA A C 1
ATOM 4360 O O . ALA A 1 554 ? -17.821 24.669 42.774 1.00 95.12 554 ALA A O 1
ATOM 4361 N N . GLU A 1 555 ? -19.062 26.165 41.657 1.00 94.25 555 GLU A N 1
ATOM 4362 C CA . GLU A 1 555 ? -19.766 26.673 42.837 1.00 94.25 555 GLU A CA 1
ATOM 4363 C C . GLU A 1 555 ? -20.655 25.627 43.502 1.00 94.25 555 GLU A C 1
ATOM 4365 O O . GLU A 1 555 ? -20.692 25.568 44.738 1.00 94.25 555 GLU A O 1
ATOM 4370 N N . LYS A 1 556 ? -21.312 24.769 42.709 1.00 94.50 556 LYS A N 1
ATOM 4371 C CA . LYS A 1 556 ? -22.067 23.605 43.206 1.00 94.50 556 LYS A CA 1
ATOM 4372 C C . LYS A 1 556 ? -21.176 22.614 43.958 1.00 94.50 556 LYS A C 1
ATOM 4374 O O . LYS A 1 556 ? -21.646 21.965 44.886 1.00 94.50 556 LYS A O 1
ATOM 4379 N N . LYS A 1 557 ? -19.888 22.537 43.607 1.00 92.44 557 LYS A N 1
ATOM 4380 C CA . LYS A 1 557 ? -18.872 21.746 44.322 1.00 92.44 557 LYS A CA 1
ATOM 4381 C C . LYS A 1 557 ? -18.233 22.485 45.509 1.00 92.44 557 LYS A C 1
ATOM 4383 O O . LYS A 1 557 ? -17.314 21.959 46.124 1.00 92.44 557 LYS A O 1
ATOM 4388 N N . GLY A 1 558 ? -18.703 23.689 45.842 1.00 91.06 558 GLY A N 1
ATOM 4389 C CA . GLY A 1 558 ? -18.226 24.468 46.990 1.00 91.06 558 GLY A CA 1
ATOM 4390 C C . GLY A 1 558 ? -17.027 25.376 46.708 1.00 91.06 558 GLY A C 1
ATOM 4391 O O . GLY A 1 558 ? -16.587 26.087 47.608 1.00 91.06 558 GLY A O 1
ATOM 4392 N N . TYR A 1 559 ? -16.521 25.420 45.474 1.00 92.62 559 TYR A N 1
ATOM 4393 C CA . TYR A 1 559 ? -15.442 26.337 45.114 1.00 92.62 559 TYR A CA 1
ATOM 4394 C C . TYR A 1 559 ? -15.975 27.763 44.958 1.00 92.62 559 TYR A C 1
ATOM 4396 O O . TYR A 1 559 ? -17.081 27.990 44.467 1.00 92.62 559 TYR A O 1
ATOM 4404 N N . ARG A 1 560 ? -15.191 28.738 45.422 1.00 91.69 560 ARG A N 1
ATOM 4405 C CA . ARG A 1 560 ? -15.517 30.175 45.351 1.00 91.69 560 ARG A CA 1
ATOM 4406 C C . ARG A 1 560 ? -14.410 31.009 44.719 1.00 91.69 560 ARG A C 1
ATOM 4408 O O . ARG A 1 560 ? -14.568 32.219 44.607 1.00 91.69 560 ARG A O 1
ATOM 4415 N N . ARG A 1 561 ? -13.314 30.360 44.320 1.00 93.50 561 ARG A N 1
ATOM 4416 C CA . ARG A 1 561 ? -12.136 30.960 43.700 1.00 93.50 561 ARG A CA 1
ATOM 4417 C C . ARG A 1 561 ? -11.845 30.229 42.393 1.00 93.50 561 ARG A C 1
ATOM 4419 O O . ARG A 1 561 ? -11.710 29.004 42.384 1.00 93.50 561 ARG A O 1
ATOM 4426 N N . PHE A 1 562 ? -11.761 30.985 41.307 1.00 96.19 562 PHE A N 1
ATOM 4427 C CA . PHE A 1 562 ? -11.504 30.487 39.959 1.00 96.19 562 PHE A CA 1
ATOM 4428 C C . PHE A 1 562 ? -10.187 31.057 39.458 1.00 96.19 562 PHE A C 1
ATOM 4430 O O . PHE A 1 562 ? -9.872 32.221 39.705 1.00 96.19 562 PHE A O 1
ATOM 4437 N N . TYR A 1 563 ? -9.439 30.242 38.736 1.00 96.75 563 TYR A N 1
ATOM 4438 C CA . TYR A 1 563 ? -8.141 30.579 38.181 1.00 96.75 563 TYR A CA 1
ATOM 4439 C C . TYR A 1 563 ? -8.075 30.111 36.730 1.00 96.75 563 TYR A C 1
ATOM 4441 O O . TYR A 1 563 ? -8.633 29.069 36.383 1.00 96.75 563 TYR A O 1
ATOM 4449 N N . LEU A 1 564 ? -7.414 30.873 35.867 1.00 97.38 564 LEU A N 1
ATOM 4450 C CA . LEU A 1 564 ? -7.159 30.464 34.491 1.00 97.38 564 LEU A CA 1
ATOM 4451 C C . LEU A 1 564 ? -5.907 31.128 33.931 1.00 97.38 564 LEU A C 1
ATOM 4453 O O . LEU A 1 564 ? -5.444 32.160 34.423 1.00 97.38 564 LEU A O 1
ATOM 4457 N N . HIS A 1 565 ? -5.398 30.535 32.856 1.00 96.56 565 HIS A N 1
ATOM 4458 C CA . HIS A 1 565 ? -4.424 31.160 31.969 1.00 96.56 565 HIS A CA 1
ATOM 4459 C C . HIS A 1 565 ? -5.168 31.696 30.750 1.00 96.56 565 HIS A C 1
ATOM 4461 O O . HIS A 1 565 ? -5.678 30.925 29.935 1.00 96.56 565 HIS A O 1
ATOM 4467 N N . ALA A 1 566 ? -5.256 33.016 30.627 1.00 93.94 566 ALA A N 1
ATOM 4468 C CA . ALA A 1 566 ? -5.866 33.662 29.473 1.00 93.94 566 ALA A CA 1
ATOM 4469 C C . ALA A 1 566 ? -4.786 34.003 28.453 1.00 93.94 566 ALA A C 1
ATOM 4471 O O . ALA A 1 566 ? -3.766 34.578 28.822 1.00 93.94 566 ALA A O 1
ATOM 4472 N N . GLN A 1 567 ? -5.020 33.726 27.166 1.00 92.25 567 GLN A N 1
ATOM 4473 C CA . GLN A 1 567 ? -4.220 34.378 26.124 1.00 92.25 567 GLN A CA 1
ATOM 4474 C C . GLN A 1 567 ? -4.362 35.893 26.293 1.00 92.25 567 GLN A C 1
ATOM 4476 O O . GLN A 1 567 ? -5.482 36.359 26.497 1.00 92.25 567 GLN A O 1
ATOM 4481 N N . THR A 1 568 ? -3.278 36.661 26.161 1.00 90.06 568 THR A N 1
ATOM 4482 C CA . THR A 1 568 ? -3.267 38.112 26.449 1.00 90.06 568 THR A CA 1
ATOM 4483 C C . THR A 1 568 ? -4.407 38.865 25.744 1.00 90.06 568 THR A C 1
ATOM 4485 O O . THR A 1 568 ? -5.040 39.741 26.320 1.00 90.06 568 THR A O 1
ATOM 4488 N N . ARG A 1 569 ? -4.757 38.461 24.514 1.00 90.50 569 ARG A N 1
ATOM 4489 C CA . ARG A 1 569 ? -5.863 39.044 23.725 1.00 90.50 569 ARG A CA 1
ATOM 4490 C C . ARG A 1 569 ? -7.275 38.823 24.300 1.00 90.50 569 ARG A C 1
ATOM 4492 O O . ARG A 1 569 ? -8.226 39.391 23.780 1.00 90.50 569 ARG A O 1
ATOM 4499 N N . LEU A 1 570 ? -7.436 37.935 25.281 1.00 93.12 570 LEU A N 1
ATOM 4500 C CA . LEU A 1 570 ? -8.715 37.577 25.908 1.00 93.12 570 LEU A CA 1
ATOM 4501 C C . LEU A 1 570 ? -8.870 38.175 27.315 1.00 93.12 570 LEU A C 1
ATOM 4503 O O . LEU A 1 570 ? -9.847 37.864 27.990 1.00 93.12 570 LEU A O 1
ATOM 4507 N N . GLU A 1 571 ? -7.945 39.031 27.758 1.00 94.06 571 GLU A N 1
ATOM 4508 C CA . GLU A 1 571 ? -7.999 39.657 29.085 1.00 94.06 571 GLU A CA 1
ATOM 4509 C C . GLU A 1 571 ? -9.339 40.372 29.329 1.00 94.06 571 GLU A C 1
ATOM 4511 O O . GLU A 1 571 ? -10.040 40.070 30.295 1.00 94.06 571 GLU A O 1
ATOM 4516 N N . GLU A 1 572 ? -9.746 41.251 28.409 1.00 94.50 572 GLU A N 1
ATOM 4517 C CA . GLU A 1 572 ? -11.000 42.011 28.513 1.00 94.50 572 GLU A CA 1
ATOM 4518 C C . GLU A 1 572 ? -12.243 41.110 28.542 1.00 94.50 572 GLU A C 1
ATOM 4520 O O . GLU A 1 572 ? -13.225 41.427 29.211 1.00 94.50 572 GLU A O 1
ATOM 4525 N N . PHE A 1 573 ? -12.207 39.965 27.850 1.00 95.25 573 PHE A N 1
ATOM 4526 C CA . PHE A 1 573 ? -13.307 39.000 27.862 1.00 95.25 573 PHE A CA 1
ATOM 4527 C C . PHE A 1 573 ? -13.501 38.407 29.263 1.00 95.25 573 PHE A C 1
ATOM 4529 O O . PHE A 1 573 ? -14.623 38.370 29.765 1.00 95.25 573 PHE A O 1
ATOM 4536 N N . TYR A 1 574 ? -12.421 37.986 29.927 1.00 97.12 574 TYR A N 1
ATOM 4537 C CA . TYR A 1 574 ? -12.516 37.391 31.262 1.00 97.12 574 TYR A CA 1
ATOM 4538 C C . TYR A 1 574 ? -12.769 38.427 32.366 1.00 97.12 574 TYR A C 1
ATOM 4540 O O . TYR A 1 574 ? -13.432 38.105 33.354 1.00 97.12 574 TYR A O 1
ATOM 4548 N N . GLN A 1 575 ? -12.332 39.681 32.199 1.00 96.62 575 GLN A N 1
ATOM 4549 C CA . GLN A 1 575 ? -12.632 40.762 33.151 1.00 96.62 575 GLN A CA 1
ATOM 4550 C C . GLN A 1 575 ? -14.140 40.977 33.359 1.00 96.62 575 GLN A C 1
ATOM 4552 O O . GLN A 1 575 ? -14.569 41.284 34.473 1.00 96.62 575 GLN A O 1
ATOM 4557 N N . GLN A 1 576 ? -14.962 40.729 32.332 1.00 95.69 576 GLN A N 1
ATOM 4558 C CA . GLN A 1 576 ? -16.430 40.800 32.422 1.00 95.69 576 GLN A CA 1
ATOM 4559 C C . GLN A 1 576 ? -17.024 39.792 33.423 1.00 95.69 576 GLN A C 1
ATOM 4561 O O . GLN A 1 576 ? -18.128 39.995 33.919 1.00 95.69 576 GLN A O 1
ATOM 4566 N N . TYR A 1 577 ? -16.276 38.737 33.757 1.00 95.75 577 TYR A N 1
ATOM 4567 C CA . TYR A 1 577 ? -16.647 37.687 34.710 1.00 95.75 577 TYR A CA 1
ATOM 4568 C C . TYR A 1 577 ? -15.981 37.855 36.080 1.00 95.75 577 TYR A C 1
ATOM 4570 O O . TYR A 1 577 ? -15.965 36.933 36.893 1.00 95.75 577 TYR A O 1
ATOM 4578 N N . GLY A 1 578 ? -15.411 39.034 36.347 1.00 95.06 578 GLY A N 1
ATOM 4579 C CA . GLY A 1 578 ? -14.756 39.346 37.615 1.00 95.06 578 GLY A CA 1
ATOM 4580 C C . GLY A 1 578 ? -13.334 38.796 37.744 1.00 95.06 578 GLY A C 1
ATOM 4581 O O . GLY A 1 578 ? -12.764 38.878 38.833 1.00 95.06 578 GLY A O 1
ATOM 4582 N N . PHE A 1 579 ? -12.749 38.267 36.662 1.00 97.19 579 PHE A N 1
ATOM 4583 C CA . PHE A 1 579 ? -11.344 37.868 36.651 1.00 97.19 579 PHE A CA 1
ATOM 4584 C C . PHE A 1 579 ? -10.431 39.094 36.641 1.00 97.19 579 PHE A C 1
ATOM 4586 O O . PHE A 1 579 ? -10.618 40.031 35.866 1.00 97.19 579 PHE A O 1
ATOM 4593 N N . LYS A 1 580 ? -9.406 39.073 37.488 1.00 95.62 580 LYS A N 1
ATOM 4594 C CA . LYS A 1 580 ? -8.365 40.097 37.572 1.00 95.62 580 LYS A CA 1
ATOM 4595 C C . LYS A 1 580 ? -7.015 39.461 37.302 1.00 95.62 580 LYS A C 1
ATOM 4597 O O . LYS A 1 580 ? -6.740 38.372 37.805 1.00 95.62 580 LYS A O 1
ATOM 4602 N N . ARG A 1 581 ? -6.185 40.152 36.524 1.00 94.88 581 ARG A N 1
ATOM 4603 C CA . ARG A 1 581 ? -4.815 39.731 36.243 1.00 94.88 581 ARG A CA 1
ATOM 4604 C C . ARG A 1 581 ? -3.994 39.651 37.532 1.00 94.88 581 ARG A C 1
ATOM 4606 O O . ARG A 1 581 ? -4.095 40.531 38.387 1.00 94.88 581 ARG A O 1
ATOM 4613 N N . VAL A 1 582 ? -3.164 38.620 37.632 1.00 92.62 582 VAL A N 1
ATOM 4614 C CA . VAL A 1 582 ? -2.137 38.447 38.667 1.00 92.62 582 VAL A CA 1
ATOM 4615 C C . VAL A 1 582 ? -0.822 38.044 38.005 1.00 92.62 582 VAL A C 1
ATOM 4617 O O . VAL A 1 582 ? -0.838 37.404 36.960 1.00 92.62 582 VAL A O 1
ATOM 4620 N N . GLY A 1 583 ? 0.307 38.449 38.584 1.00 90.00 583 GLY A N 1
ATOM 4621 C CA . GLY A 1 583 ? 1.631 38.132 38.044 1.00 90.00 583 GLY A CA 1
ATOM 4622 C C . GLY A 1 583 ? 1.960 38.763 36.681 1.00 90.00 583 GLY A C 1
ATOM 4623 O O . GLY A 1 583 ? 1.237 39.614 36.139 1.00 90.00 583 GLY A O 1
ATOM 4624 N N . ASP A 1 584 ? 3.097 38.330 36.143 1.00 89.50 584 ASP A N 1
ATOM 4625 C CA . ASP A 1 584 ? 3.646 38.787 34.868 1.00 89.50 584 ASP A CA 1
ATOM 4626 C C . ASP A 1 584 ? 3.107 37.984 33.673 1.00 89.50 584 ASP A C 1
ATOM 4628 O O . ASP A 1 584 ? 2.449 36.953 33.812 1.00 89.50 584 ASP A O 1
ATOM 4632 N N . THR A 1 585 ? 3.348 38.491 32.462 1.00 90.25 585 THR A N 1
ATOM 4633 C CA . THR A 1 585 ? 3.037 37.756 31.227 1.00 90.25 585 THR A CA 1
ATOM 4634 C C . THR A 1 585 ? 4.061 36.638 31.035 1.00 90.25 585 THR A C 1
ATOM 4636 O O . THR A 1 585 ? 5.255 36.854 31.229 1.00 90.25 585 THR A O 1
ATOM 4639 N N . PHE A 1 586 ? 3.615 35.472 30.583 1.00 90.81 586 PHE A N 1
ATOM 4640 C CA . PHE A 1 586 ? 4.467 34.319 30.290 1.00 90.81 586 PHE A CA 1
ATOM 4641 C C . PHE A 1 586 ? 4.043 33.667 28.971 1.00 90.81 586 PHE A C 1
ATOM 4643 O O . PHE A 1 586 ? 2.977 33.971 28.437 1.00 90.81 586 PHE A O 1
ATOM 4650 N N . ASN A 1 587 ? 4.880 32.792 28.418 1.00 87.38 587 ASN A N 1
ATOM 4651 C CA . ASN A 1 587 ? 4.612 32.133 27.141 1.00 87.38 587 ASN A CA 1
ATOM 4652 C C . ASN A 1 587 ? 4.625 30.615 27.308 1.00 87.38 587 ASN A C 1
ATOM 4654 O O . ASN A 1 587 ? 5.431 30.081 28.059 1.00 87.38 587 ASN A O 1
ATOM 4658 N N . PHE A 1 588 ? 3.766 29.926 26.568 1.00 84.12 588 PHE A N 1
ATOM 4659 C CA . PHE A 1 588 ? 3.886 28.494 26.295 1.00 84.12 588 PHE A CA 1
ATOM 4660 C C . PHE A 1 588 ? 3.125 28.182 25.006 1.00 84.12 588 PHE A C 1
ATOM 4662 O O . PHE A 1 588 ? 2.228 28.935 24.614 1.00 84.12 588 PHE A O 1
ATOM 4669 N N . SER A 1 589 ? 3.501 27.107 24.313 1.00 81.38 589 SER A N 1
ATOM 4670 C CA . SER A 1 589 ? 2.888 26.717 23.037 1.00 81.38 589 SER A CA 1
ATOM 4671 C C . SER A 1 589 ? 2.829 27.852 22.019 1.00 81.38 589 SER A C 1
ATOM 4673 O O . SER A 1 589 ? 1.820 28.041 21.348 1.00 81.38 589 SER A O 1
ATOM 4675 N N . ASP A 1 590 ? 3.906 28.638 21.946 1.00 81.69 590 ASP A N 1
ATOM 4676 C CA . ASP A 1 590 ? 4.091 29.758 21.014 1.00 81.69 590 ASP A CA 1
ATOM 4677 C C . ASP A 1 590 ? 3.098 30.931 21.186 1.00 81.69 590 ASP A C 1
ATOM 4679 O O . ASP A 1 590 ? 3.004 31.799 20.317 1.00 81.69 590 ASP A O 1
ATOM 4683 N N . HIS A 1 591 ? 2.374 31.000 22.312 1.00 84.75 591 HIS A N 1
ATOM 4684 C CA . HIS A 1 591 ? 1.415 32.069 22.610 1.00 84.75 591 HIS A CA 1
ATOM 4685 C C . HIS A 1 591 ? 1.695 32.732 23.964 1.00 84.75 591 HIS A C 1
ATOM 4687 O O . HIS A 1 591 ? 2.167 32.091 24.902 1.00 84.75 591 HIS A O 1
ATOM 4693 N N . GLY A 1 592 ? 1.362 34.024 24.061 1.00 89.88 592 GLY A N 1
ATOM 4694 C CA . GLY A 1 592 ? 1.446 34.796 25.300 1.00 89.88 592 GLY A CA 1
ATOM 4695 C C . GLY A 1 592 ? 0.196 34.670 26.162 1.00 89.88 592 GLY A C 1
ATOM 4696 O O . GLY A 1 592 ? -0.930 34.799 25.666 1.00 89.88 592 GLY A O 1
ATOM 4697 N N . TYR A 1 593 ? 0.418 34.451 27.454 1.00 94.19 593 TYR A N 1
ATOM 4698 C CA . TYR A 1 593 ? -0.595 34.234 28.473 1.00 94.19 593 TYR A CA 1
ATOM 4699 C C . TYR A 1 593 ? -0.401 35.150 29.683 1.00 94.19 593 TYR A C 1
ATOM 4701 O O . TYR A 1 593 ? 0.701 35.599 29.998 1.00 94.19 593 TYR A O 1
ATOM 4709 N N . ILE A 1 594 ? -1.507 35.390 30.380 1.00 95.62 594 ILE A N 1
ATOM 4710 C CA . ILE A 1 594 ? -1.571 36.040 31.686 1.00 95.62 594 ILE A CA 1
ATOM 4711 C C . ILE A 1 594 ? -2.361 35.151 32.648 1.00 95.62 594 ILE A C 1
ATOM 4713 O O . ILE A 1 594 ? -3.309 34.464 32.252 1.00 95.62 594 ILE A O 1
ATOM 4717 N N . GLU A 1 595 ? -1.989 35.169 33.922 1.00 96.44 595 GLU A N 1
ATOM 4718 C CA . GLU A 1 595 ? -2.777 34.526 34.967 1.00 96.44 595 GLU A CA 1
ATOM 4719 C C . GLU A 1 595 ? -3.927 35.441 35.380 1.00 96.44 595 GLU A C 1
ATOM 4721 O O . GLU A 1 595 ? -3.746 36.649 35.556 1.00 96.44 595 GLU A O 1
ATOM 4726 N N . MET A 1 596 ? -5.119 34.876 35.565 1.00 96.75 596 MET A N 1
ATOM 4727 C CA . MET A 1 596 ? -6.261 35.633 36.065 1.00 96.75 596 MET A CA 1
ATOM 4728 C C . MET A 1 596 ? -7.014 34.864 37.146 1.00 96.75 596 MET A C 1
ATOM 4730 O O . MET A 1 596 ? -7.204 33.652 37.043 1.00 96.75 596 MET A O 1
ATOM 4734 N N . VAL A 1 597 ? -7.483 35.587 38.166 1.00 95.88 597 VAL A N 1
ATOM 4735 C CA . VAL A 1 597 ? -8.263 35.044 39.291 1.00 95.88 597 VAL A CA 1
ATOM 4736 C C . VAL A 1 597 ? -9.594 35.770 39.457 1.00 95.88 597 VAL A C 1
ATOM 4738 O O . VAL A 1 597 ? -9.646 36.993 39.354 1.00 95.88 597 VAL A O 1
ATOM 4741 N N . ALA A 1 598 ? -10.657 35.030 39.761 1.00 94.38 598 ALA A N 1
ATOM 4742 C CA . ALA A 1 598 ? -11.978 35.558 40.109 1.00 94.38 598 ALA A CA 1
ATOM 4743 C C . ALA A 1 598 ? -12.507 34.910 41.396 1.00 94.38 598 ALA A C 1
ATOM 4745 O O . ALA A 1 598 ? -12.132 33.785 41.731 1.00 94.38 598 ALA A O 1
ATOM 4746 N N . GLY A 1 599 ? -13.423 35.595 42.086 1.00 85.25 599 GLY A N 1
ATOM 4747 C CA . GLY A 1 599 ? -14.117 35.067 43.266 1.00 85.25 599 GLY A CA 1
ATOM 4748 C C . GLY A 1 599 ? -13.482 35.417 44.624 1.00 85.25 599 GLY A C 1
ATOM 4749 O O . GLY A 1 599 ? -12.547 36.213 44.704 1.00 85.25 599 GLY A O 1
ATOM 4750 N N . GLY A 1 600 ? -14.068 34.890 45.705 1.00 70.19 600 GLY A N 1
ATOM 4751 C CA . GLY A 1 600 ? -13.722 35.190 47.106 1.00 70.19 600 GLY A CA 1
ATOM 4752 C C . GLY A 1 600 ? -12.705 34.218 47.721 1.00 70.19 600 GLY A C 1
ATOM 4753 O O . GLY A 1 600 ? -12.140 33.379 47.024 1.00 70.19 600 GLY A O 1
ATOM 4754 N N . GLN A 1 601 ? -12.466 34.312 49.037 1.00 58.38 601 GLN A N 1
ATOM 4755 C CA . GLN A 1 601 ? -11.624 33.328 49.734 1.00 58.38 601 GLN A CA 1
ATOM 4756 C C . GLN A 1 601 ? -12.281 31.935 49.678 1.00 58.38 601 GLN A C 1
ATOM 4758 O O . GLN A 1 601 ? -13.461 31.791 50.004 1.00 58.38 601 GLN A O 1
ATOM 4763 N N . GLY A 1 602 ? -11.525 30.935 49.211 1.00 55.72 602 GLY A N 1
ATOM 4764 C CA . GLY A 1 602 ? -11.905 29.520 49.240 1.00 55.72 602 GLY A CA 1
ATOM 4765 C C . GLY A 1 602 ? -11.822 28.928 50.652 1.00 55.72 602 GLY A C 1
ATOM 4766 O O . GLY A 1 602 ? -11.760 29.660 51.639 1.00 55.72 602 GLY A O 1
ATOM 4767 N N . PHE A 1 603 ? -11.828 27.596 50.764 1.00 50.75 603 PHE A N 1
ATOM 4768 C CA . PHE A 1 603 ? -11.669 26.904 52.051 1.00 50.75 603 PHE A CA 1
ATOM 4769 C C . PHE A 1 603 ? -10.423 27.397 52.818 1.00 50.75 603 PHE A C 1
ATOM 4771 O O . PHE A 1 603 ? -9.373 27.642 52.234 1.00 50.75 603 PHE A O 1
ATOM 4778 N N . ALA A 1 604 ? -10.563 27.545 54.138 1.00 46.78 604 ALA A N 1
ATOM 4779 C CA . ALA A 1 604 ? -9.688 28.315 55.028 1.00 46.78 604 ALA A CA 1
ATOM 4780 C C . ALA A 1 604 ? -8.311 27.687 55.366 1.00 46.78 604 ALA A C 1
ATOM 4782 O O . ALA A 1 604 ? -7.826 27.845 56.485 1.00 46.78 604 ALA A O 1
ATOM 4783 N N . SER A 1 605 ? -7.645 27.009 54.430 1.00 53.62 605 SER A N 1
ATOM 4784 C CA . SER A 1 605 ? -6.238 26.617 54.598 1.00 53.62 605 SER A CA 1
ATOM 4785 C C . SER A 1 605 ? -5.454 26.911 53.324 1.00 53.62 605 SER A C 1
ATOM 4787 O O . SER A 1 605 ? -5.718 26.291 52.294 1.00 53.62 605 SER A O 1
ATOM 4789 N N . SER A 1 606 ? -4.492 27.835 53.398 1.00 59.94 606 SER A N 1
ATOM 4790 C CA . SER A 1 606 ? -3.556 28.110 52.305 1.00 59.94 606 SER A CA 1
ATOM 4791 C C . SER A 1 606 ? -2.859 26.813 51.903 1.00 59.94 606 SER A C 1
ATOM 4793 O O . SER A 1 606 ? -2.144 26.217 52.711 1.00 59.94 606 SER A O 1
ATOM 4795 N N . THR A 1 607 ? -3.102 26.353 50.678 1.00 69.12 607 THR A N 1
ATOM 4796 C CA . THR A 1 607 ? -2.363 25.216 50.114 1.00 69.12 607 THR A CA 1
ATOM 4797 C C . THR A 1 607 ? -1.096 25.731 49.443 1.00 69.12 607 THR A C 1
ATOM 4799 O O . THR A 1 607 ? -1.077 26.864 48.966 1.00 69.12 607 THR A O 1
ATOM 4802 N N . GLU A 1 608 ? -0.060 24.899 49.354 1.00 79.50 608 GLU A N 1
ATOM 4803 C CA . GLU A 1 608 ? 1.190 25.231 48.650 1.00 79.50 608 GLU A CA 1
ATOM 4804 C C . GLU A 1 608 ? 0.929 25.730 47.215 1.00 79.50 608 GLU A C 1
ATOM 4806 O O . GLU A 1 608 ? 1.517 26.708 46.764 1.00 79.50 608 GLU A O 1
ATOM 4811 N N . THR A 1 609 ? -0.063 25.146 46.534 1.00 82.25 609 THR A N 1
ATOM 4812 C CA . THR A 1 609 ? -0.451 25.535 45.168 1.00 82.25 609 THR A CA 1
ATOM 4813 C C . THR A 1 609 ? -1.032 26.950 45.063 1.00 82.25 609 THR A C 1
ATOM 4815 O O . THR A 1 609 ? -0.973 27.558 43.995 1.00 82.25 609 THR A O 1
ATOM 4818 N N . GLU A 1 610 ? -1.564 27.515 46.156 1.00 84.56 610 GLU A N 1
ATOM 4819 C CA . GLU A 1 610 ? -2.011 28.912 46.172 1.00 84.56 610 GLU A CA 1
ATOM 4820 C C . GLU A 1 610 ? -0.838 29.895 46.168 1.00 84.56 610 GLU A C 1
ATOM 4822 O O . GLU A 1 610 ? -1.001 31.022 45.697 1.00 84.56 610 GLU A O 1
ATOM 4827 N N . GLU A 1 611 ? 0.331 29.487 46.670 1.00 85.62 611 GLU A N 1
ATOM 4828 C CA . GLU A 1 611 ? 1.527 30.331 46.703 1.00 85.62 611 GLU A CA 1
ATOM 4829 C C . GLU A 1 611 ? 2.170 30.488 45.320 1.00 85.62 611 GLU A C 1
ATOM 4831 O O . GLU A 1 611 ? 2.849 31.491 45.084 1.00 85.62 611 GLU A O 1
ATOM 4836 N N . TRP A 1 612 ? 1.926 29.536 44.409 1.00 89.12 612 TRP A N 1
ATOM 4837 C CA . TRP A 1 612 ? 2.419 29.562 43.027 1.00 89.12 612 TRP A CA 1
ATOM 4838 C C . TRP A 1 612 ? 1.648 30.544 42.138 1.00 89.12 612 TRP A C 1
ATOM 4840 O O . TRP A 1 612 ? 2.191 31.025 41.144 1.00 89.12 612 TRP A O 1
ATOM 4850 N N . VAL A 1 613 ? 0.403 30.878 42.492 1.00 89.38 613 VAL A N 1
ATOM 4851 C CA . VAL A 1 613 ? -0.439 31.801 41.715 1.00 89.38 613 VAL A CA 1
ATOM 4852 C C . VAL A 1 613 ? 0.215 33.185 41.643 1.00 89.38 613 VAL A C 1
ATOM 4854 O O . VAL A 1 613 ? 0.436 33.837 42.664 1.00 89.38 613 VAL A O 1
ATOM 4857 N N . GLY A 1 614 ? 0.493 33.658 40.427 1.00 87.38 614 GLY A N 1
ATOM 4858 C CA . GLY A 1 614 ? 1.153 34.940 40.174 1.00 87.38 614 GLY A CA 1
ATOM 4859 C C . GLY A 1 614 ? 2.676 34.933 40.350 1.00 87.38 614 GLY A C 1
ATOM 4860 O O . GLY A 1 614 ? 3.283 35.998 40.232 1.00 87.38 614 GLY A O 1
ATOM 4861 N N . LYS A 1 615 ? 3.291 33.781 40.660 1.00 87.94 615 LYS A N 1
ATOM 4862 C CA . LYS A 1 615 ? 4.749 33.630 40.837 1.00 87.94 615 LYS A CA 1
ATOM 4863 C C . LYS A 1 615 ? 5.346 32.554 39.932 1.00 87.94 615 LYS A C 1
ATOM 4865 O O . LYS A 1 615 ? 6.351 32.804 39.278 1.00 87.94 615 LYS A O 1
ATOM 4870 N N . GLU A 1 616 ? 4.732 31.372 39.892 1.00 88.81 616 GLU A N 1
ATOM 4871 C CA . GLU A 1 616 ? 5.211 30.188 39.165 1.00 88.81 616 GLU A CA 1
ATOM 4872 C C . GLU A 1 616 ? 4.088 29.583 38.292 1.00 88.81 616 GLU A C 1
ATOM 4874 O O . GLU A 1 616 ? 3.660 28.445 38.515 1.00 88.81 616 GLU A O 1
ATOM 4879 N N . PRO A 1 617 ? 3.585 30.316 37.277 1.00 87.50 617 PRO A N 1
ATOM 4880 C CA . PRO A 1 617 ? 2.406 29.920 36.500 1.00 87.50 617 PRO A CA 1
ATOM 4881 C C . PRO A 1 617 ? 2.500 28.527 35.871 1.00 87.50 617 PRO A C 1
ATOM 4883 O O . PRO A 1 617 ? 1.511 27.795 35.844 1.00 87.50 617 PRO A O 1
ATOM 4886 N N . LEU A 1 618 ? 3.676 28.152 35.355 1.00 90.44 618 LEU A N 1
ATOM 4887 C CA . LEU A 1 618 ? 3.864 26.882 34.645 1.00 90.44 618 LEU A CA 1
ATOM 4888 C C . LEU A 1 618 ? 3.835 25.668 35.575 1.00 90.44 618 LEU A C 1
ATOM 4890 O O . LEU A 1 618 ? 3.415 24.593 35.150 1.00 90.44 618 LEU A O 1
ATOM 4894 N N . ARG A 1 619 ? 4.150 25.847 36.863 1.00 90.62 619 ARG A N 1
ATOM 4895 C CA . ARG A 1 619 ? 4.092 24.762 37.848 1.00 90.62 619 ARG A CA 1
ATOM 4896 C C . ARG A 1 619 ? 2.670 24.222 38.004 1.00 90.62 619 ARG A C 1
ATOM 4898 O O . ARG A 1 619 ? 2.467 23.016 38.105 1.00 90.62 619 ARG A O 1
ATOM 4905 N N . LEU A 1 620 ? 1.667 25.094 37.874 1.00 90.38 620 LEU A N 1
ATOM 4906 C CA . LEU A 1 620 ? 0.247 24.722 37.858 1.00 90.38 620 LEU A CA 1
ATOM 4907 C C . LEU A 1 620 ? -0.201 24.023 36.557 1.00 90.38 620 LEU A C 1
ATOM 4909 O O . LEU A 1 620 ? -1.360 23.613 36.465 1.00 90.38 620 LEU A O 1
ATOM 4913 N N . ASN A 1 621 ? 0.656 23.900 35.535 1.00 91.31 621 ASN A N 1
ATOM 4914 C CA . ASN A 1 621 ? 0.374 23.156 34.296 1.00 91.31 621 ASN A CA 1
ATOM 4915 C C . ASN A 1 621 ? 0.930 21.728 34.334 1.00 91.31 621 ASN A C 1
ATOM 4917 O O . ASN A 1 621 ? 0.576 20.920 33.474 1.00 91.31 621 ASN A O 1
ATOM 4921 N N . ARG A 1 622 ? 1.766 21.402 35.324 1.00 92.62 622 ARG A N 1
ATOM 4922 C CA . ARG A 1 622 ? 2.419 20.097 35.425 1.00 92.62 622 ARG A CA 1
ATOM 4923 C C . ARG A 1 622 ? 1.408 18.956 35.612 1.00 92.62 622 ARG A C 1
ATOM 4925 O O . ARG A 1 622 ? 0.288 19.195 36.093 1.00 92.62 622 ARG A O 1
ATOM 4932 N N . PRO A 1 623 ? 1.764 17.727 35.194 1.00 90.12 623 PRO A N 1
ATOM 4933 C CA . PRO A 1 623 ? 0.947 16.538 35.416 1.00 90.12 623 PRO A CA 1
ATOM 4934 C C . PRO A 1 623 ? 0.637 16.311 36.903 1.00 90.12 623 PRO A C 1
ATOM 4936 O O . PRO A 1 623 ? 1.535 16.441 37.732 1.00 90.12 623 PRO A O 1
ATOM 4939 N N . GLU A 1 624 ? -0.592 15.902 37.243 1.00 85.62 624 GLU A N 1
ATOM 4940 C CA . GLU A 1 624 ? -1.001 15.647 38.642 1.00 85.62 624 GLU A CA 1
ATOM 4941 C C . GLU A 1 624 ? -0.051 14.695 39.392 1.00 85.62 624 GLU A C 1
ATOM 4943 O O . GLU A 1 624 ? 0.209 14.881 40.576 1.00 85.62 624 GLU A O 1
ATOM 4948 N N . GLY A 1 625 ? 0.484 13.677 38.706 1.00 84.56 625 GLY A N 1
ATOM 4949 C CA . GLY A 1 625 ? 1.395 12.687 39.296 1.00 84.56 625 GLY A CA 1
ATOM 4950 C C . GLY A 1 625 ? 2.852 13.143 39.444 1.00 84.56 625 GLY A C 1
ATOM 4951 O O . GLY A 1 625 ? 3.649 12.402 40.012 1.00 84.56 625 GLY A O 1
ATOM 4952 N N . SER A 1 626 ? 3.207 14.328 38.934 1.00 86.50 626 SER A N 1
ATOM 4953 C CA . SER A 1 626 ? 4.595 14.800 38.811 1.00 86.50 626 SER A CA 1
ATOM 4954 C C . SER A 1 626 ? 4.695 16.329 38.957 1.00 86.50 626 SER A C 1
ATOM 4956 O O . SER A 1 626 ? 5.300 16.994 38.123 1.00 86.50 626 SER A O 1
ATOM 4958 N N . MET A 1 627 ? 4.099 16.919 40.003 1.00 83.75 627 MET A N 1
ATOM 4959 C CA . MET A 1 627 ? 4.086 18.389 40.186 1.00 83.75 627 MET A CA 1
ATOM 4960 C C . MET A 1 627 ? 5.470 19.013 40.451 1.00 83.75 627 MET A C 1
ATOM 4962 O O . MET A 1 627 ? 5.668 20.210 40.233 1.00 83.75 627 MET A O 1
ATOM 4966 N N . GLU A 1 628 ? 6.443 18.217 40.891 1.00 85.81 628 GLU A N 1
ATOM 4967 C CA . GLU A 1 628 ? 7.814 18.672 41.157 1.00 85.81 628 GLU A CA 1
ATOM 4968 C C . GLU A 1 628 ? 8.712 18.651 39.911 1.00 85.81 628 GLU A C 1
ATOM 4970 O O . GLU A 1 628 ? 9.728 19.345 39.871 1.00 85.81 628 GLU A O 1
ATOM 4975 N N . GLU A 1 629 ? 8.316 17.926 38.864 1.00 87.31 629 GLU A N 1
ATOM 4976 C CA . GLU A 1 629 ? 9.091 17.774 37.631 1.00 87.31 629 GLU A CA 1
ATOM 4977 C C . GLU A 1 629 ? 8.600 18.739 36.548 1.00 87.31 629 GLU A C 1
ATOM 4979 O O . GLU A 1 629 ? 7.401 18.977 36.408 1.00 87.31 629 GLU A O 1
ATOM 4984 N N . GLU A 1 630 ? 9.526 19.298 35.767 1.00 86.62 630 GLU A N 1
ATOM 4985 C CA . GLU A 1 630 ? 9.170 20.131 34.615 1.00 86.62 630 GLU A CA 1
ATOM 4986 C C . GLU A 1 630 ? 8.292 19.354 33.627 1.00 86.62 630 GLU A C 1
ATOM 4988 O O . GLU A 1 630 ? 8.539 18.185 33.322 1.00 86.62 630 GLU A O 1
ATOM 4993 N N . GLY A 1 631 ? 7.228 20.004 33.155 1.00 84.06 631 GLY A N 1
ATOM 4994 C CA . GLY A 1 631 ? 6.257 19.406 32.256 1.00 84.06 631 GLY A CA 1
ATOM 4995 C C . GLY A 1 631 ? 6.445 19.837 30.799 1.00 84.06 631 GLY A C 1
ATOM 4996 O O . GLY A 1 631 ? 7.355 20.594 30.454 1.00 84.06 631 GLY A O 1
ATOM 4997 N N . PRO A 1 632 ? 5.517 19.420 29.918 1.00 85.06 632 PRO A N 1
ATOM 4998 C CA . PRO A 1 632 ? 5.558 19.778 28.498 1.00 85.06 632 PRO A CA 1
ATOM 4999 C C . PRO A 1 632 ? 5.556 21.293 28.217 1.00 85.06 632 PRO A C 1
ATOM 5001 O O . PRO A 1 632 ? 5.969 21.724 27.142 1.00 85.06 632 PRO A O 1
ATOM 5004 N N . MET A 1 633 ? 5.075 22.111 29.160 1.00 86.25 633 MET A N 1
ATOM 5005 C CA . MET A 1 633 ? 4.976 23.565 28.998 1.00 86.25 633 MET A CA 1
ATOM 5006 C C . MET A 1 633 ? 6.307 24.270 29.233 1.00 86.25 633 MET A C 1
ATOM 5008 O O . MET A 1 633 ? 6.639 25.201 28.505 1.00 86.25 633 MET A O 1
ATOM 5012 N N . GLU A 1 634 ? 7.089 23.812 30.207 1.00 87.44 634 GLU A N 1
ATOM 5013 C CA . GLU A 1 634 ? 8.457 24.274 30.415 1.00 87.44 634 GLU A CA 1
ATOM 5014 C C . GLU A 1 634 ? 9.365 23.846 29.250 1.00 87.44 634 GLU A C 1
ATOM 5016 O O . GLU A 1 634 ? 10.122 24.665 28.729 1.00 87.44 634 GLU A O 1
ATOM 5021 N N . GLU A 1 635 ? 9.205 22.622 28.730 1.00 81.75 635 GLU A N 1
ATOM 5022 C CA . GLU A 1 635 ? 9.908 22.171 27.515 1.00 81.75 635 GLU A CA 1
ATOM 5023 C C . GLU A 1 635 ? 9.608 23.067 26.294 1.00 81.75 635 GLU A C 1
ATOM 5025 O O . GLU A 1 635 ? 10.481 23.312 25.451 1.00 81.75 635 GLU A O 1
ATOM 5030 N N . SER A 1 636 ? 8.384 23.603 26.199 1.00 82.56 636 SER A N 1
ATOM 5031 C CA . SER A 1 63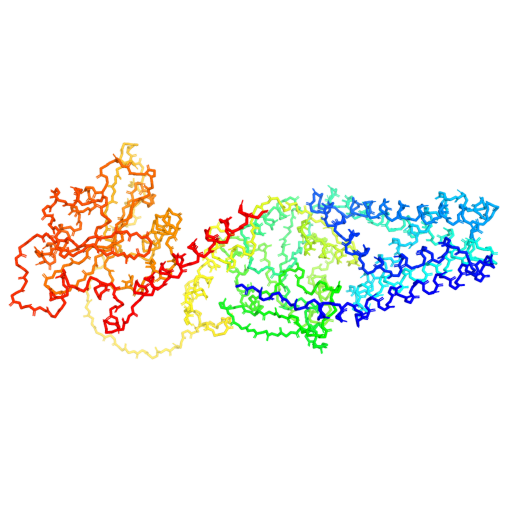6 ? 8.003 24.530 25.129 1.00 82.56 636 SER A CA 1
ATOM 5032 C C . SER A 1 636 ? 8.814 25.828 25.153 1.00 82.56 636 SER A C 1
ATOM 5034 O O . SER A 1 636 ? 9.020 26.409 24.085 1.00 82.56 636 SER A O 1
ATOM 5036 N N . LEU A 1 637 ? 9.278 26.297 26.316 1.00 81.00 637 LEU A N 1
ATOM 5037 C CA . LEU A 1 637 ? 10.096 27.511 26.402 1.00 81.00 637 LEU A CA 1
ATOM 5038 C C . LEU A 1 637 ? 11.446 27.312 25.709 1.00 81.00 637 LEU A C 1
ATOM 5040 O O . LEU A 1 637 ? 11.843 28.132 24.881 1.00 81.00 637 LEU A O 1
ATOM 5044 N N . VAL A 1 638 ? 12.087 26.164 25.948 1.00 76.19 638 VAL A N 1
ATOM 5045 C CA . VAL A 1 638 ? 13.357 25.783 25.307 1.00 76.19 638 VAL A CA 1
ATOM 5046 C C . VAL A 1 638 ? 13.196 25.705 23.787 1.00 76.19 638 VAL A C 1
ATOM 5048 O O . VAL A 1 638 ? 14.061 26.141 23.020 1.00 76.19 638 VAL A O 1
ATOM 5051 N N . ARG A 1 639 ? 12.054 25.183 23.321 1.00 79.56 639 ARG A N 1
ATOM 5052 C CA . ARG A 1 639 ? 11.721 25.136 21.893 1.00 79.56 639 ARG A CA 1
ATOM 5053 C C . ARG A 1 639 ? 11.624 26.541 21.293 1.00 79.56 639 ARG A C 1
ATOM 5055 O O . ARG A 1 639 ? 12.241 26.775 20.253 1.00 79.56 639 ARG A O 1
ATOM 5062 N N . ILE A 1 640 ? 10.900 27.458 21.935 1.00 72.38 640 ILE A N 1
ATOM 5063 C CA . ILE A 1 640 ? 10.736 28.849 21.478 1.00 72.38 640 ILE A CA 1
ATOM 5064 C C . ILE A 1 640 ? 12.089 29.565 21.409 1.00 72.38 640 ILE A C 1
ATOM 5066 O O . ILE A 1 640 ? 12.395 30.204 20.401 1.00 72.38 640 ILE A O 1
ATOM 5070 N N . GLU A 1 641 ? 12.934 29.407 22.428 1.00 72.88 641 GLU A N 1
ATOM 5071 C CA . GLU A 1 641 ? 14.290 29.966 22.431 1.00 72.88 641 GLU A CA 1
ATOM 5072 C C . GLU A 1 641 ? 15.111 29.446 21.245 1.00 72.88 641 GLU A C 1
ATOM 5074 O O . GLU A 1 641 ? 15.679 30.237 20.491 1.00 72.88 641 GLU A O 1
ATOM 5079 N N . SER A 1 642 ? 15.086 28.132 20.997 1.00 70.69 642 SER A N 1
ATOM 5080 C CA . SER A 1 642 ? 15.825 27.516 19.887 1.00 70.69 642 SER A CA 1
ATOM 5081 C C . SER A 1 642 ? 15.365 27.988 18.499 1.00 70.69 642 SER A C 1
ATOM 5083 O O . SER A 1 642 ? 16.181 28.113 17.581 1.00 70.69 642 SER A O 1
ATOM 5085 N N . LEU A 1 643 ? 14.064 28.255 18.332 1.00 68.75 643 LEU A N 1
ATOM 5086 C CA . LEU A 1 643 ? 13.492 28.769 17.086 1.00 68.75 643 LEU A CA 1
ATOM 5087 C C . LEU A 1 643 ? 13.909 30.222 16.854 1.00 68.75 643 LEU A C 1
ATOM 5089 O O . LEU A 1 643 ? 14.306 30.570 15.742 1.00 68.75 643 LEU A O 1
ATOM 5093 N N . ASN A 1 644 ? 13.896 31.040 17.907 1.00 71.88 644 ASN A N 1
ATOM 5094 C CA . ASN A 1 644 ? 14.328 32.432 17.838 1.00 71.88 644 ASN A CA 1
ATOM 5095 C C . ASN A 1 644 ? 15.823 32.550 17.503 1.00 71.88 644 ASN A C 1
ATOM 5097 O O . ASN A 1 644 ? 16.196 33.386 16.679 1.00 71.88 644 ASN A O 1
ATOM 5101 N N . THR A 1 645 ? 16.678 31.685 18.063 1.00 72.25 645 THR A N 1
ATOM 5102 C CA . THR A 1 645 ? 18.110 31.647 17.718 1.00 72.25 645 THR A CA 1
ATOM 5103 C C . THR A 1 645 ? 18.326 31.301 16.245 1.00 72.25 645 THR A C 1
ATOM 5105 O O . THR A 1 645 ? 19.064 31.998 15.551 1.00 72.25 645 THR A O 1
ATOM 5108 N N . LYS A 1 646 ? 17.638 30.273 15.731 1.00 67.94 646 LYS A N 1
ATOM 5109 C CA . LYS A 1 646 ? 17.747 29.869 14.320 1.00 67.94 646 LYS A CA 1
ATOM 5110 C C . LYS A 1 646 ? 17.261 30.944 13.356 1.00 67.94 646 LYS A C 1
ATOM 5112 O O . LYS A 1 646 ? 17.938 31.220 12.372 1.00 67.94 646 LYS A O 1
ATOM 5117 N N . ALA A 1 647 ? 16.126 31.575 13.653 1.00 65.31 647 ALA A N 1
ATOM 5118 C CA . ALA A 1 647 ? 15.598 32.661 12.834 1.00 65.31 647 ALA A CA 1
ATOM 5119 C C . ALA A 1 647 ? 16.572 33.851 12.780 1.00 65.31 647 ALA A C 1
ATOM 5121 O O . ALA A 1 647 ? 16.738 34.471 11.731 1.00 65.31 647 ALA A O 1
ATOM 5122 N N . HIS A 1 648 ? 17.261 34.142 13.888 1.00 70.50 648 HIS A N 1
ATOM 5123 C CA . HIS A 1 648 ? 18.284 35.183 13.930 1.00 70.50 648 HIS A CA 1
ATOM 5124 C C . HIS A 1 648 ? 19.507 34.832 13.065 1.00 70.50 648 HIS A C 1
ATOM 5126 O O . HIS A 1 648 ? 19.943 35.658 12.262 1.00 70.50 648 HIS A O 1
ATOM 5132 N N . GLU A 1 649 ? 20.014 33.598 13.159 1.00 71.94 649 GLU A N 1
ATOM 5133 C CA . GLU A 1 649 ? 21.136 33.107 12.343 1.00 71.94 649 GLU A CA 1
ATOM 5134 C C . GLU A 1 649 ? 20.822 33.078 10.838 1.00 71.94 649 GLU A C 1
ATOM 5136 O O . GLU A 1 649 ? 21.688 33.383 10.015 1.00 71.94 649 GLU A O 1
ATOM 5141 N N . GLU A 1 650 ? 19.595 32.715 10.461 1.00 71.62 650 GLU A N 1
ATOM 5142 C CA . GLU A 1 650 ? 19.143 32.726 9.065 1.00 71.62 650 GLU A CA 1
ATOM 5143 C C . GLU A 1 650 ? 19.015 34.155 8.525 1.00 71.62 650 GLU A C 1
ATOM 5145 O O . GLU A 1 650 ? 19.497 34.426 7.426 1.00 71.62 650 GLU A O 1
ATOM 5150 N N . SER A 1 651 ? 18.481 35.088 9.324 1.00 65.56 651 SER A N 1
ATOM 5151 C CA . SER A 1 651 ? 18.431 36.516 8.975 1.00 65.56 651 SER A CA 1
ATOM 5152 C C . SER A 1 651 ? 19.831 37.100 8.744 1.00 65.56 651 SER A C 1
ATOM 5154 O O . SER A 1 651 ? 20.043 37.862 7.802 1.00 65.56 651 SER A O 1
ATOM 5156 N N . GLU A 1 652 ? 20.807 36.744 9.585 1.00 69.50 652 GLU A N 1
ATOM 5157 C CA . GLU A 1 652 ? 22.187 37.226 9.439 1.00 69.50 652 GLU A CA 1
ATOM 5158 C C . GLU A 1 652 ? 22.869 36.643 8.190 1.00 69.50 652 GLU A C 1
ATOM 5160 O O . GLU A 1 652 ? 23.527 37.377 7.451 1.00 69.50 652 GLU A O 1
ATOM 5165 N N . LYS A 1 653 ? 22.636 35.361 7.874 1.00 68.50 653 LYS A N 1
ATOM 5166 C CA . LYS A 1 653 ? 23.124 34.743 6.626 1.00 68.50 653 LYS A CA 1
ATOM 5167 C C . LYS A 1 653 ? 22.500 35.357 5.377 1.00 68.50 653 LYS A C 1
ATOM 5169 O O . LYS A 1 653 ? 23.186 35.513 4.369 1.00 68.50 653 LYS A O 1
ATOM 5174 N N . GLU A 1 654 ? 21.216 35.698 5.425 1.00 66.94 654 GLU A N 1
ATOM 5175 C CA . GLU A 1 654 ? 20.518 36.327 4.304 1.00 66.94 654 GLU A CA 1
ATOM 5176 C C . GLU A 1 654 ? 21.041 37.750 4.054 1.00 66.94 654 GLU A C 1
ATOM 5178 O O . GLU A 1 654 ? 21.313 38.114 2.909 1.00 66.94 654 GLU A O 1
ATOM 5183 N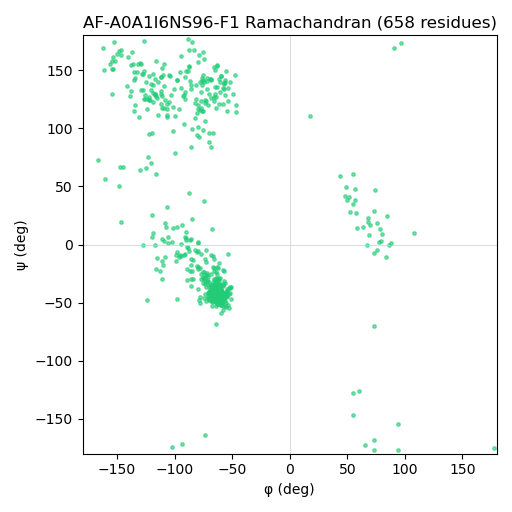 N . LYS A 1 655 ? 21.323 38.522 5.114 1.00 64.75 655 LYS A N 1
ATOM 5184 C CA . LYS A 1 655 ? 22.015 39.818 4.998 1.00 64.75 655 LYS A CA 1
ATOM 5185 C C . LYS A 1 655 ? 23.418 39.676 4.405 1.00 64.75 655 LYS A C 1
ATOM 5187 O O . LYS A 1 655 ? 23.802 40.477 3.553 1.00 64.75 655 LYS A O 1
ATOM 5192 N N . GLU A 1 656 ? 24.181 38.661 4.806 1.00 65.06 656 GLU A N 1
ATOM 5193 C CA . GLU A 1 656 ? 25.533 38.421 4.284 1.00 65.06 656 GLU A CA 1
ATOM 5194 C C . GLU A 1 656 ? 25.523 38.029 2.792 1.00 65.06 656 GLU A C 1
ATOM 5196 O O . GLU A 1 656 ? 26.414 38.428 2.042 1.00 65.06 656 GLU A O 1
ATOM 5201 N N . LEU A 1 657 ? 24.481 37.318 2.339 1.00 64.75 657 LEU A N 1
ATOM 5202 C CA . LEU A 1 657 ? 24.267 36.969 0.930 1.00 64.75 657 LEU A CA 1
ATOM 5203 C C . LEU A 1 657 ? 23.855 38.162 0.062 1.00 64.75 657 LEU A C 1
ATOM 5205 O O . LEU A 1 657 ? 24.217 38.200 -1.106 1.00 64.75 657 LEU A O 1
ATOM 5209 N N . VAL A 1 658 ? 23.104 39.118 0.613 1.00 63.56 658 VAL A N 1
ATOM 5210 C CA . VAL A 1 658 ? 22.680 40.338 -0.100 1.00 63.56 658 VAL A CA 1
ATOM 5211 C C . VAL A 1 658 ? 23.812 41.372 -0.193 1.00 63.56 658 VAL A C 1
ATOM 5213 O O . VAL A 1 658 ? 23.785 42.246 -1.057 1.00 63.56 658 VAL A O 1
ATOM 5216 N N . THR A 1 659 ? 24.822 41.275 0.675 1.00 59.44 659 THR A N 1
ATOM 5217 C CA . THR A 1 659 ? 25.969 42.202 0.704 1.00 59.44 659 THR A CA 1
ATOM 5218 C C . THR A 1 659 ? 27.151 41.733 -0.170 1.00 59.44 659 THR A C 1
ATOM 5220 O O . THR A 1 659 ? 28.107 42.486 -0.356 1.00 59.44 659 THR A O 1
ATOM 5223 N N . ARG A 1 660 ? 27.101 40.510 -0.717 1.00 49.31 660 ARG A N 1
ATOM 5224 C CA . ARG A 1 660 ? 28.063 39.960 -1.692 1.00 49.31 660 ARG A CA 1
ATOM 5225 C C . ARG A 1 660 ? 27.500 40.011 -3.103 1.00 49.31 660 ARG A C 1
ATOM 5227 O O . ARG A 1 660 ? 28.319 40.216 -4.027 1.00 49.31 660 ARG A O 1
#

InterPro domains:
  IPR000182 GNAT domain [PF13673] (513-596)
  IPR000182 GNAT domain [PS51186] (461-599)
  IPR004821 Cytidyltransferase-like domain [PF01467] (207-241)
  IPR014729 Rossmann-like alpha/beta/alpha sandwich fold [G3DSA:3.40.50.620] (206-406)
  IPR016181 Acyl-CoA N-acyltransferase [SSF55729] (462-597)

pLDDT: mean 83.4, std 15.07, range [25.38, 98.44]

Secondary structure (DSSP, 8-state):
-PPPPPHHHHHHHHHT-HHHHHHHHHHHHHHHHHHHHHT-TT-HHHHHHHHHHHHHHHHHHHHHHHHHHHHHHHHS-SHHHHHHHHHHHHHHHHHHHHHHHHTTSS-HHHHHTTTHHHHHHHHHHHHHHHHHHHHHHHHHTTSS-HHHHHHHHHHHHHHHHHHHHTT-TTHHHHHHHHHHHHHHHHHHHHHHHHHHHHSPPP-SEEEEEE--TT--HHHHHHHHHHHHHHT-SEEEEEE-SS-HHHHHHHHTTSEEEEEEETTEEEEEE-TTS-TTS-S-TT-SEEE-HHHHHHHHHHHHHHTT-TTTEEE---HHHHHHHHHHHHHHHHHHHSTT--EEEEEESSHHHHHHHHHHHHTT--EEEEE---S---HHHHHTT--SSS-HHHHHHHHHHHHT-SEEEETTEEEEEETTEEEE-PPP------------------SSSTTTGGG---TTGGGSEEEEE--SHHHHHHHHHHHIIIIIISS---HHHHS-S-TTTSEEEEEEETTEEEEEEEEEE-SS-EEEEEEEE-GGGTTSSHHHHHHHHHHHHHHHTT--EEEEEEEGGGHHHHHTTT-EEEEEEEEETTEEEEEEEEES--SSS--HHHHHTTT-GGGGGS-TT-TTS--HHHHHHHHHHHHHHHHHHHHHHHHHHH--

Foldseek 3Di:
DDDDDDPVLVVVLCVPFPLLVLLLVLLVLLLVLLCVLQVCNPQPLSNVVSVVSSRCVLVLVVVLVVQQLVQLLVPVARQNSLVSSLVVQLVVQLVSLVSCPVRVSFDQVLLVVQVHSNSLSQLLSLLLSLQLLVLVVCVLQVNDHNSVSSSVSNSVSSNLSSCSRSPPPPSVVVSNCSSVCSNCVVSVLRVVLVVLQVDDAAEFEEEEEEQCQDPWPVNVVLLVCCCVVRVYQAYEYEHQQDPLLLVVCVVVQQKDQPDFALQWGAMDGDSPHRPSDPSQLPHRIGHHRVLNLVQVQQQCVLVVNNSRYHHDDDNPLCNVNNVLSVVVVVCVVGPPGAYEYEFESHPRRVVSVSVCSVNPSHRYNYDNPPDPDDSVVVLVQDPPTTDPQNNQSSVCSVVVPQWGAGPNWIWGADSSDTDTPDDDPDDDDDDDDDDDDDPPDDPPPVVPVVPDDDPPQLQDKDKDWDDDPVQLVLQVVLLCQFPCVVVVFDPCLSPFQCSVVWTKMFMDRRNHTFWIWTWDDDQFEIEIGSTGGHPVCPPVCVSVVVVVVVCVVVVVVQHFKYKYKDFPVCQVVCVVVQWDFAADWDDFRRTITTIIMHGDGGPPDDDPVNVCRRPPVQLVVHHPVCSPDRTPRNVRVVVVVVVVVVVVVVVVVVVVVVVD

Mean predicted aligned error: 17.19 Å

Nearest PDB structures (foldseek):
  5jph-assembly2_A  TM=9.673E-01  e=1.462E-10  Staphylococcus aureus subsp. aureus COL
  1q2y-assembly1_A  TM=9.341E-01  e=1.848E-09  Bacillus subtilis
  3efa-assembly1_A-2  TM=9.437E-01  e=5.522E-09  Lactiplantibacillus plantarum WCFS1
  2cnt-assembly4_D  TM=7.965E-01  e=4.791E-06  Salmonella enterica subsp. enterica serovar Typhimurium str. LT2
  5isv-assembly2_B  TM=7.299E-01  e=1.862E-06  Escherichia coli O157:H7

=== Feature glossary ===
Reading guide. The protein is described through the following features:

Foldseek 3Di. A 3Di character summarizes, for each residue, the relative orientation of the Cα frame of its nearest spatial neighbor. Because it encodes fold topology rather than chemistry, 3Di alignments detect remote structural similarity that sequence alignment misses.

Contact-map, Ramachandran, and PAE plots. Plot images: a contact map (which residues are close in 3D, as an N×N binary image), a Ramachandran scatter (backbone torsion angles, revealing secondary-structure composition at a glance), and — for AlphaFold structures — a PAE heatmap (pairwise prediction confidence).

Radius of gyration, Cα contacts, bounding box. Radius of gyration (Rg) is the root-mean-square distance of Cα atoms from their centroid — a single number for overall size and compactness. A globular domain of N residues has Rg ≈ 2.2·N^0.38 Å; an extended or disordered chain has a much larger Rg. The Cα contact count is the number of residue pairs whose Cα atoms are within 8 Å and are more than four positions apart in sequence — a standard proxy for tertiary packing density. The bounding box is the smallest axis-aligned box enclosing all Cα atoms.

Secondary structure (8-state, DSSP). Eight-state secondary structure (DSSP): H is the canonical α-helix, G the tighter 3₁₀-helix, I the wider π-helix; E/B are β-structure, T and S are turns and bends, and '-' is everything else. DSSP derives these from the pattern of main-chain N–H···O=C hydrogen bonds, not from the sequence.

B-factor. B-factor (Debye–Waller factor) reflects atomic displacement in the crystal lattice. It is an experimental observable (units Å²), not a prediction; low values mean the atom is pinned down, high values mean it moves or is heterogeneous across the crystal.

pLDDT. pLDDT is the predicted lDDT-Cα score: AlphaFold's confidence that the local environment of each residue (all inter-atomic distances within 15 Å) is correctly placed. It is a per-residue number between 0 and 100, with higher meaning more reliable.

Nearest PDB structures. Nearest PDB neighbors are the top structural matches found by Foldseek when searching this structure against the entire Protein Data Bank. Each hit reports a TM-score (0 to 1; >0.5 almost always implies the same fold) and an E-value. These are *structural* homologs — they may share no detectable sequence similarity.

Solvent-accessible surface area. Accessible surface area quantifies burial. A residue with SASA near zero is packed into the hydrophobic core; one with SASA >100 Å² sits on the surface. Computed here via the Shrake–Rupley numerical algorithm with a 1.4 Å probe.

Rendered structure images. Structure images are PyMOL renders from six orthogonal camera directions. Cartoon representation draws helices as coils and strands as arrows; sticks shows the backbone as bonds; surface shows the solvent-excluded envelope. Rainbow coloring maps sequence position to hue (blue→red, N→C); chain coloring assigns a distinct color per polypeptide.

Backbone torsions (φ/ψ). φ (phi) and ψ (psi) are the two rotatable backbone dihedrals per residue: φ is the C(i-1)–N–Cα–C torsion, ψ is the N–Cα–C–N(i+1) torsion, both in degrees on (−180°, 180°]. α-helical residues cluster near (−60°, −45°); β-strand residues near (−120°, +130°). A Ramachandran plot is simply a scatter of (φ, ψ) for every residue.

Predicted aligned error. Predicted Aligned Error (PAE) is an AlphaFold confidence matrix: entry (i, j) is the expected error in the position of residue j, in ångströms, when the prediction is superimposed on the true structure at residue i. Low PAE within a block of residues means that block is internally rigid and well-predicted; high PAE between two blocks means their relative placement is uncertain even if each block individually is confident.

mmCIF coordinates. Structure coordinates are given as an mmCIF _atom_site loop: one row per atom with element, residue name, chain id, sequence number, and x/y/z position in Å. Only the four main-chain atoms per residue are included here; side chains are omitted to keep the record compact.

InterPro / GO / CATH / organism. Database cross-references. InterPro integrates a dozen domain/family signature databases into unified entries with residue-range hits. GO terms attach function/process/location labels with evidence codes. CATH codes position the fold in a four-level structural taxonomy. Organism is the NCBI-taxonomy species name.

Secondary structure (3-state, P-SEA). SS3 is a coarse helix/strand/coil call (letters a/b/c) made by the P-SEA algorithm from inter-Cα distances and dihedrals. It is less detailed than DSSP but needs only Cα positions.

Sequence. Sequence gives the chain of amino acids in standard one-letter code (A=alanine, C=cysteine, …, Y=tyrosine), read N→C. It is the only feature that is directly encoded by the gene; all structural features are derived from the folded form of this sequence.